Protein AF-A0A7K9XPP1-F1 (afdb_monomer)

pLDDT: mean 86.97, std 11.02, range [39.62, 98.19]

Nearest PDB structures (foldseek):
  5l2e-assembly1_A  TM=8.412E-01  e=6.792E-78  Rattus norvegicus
  5kc8-assembly1_A-2  TM=9.810E-01  e=7.854E-60  Homo sapiens
  5kca-assembly1_A  TM=9.774E-01  e=3.756E-59  Homo sapiens
  6lu9-assembly1_D  TM=6.597E-01  e=5.099E-75  Rattus norvegicus
  5kc9-assembly1_A  TM=9.296E-01  e=2.771E-47  Mus musculus

Mean predicted aligned error: 14.97 Å

Radius of gyration: 41.45 Å; Cα contacts (8 Å, |Δi|>4): 811; chains: 1; bounding box: 86×111×102 Å

Foldseek 3Di:
DQVPLLVFDQAAEDEEALVCVQVVFVLCLQQLHQYEYQHDADPQFADAFRPHDQDPDLSGRYFDQDFGDCVLVQVLLLCVLVVAQAAEEEEEPRDDPVSCPVSVVVSVVVNGHYHYDYQDPCNLCVVVVCVVPDDPVVLVVQQVNQLEYEYRYHLVSVLVNQQNCVVVVSHDQNREYEYEGAFDFPVSVVSCLVRHHHKYKYKYWDADADPDPVCQQPFPPDGHDPCCRDPPRPSVRPDGPSVQSVVQLVVLLVQLVVVCVVVVVDDDGRSWRSPDPPTDHDPCSSVSSVSSQPRWGQGSRGIRHADPSSYGQDIKMWMKMWDPDDPPGTDIDTQFMAGPPPGTDGRPDDPPPLLLVAPAEFEEEEADDPPAWDWPPDPPPDDTDIDHDQVVVVVVVCVVSVYHYDYDYFPVRDCWDQDPVRAIGGLLNCVLVVVGPYYTYPDDDDPVSCVRDPDDPDPDDDDDDDDDDDDDDDDDPVVVVVVDDPVVVVVVVVVLLVQLVVQLVVCVVCVDPDDDDDDPPSDSVVSSVVSVCVVVVND

Secondary structure (DSSP, 8-state):
-HHHHHH-BS-EEEEE-HHHHHHHH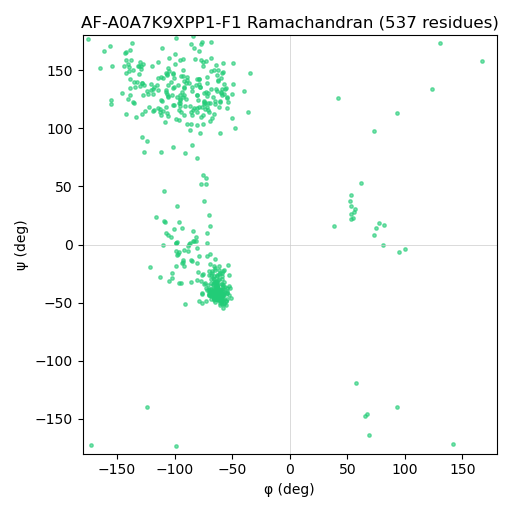HHHHHHT--EEEEEPPSTTPPPPPP-----SSTT--EEE-SPP--HHHHHHHHHHHTT--EEEEEE-SSS-GGGGHHHHHHHHHTT-EEEEEEPPS-HHHHHHHHHHHS-HHHHHHHHHHTTEEEEES-HHHHHHHHHHHHHTT-S-TT-EEEEE-TT--HHHHHHHHHH--SEEEEEEEE----SSHHHHTEETTEEPPHHHH-TTSHHHHH--HHHHHHHHHHHHHHHHHHHHHHTT---PPB---TT-TTPPPPTTHHHHHHHHHT--EE-SSSEE---TTSB----EEEEEEEE--SSSS-EEEEEEEEETTTEEEE--S--------TT-EEEEEE--BTTTBEEPP--TTSPPPEESHHHHHHHHHHHHH--EEEEEE-TT-----B-TTS-B-HHHHHHHTTS-SEE-SSPPP-HHHHTTS-----S--------PPPPP----TTTTTTTS-HHHHHHHHHHHHHHHHHHHHHHHHS---S--SS-----HHHHHHHHHHHHTT--

InterPro domains:
  IPR001320 Ionotropic glutamate receptor, C-terminal [PF00060] (486-539)
  IPR001320 Ionotropic glutamate receptor, C-terminal [SM00079] (361-539)
  IPR001828 Receptor, ligand binding region [PF01094] (3-323)
  IPR015683 Ionotropic glutamate receptor [PTHR18966] (20-532)
  IPR019594 Ionotropic glutamate receptor, L-glutamate and glycine-binding domain [PF10613] (361-471)
  IPR019594 Ionotropic glutamate receptor, L-glutamate and glycine-binding domain [SM00918] (371-433)
  IPR028082 Periplasmic binding protein-like I [SSF53822] (1-345)

Sequence (539 aa):
ACDLMNQGILALVSSIGCTSAGSLQSLADAMHIPHLFIQRSTAGTPRSGCGLTRSNRNDDYTLSVRPPVYLNDVILRVVTEYAWQKFIIFYDNDYDIRGIQEFLDKVSQQGMDVALQKVENNINKMITGLFATMRIEELNRYRDTLRRAILIMNPSTAKSFITEVVETNLVAFDCHWIIINEEINDVDVQELVRRSIGRLTIIRQTFPVPQNISQRCFRGNHRISSSLCDPKDPFSQSMEISNLYIYDTVLLLANAFHKKLEDRKWHSMASLTCIRKNSKPWQGGRSMLETIKKGGVNGLTGELEFAENGGNPNVHFEILGTNYGEDLGRGIRKLGCWNPITGLNGSLTDRKLENNMRGVVLRVVTVLEEPFVMVSENVLGKPKKYQGFSIDVLEALATYLGFKYEIYVAPDHKYGSPQDDGSWNGLIGELVFKRADIGISALTITPDRENVVDFTTRYMDYSVGVLLRKAEKTVDMFACLAPFDLSLWACIAGTVLLVGLLVYLLNWLNPPRLQMGSMTSTTLYNSMWFVYGSFVQQG

Structure (mmCIF, N/CA/C/O backbone):
data_AF-A0A7K9XPP1-F1
#
_entry.id   AF-A0A7K9XPP1-F1
#
loop_
_atom_site.group_PDB
_atom_site.id
_atom_site.type_symbol
_atom_site.label_atom_id
_atom_site.label_alt_id
_atom_site.label_comp_id
_atom_site.label_asym_id
_atom_site.label_entity_id
_atom_site.label_seq_id
_atom_site.pdbx_PDB_ins_code
_atom_site.Cartn_x
_atom_site.Cartn_y
_atom_site.Cartn_z
_atom_site.occupancy
_atom_site.B_iso_or_equiv
_atom_site.auth_seq_id
_atom_site.auth_comp_id
_atom_site.auth_asym_id
_atom_site.auth_atom_id
_atom_site.pdbx_PDB_model_num
ATOM 1 N N . ALA A 1 1 ? 20.539 16.202 -24.225 1.00 86.94 1 ALA A N 1
ATOM 2 C CA . ALA A 1 1 ? 20.390 15.237 -25.340 1.00 86.94 1 ALA A CA 1
ATOM 3 C C . ALA A 1 1 ? 21.127 15.708 -26.589 1.00 86.94 1 ALA A C 1
ATOM 5 O O . ALA A 1 1 ? 22.014 15.004 -27.045 1.00 86.94 1 ALA A O 1
ATOM 6 N N . CYS A 1 2 ? 20.830 16.901 -27.109 1.00 89.00 2 CYS A N 1
ATOM 7 C CA . CYS A 1 2 ? 21.475 17.385 -28.332 1.00 89.00 2 CYS A CA 1
ATOM 8 C C . CYS A 1 2 ? 22.985 17.584 -28.235 1.00 89.00 2 CYS A C 1
ATOM 10 O O . CYS A 1 2 ? 23.689 17.243 -29.177 1.00 89.00 2 CYS A O 1
ATOM 12 N N . ASP A 1 3 ? 23.497 18.021 -27.086 1.00 90.88 3 ASP A N 1
ATOM 13 C CA . ASP A 1 3 ? 24.948 18.108 -26.887 1.00 90.88 3 ASP A CA 1
ATOM 14 C C . ASP A 1 3 ? 25.622 16.731 -26.944 1.00 90.88 3 ASP A C 1
ATOM 16 O O . ASP A 1 3 ? 26.669 16.586 -27.566 1.00 90.88 3 ASP A O 1
ATOM 20 N N . LEU A 1 4 ? 24.978 15.695 -26.391 1.00 90.62 4 LEU A N 1
ATOM 21 C CA . LEU A 1 4 ? 25.454 14.311 -26.493 1.00 90.62 4 LEU A CA 1
ATOM 22 C C . LEU A 1 4 ? 25.425 13.825 -27.950 1.00 90.62 4 LEU A C 1
ATOM 24 O O . LEU A 1 4 ? 26.387 13.238 -28.430 1.00 90.62 4 LEU A O 1
ATOM 28 N N . MET A 1 5 ? 24.353 14.122 -28.689 1.00 88.88 5 MET A N 1
ATOM 29 C CA . MET A 1 5 ? 24.260 13.782 -30.113 1.00 88.88 5 MET A CA 1
ATOM 30 C C . MET A 1 5 ? 25.326 14.496 -30.959 1.00 88.88 5 MET A C 1
ATOM 32 O O . MET A 1 5 ? 25.884 13.882 -31.867 1.00 88.88 5 MET A O 1
ATOM 36 N N . ASN A 1 6 ? 25.672 15.745 -30.629 1.00 87.81 6 ASN A N 1
ATOM 37 C CA . ASN A 1 6 ? 26.766 16.473 -31.276 1.00 87.81 6 ASN A CA 1
ATOM 38 C C . ASN A 1 6 ? 28.132 15.818 -30.994 1.00 87.81 6 ASN A C 1
ATOM 40 O O . ASN A 1 6 ? 28.967 15.747 -31.895 1.00 87.81 6 ASN A O 1
ATOM 44 N N . GLN A 1 7 ? 28.358 15.321 -29.773 1.00 88.75 7 GLN A N 1
ATOM 45 C CA . GLN A 1 7 ? 29.584 14.596 -29.399 1.00 88.75 7 GLN A CA 1
ATOM 46 C C . GLN A 1 7 ? 29.686 13.213 -30.062 1.00 88.75 7 GLN A C 1
ATOM 48 O O . GLN A 1 7 ? 30.786 12.699 -30.250 1.00 88.75 7 GLN A O 1
ATOM 53 N N . GLY A 1 8 ? 28.549 12.647 -30.468 1.00 87.62 8 GLY A N 1
ATOM 54 C CA . GLY A 1 8 ? 28.446 11.324 -31.066 1.00 87.62 8 GLY A CA 1
ATOM 55 C C . GLY A 1 8 ? 28.157 10.260 -30.014 1.00 87.62 8 GLY A C 1
ATOM 56 O O . GLY A 1 8 ? 28.988 9.958 -29.164 1.00 87.62 8 GLY A O 1
ATOM 57 N N . ILE A 1 9 ? 26.968 9.665 -30.096 1.00 91.06 9 ILE A N 1
ATOM 58 C CA . ILE A 1 9 ? 26.514 8.592 -29.203 1.00 91.06 9 ILE A CA 1
ATOM 59 C C . ILE A 1 9 ? 25.970 7.413 -30.006 1.00 91.06 9 ILE A C 1
ATOM 61 O O . ILE A 1 9 ? 25.535 7.567 -31.146 1.00 91.06 9 ILE A O 1
ATOM 65 N N . LEU A 1 10 ? 25.982 6.232 -29.387 1.00 90.62 10 LEU A N 1
ATOM 66 C CA . LEU A 1 10 ? 25.445 4.991 -29.962 1.00 90.62 10 LEU A CA 1
ATOM 67 C C . LEU A 1 10 ? 24.079 4.610 -29.387 1.00 90.62 10 LEU A C 1
ATOM 69 O O . LEU A 1 10 ? 23.317 3.887 -30.022 1.00 90.62 10 LEU A O 1
ATOM 73 N N . ALA A 1 11 ? 23.794 5.073 -28.176 1.00 93.75 11 ALA A N 1
ATOM 74 C CA . ALA A 1 11 ? 22.532 4.891 -27.487 1.00 93.75 11 ALA A CA 1
ATOM 75 C C . ALA A 1 11 ? 22.342 6.039 -26.491 1.00 93.75 11 ALA A C 1
ATOM 77 O O . ALA A 1 11 ? 23.314 6.620 -26.002 1.00 93.75 11 ALA A O 1
ATOM 78 N N . LEU A 1 12 ? 21.088 6.351 -26.188 1.00 94.94 12 LEU A N 1
ATOM 79 C CA . LEU A 1 12 ? 20.694 7.301 -25.159 1.00 94.94 12 LEU A CA 1
ATOM 80 C C . LEU A 1 12 ? 20.021 6.533 -24.020 1.00 94.94 12 LEU A C 1
ATOM 82 O O . LEU A 1 12 ? 19.039 5.839 -24.254 1.00 94.94 12 LEU A O 1
ATOM 86 N N . VAL A 1 13 ? 20.514 6.674 -22.793 1.00 96.56 13 VAL A N 1
ATOM 87 C CA . VAL A 1 13 ? 19.848 6.145 -21.592 1.00 96.56 13 VAL A CA 1
ATOM 88 C C . VAL A 1 13 ? 19.258 7.320 -20.831 1.00 96.56 13 VAL A C 1
ATOM 90 O O . VAL A 1 13 ? 19.960 8.303 -20.582 1.00 96.56 13 VAL A O 1
ATOM 93 N N . SER A 1 14 ? 17.980 7.245 -20.472 1.00 95.12 14 SER A N 1
ATOM 94 C CA . SER A 1 14 ? 17.321 8.284 -19.681 1.00 95.12 14 SER A CA 1
ATOM 95 C C . SER A 1 14 ? 16.616 7.690 -18.464 1.00 95.12 14 SER A C 1
ATOM 97 O O . SER A 1 14 ? 16.004 6.630 -18.547 1.00 95.12 14 SER A O 1
ATOM 99 N N . SER A 1 15 ? 16.718 8.384 -17.328 1.00 94.12 15 SER A N 1
ATOM 100 C CA . SER A 1 15 ? 15.975 8.095 -16.097 1.00 94.12 15 SER A CA 1
ATOM 101 C C . SER A 1 15 ? 15.205 9.350 -15.701 1.00 94.12 15 SER A C 1
ATOM 103 O O . SER A 1 15 ? 15.749 10.249 -15.060 1.00 94.12 15 SER A O 1
ATOM 105 N N . ILE A 1 16 ? 13.979 9.477 -16.210 1.00 91.88 16 ILE A N 1
ATOM 106 C CA . ILE A 1 16 ? 13.175 10.708 -16.132 1.00 91.88 16 ILE A CA 1
ATOM 107 C C . ILE A 1 16 ? 11.686 10.388 -15.935 1.00 91.88 16 ILE A C 1
ATOM 109 O O . ILE A 1 16 ? 11.245 9.257 -16.141 1.00 91.88 16 ILE A O 1
ATOM 113 N N . GLY A 1 17 ? 10.903 11.394 -15.540 1.00 88.31 17 GLY A N 1
ATOM 114 C CA . GLY A 1 17 ? 9.440 11.305 -15.478 1.00 88.31 17 GLY A CA 1
ATOM 115 C C . GLY A 1 17 ? 8.765 11.414 -16.855 1.00 88.31 17 GLY A C 1
ATOM 116 O O . GLY A 1 17 ? 9.403 11.739 -17.859 1.00 88.31 17 GLY A O 1
ATOM 117 N N . CYS A 1 18 ? 7.447 11.185 -16.906 1.00 85.62 18 CYS A N 1
ATOM 118 C CA . CYS A 1 18 ? 6.694 11.130 -18.168 1.00 85.62 18 CYS A CA 1
ATOM 119 C C . CYS A 1 18 ? 6.632 12.459 -18.943 1.00 85.62 18 CYS A C 1
ATOM 121 O O . CYS A 1 18 ? 6.510 12.435 -20.165 1.00 85.62 18 CYS A O 1
ATOM 123 N N . THR A 1 19 ? 6.734 13.611 -18.270 1.00 84.50 19 THR A N 1
ATOM 124 C CA . THR A 1 19 ? 6.602 14.947 -18.890 1.00 84.50 19 THR A CA 1
ATOM 125 C C . THR A 1 19 ? 7.634 15.206 -19.987 1.00 84.50 19 THR A C 1
ATOM 127 O O . THR A 1 19 ? 7.306 15.774 -21.024 1.00 84.50 19 THR A O 1
ATOM 130 N N . SER A 1 20 ? 8.868 14.746 -19.785 1.00 87.50 20 SER A N 1
ATOM 131 C CA . SER A 1 20 ? 9.975 14.925 -20.733 1.00 87.50 20 SER A CA 1
ATOM 132 C C . SER A 1 20 ? 10.203 13.705 -21.634 1.00 87.50 20 SER A C 1
ATOM 134 O O . SER A 1 20 ? 10.982 13.781 -22.587 1.00 87.50 20 SER A O 1
ATOM 136 N N . ALA A 1 21 ? 9.533 12.582 -21.353 1.00 89.69 21 ALA A N 1
ATOM 137 C CA . ALA A 1 21 ? 9.746 11.318 -22.053 1.00 89.69 21 ALA A CA 1
ATOM 138 C C . ALA A 1 21 ? 9.324 11.389 -23.530 1.00 89.69 21 ALA A C 1
ATOM 140 O O . ALA A 1 21 ? 10.076 10.945 -24.396 1.00 89.69 21 ALA A O 1
ATOM 141 N N . GLY A 1 22 ? 8.181 12.019 -23.831 1.00 89.44 22 GLY A N 1
ATOM 142 C CA . GLY A 1 22 ? 7.684 12.160 -25.207 1.00 89.44 22 GLY A CA 1
ATOM 143 C C . GLY A 1 22 ? 8.601 13.000 -26.103 1.00 89.44 22 GLY A C 1
ATOM 144 O O . GLY A 1 22 ? 8.867 12.632 -27.244 1.00 89.44 22 GLY A O 1
ATOM 145 N N . SER A 1 23 ? 9.164 14.091 -25.573 1.00 90.25 23 SER A N 1
ATOM 146 C CA . SER A 1 23 ? 10.106 14.941 -26.315 1.00 90.25 23 SER A CA 1
ATOM 147 C C . SER A 1 23 ? 11.415 14.214 -26.634 1.00 90.25 23 SER A C 1
ATOM 149 O O . SER A 1 23 ? 11.949 14.360 -27.733 1.00 90.25 23 SER A O 1
ATOM 151 N N . LEU A 1 24 ? 11.934 13.413 -25.693 1.00 92.56 24 LEU A N 1
ATOM 152 C CA . LEU A 1 24 ? 13.122 12.594 -25.946 1.00 92.56 24 LEU A CA 1
ATOM 153 C C . LEU A 1 24 ? 12.841 11.445 -26.909 1.00 92.56 24 LEU A C 1
ATOM 155 O O . LEU A 1 24 ? 13.692 11.174 -27.751 1.00 92.56 24 LEU A O 1
ATOM 159 N N . GLN A 1 25 ? 11.669 10.812 -26.814 1.00 92.50 25 GLN A N 1
ATOM 160 C CA . GLN A 1 25 ? 11.239 9.797 -27.770 1.00 92.50 25 GLN A CA 1
ATOM 161 C C . GLN A 1 25 ? 11.210 10.375 -29.188 1.00 92.50 25 GLN A C 1
ATOM 163 O O . GLN A 1 25 ? 11.904 9.869 -30.060 1.00 92.50 25 GLN A O 1
ATOM 168 N N . SER A 1 26 ? 10.496 11.484 -29.395 1.00 90.44 26 SER A N 1
ATOM 169 C CA . SER A 1 26 ? 10.392 12.148 -30.699 1.00 90.44 26 SER A CA 1
ATOM 170 C C . SER A 1 26 ? 11.766 12.485 -31.292 1.00 90.44 26 SER A C 1
ATOM 172 O O . SER A 1 26 ? 12.014 12.247 -32.473 1.00 90.44 26 SER A O 1
ATOM 174 N N . LEU A 1 27 ? 12.695 12.977 -30.464 1.00 90.56 27 LEU A N 1
ATOM 175 C CA . LEU A 1 27 ? 14.064 13.264 -30.892 1.00 90.56 27 LEU A CA 1
ATOM 176 C C . LEU A 1 27 ? 14.860 11.992 -31.232 1.00 90.56 27 LEU A C 1
ATOM 178 O O . LEU A 1 27 ? 15.587 11.973 -32.223 1.00 90.56 27 LEU A O 1
ATOM 182 N N . ALA A 1 28 ? 14.764 10.951 -30.406 1.00 92.06 28 ALA A N 1
ATOM 183 C CA . ALA A 1 28 ? 15.453 9.681 -30.618 1.00 92.06 28 ALA A CA 1
ATOM 184 C C . ALA A 1 28 ? 14.972 8.988 -31.898 1.00 92.06 28 ALA A C 1
ATOM 186 O O . ALA A 1 28 ? 15.797 8.572 -32.715 1.00 92.06 28 ALA A O 1
ATOM 187 N N . ASP A 1 29 ? 13.655 8.955 -32.096 1.00 91.62 29 ASP A N 1
ATOM 188 C CA . ASP A 1 29 ? 12.997 8.390 -33.268 1.00 91.62 29 ASP A CA 1
ATOM 189 C C . ASP A 1 29 ? 13.378 9.188 -34.526 1.00 91.62 29 ASP A C 1
ATOM 191 O O . ASP A 1 29 ? 13.829 8.605 -35.506 1.00 91.62 29 ASP A O 1
ATOM 195 N N . ALA A 1 30 ? 13.348 10.527 -34.489 1.00 89.94 30 ALA A N 1
ATOM 196 C CA . ALA A 1 30 ? 13.736 11.363 -35.633 1.00 89.94 30 ALA A CA 1
ATOM 197 C C . ALA A 1 30 ? 15.217 11.224 -36.034 1.00 89.94 30 ALA A C 1
ATOM 199 O O . ALA A 1 30 ? 15.563 11.376 -37.206 1.00 89.94 30 ALA A O 1
ATOM 200 N N . MET A 1 31 ? 16.102 10.955 -35.072 1.00 90.50 31 MET A N 1
ATOM 201 C CA . MET A 1 31 ? 17.550 10.871 -35.296 1.00 90.50 31 MET A CA 1
ATOM 202 C C . MET A 1 31 ? 18.062 9.429 -35.439 1.00 90.50 31 MET A C 1
ATOM 204 O O . MET A 1 31 ? 19.264 9.230 -35.647 1.00 90.50 31 MET A O 1
ATOM 208 N N . HIS A 1 32 ? 17.166 8.437 -35.371 1.00 92.38 32 HIS A N 1
ATOM 209 C CA . HIS A 1 32 ? 17.468 7.001 -35.343 1.00 92.38 32 HIS A CA 1
ATOM 210 C C . HIS A 1 32 ? 18.475 6.623 -34.242 1.00 92.38 32 HIS A C 1
ATOM 212 O O . HIS A 1 32 ? 19.402 5.844 -34.471 1.00 92.38 32 HIS A O 1
ATOM 218 N N . ILE A 1 33 ? 18.336 7.185 -33.042 1.00 93.19 33 ILE A N 1
ATOM 219 C CA . ILE A 1 33 ? 19.197 6.850 -31.900 1.00 93.19 33 ILE A CA 1
ATOM 220 C C . ILE A 1 33 ? 18.446 5.888 -30.975 1.00 93.19 33 ILE A C 1
ATOM 222 O O . ILE A 1 33 ? 17.415 6.284 -30.439 1.00 93.19 33 ILE A O 1
ATOM 226 N N . PRO A 1 34 ? 18.955 4.662 -30.729 1.00 95.19 34 PRO A N 1
ATOM 227 C CA . PRO A 1 34 ? 18.375 3.764 -29.735 1.00 95.19 34 PRO A CA 1
ATOM 228 C C . PRO A 1 34 ? 18.266 4.459 -28.377 1.00 95.19 34 PRO A C 1
ATOM 230 O O . PRO A 1 34 ? 19.268 4.924 -27.829 1.00 95.19 34 PRO A O 1
ATOM 233 N N . HIS A 1 35 ? 17.058 4.531 -27.835 1.00 95.44 35 HIS A N 1
ATOM 234 C CA . HIS A 1 35 ? 16.768 5.217 -26.585 1.00 95.44 35 HIS A CA 1
ATOM 235 C C . HIS A 1 35 ? 16.217 4.228 -25.560 1.00 95.44 35 HIS A C 1
ATOM 237 O O . HIS A 1 35 ? 15.135 3.684 -25.735 1.00 95.44 35 HIS A O 1
ATOM 243 N N . LEU A 1 36 ? 16.955 3.991 -24.478 1.00 96.94 36 LEU A N 1
ATOM 244 C CA . LEU A 1 36 ? 16.517 3.165 -23.359 1.00 96.94 36 LEU A CA 1
ATOM 245 C C . LEU A 1 36 ? 15.934 4.067 -22.275 1.00 96.94 36 LEU A C 1
ATOM 247 O O . LEU A 1 36 ? 16.652 4.804 -21.594 1.00 96.94 36 LEU A O 1
ATOM 251 N N . PHE A 1 37 ? 14.613 4.022 -22.156 1.00 95.94 37 PHE A N 1
ATOM 252 C CA . PHE A 1 37 ? 13.837 4.846 -21.248 1.00 95.94 37 PHE A CA 1
ATOM 253 C C . PHE A 1 37 ? 13.545 4.099 -19.944 1.00 95.94 37 PHE A C 1
ATOM 255 O O . PHE A 1 37 ? 12.908 3.040 -19.939 1.00 95.94 37 PHE A O 1
ATOM 262 N N . ILE A 1 38 ? 13.979 4.687 -18.831 1.00 95.56 38 ILE A N 1
ATOM 263 C CA . ILE A 1 38 ? 13.714 4.234 -17.468 1.00 95.56 38 ILE A CA 1
ATOM 264 C C . ILE A 1 38 ? 12.794 5.268 -16.823 1.00 95.56 38 ILE A C 1
ATOM 266 O O . ILE A 1 38 ? 13.178 6.409 -16.569 1.00 95.56 38 ILE A O 1
ATOM 270 N N . GLN A 1 39 ? 11.549 4.875 -16.572 1.00 92.81 39 GLN A N 1
ATOM 271 C CA . GLN A 1 39 ? 10.589 5.759 -15.927 1.00 92.81 39 GLN A CA 1
ATOM 272 C C . GLN A 1 39 ? 10.897 5.884 -14.430 1.00 92.81 39 GLN A C 1
ATOM 274 O O . GLN A 1 39 ? 10.841 4.892 -13.694 1.00 92.81 39 GLN A O 1
ATOM 279 N N . ARG A 1 40 ? 11.144 7.116 -13.979 1.00 89.62 40 ARG A N 1
ATOM 280 C CA . ARG A 1 40 ? 11.325 7.453 -12.562 1.00 89.62 40 ARG A CA 1
ATOM 281 C C . ARG A 1 40 ? 9.981 7.815 -11.915 1.00 89.62 40 ARG A C 1
ATOM 283 O O . ARG A 1 40 ? 9.169 8.502 -12.539 1.00 89.62 40 ARG A O 1
ATOM 290 N N . SER A 1 41 ? 9.750 7.350 -10.688 1.00 82.50 41 SER A N 1
ATOM 291 C CA . SER A 1 41 ? 8.622 7.772 -9.848 1.00 82.50 41 SER A CA 1
ATOM 292 C C . SER A 1 41 ? 8.800 9.236 -9.415 1.00 82.50 41 SER A C 1
ATOM 294 O O . SER A 1 41 ? 9.920 9.737 -9.278 1.00 82.50 41 SER A O 1
ATOM 296 N N . THR A 1 42 ? 7.699 9.958 -9.222 1.00 78.38 42 THR A N 1
ATOM 297 C CA . THR A 1 42 ? 7.710 11.332 -8.700 1.00 78.38 42 THR A CA 1
ATOM 298 C C . THR A 1 42 ? 7.475 11.297 -7.195 1.00 78.38 42 THR A C 1
ATOM 300 O O . THR A 1 42 ? 6.476 10.754 -6.745 1.00 78.38 42 THR A O 1
ATOM 303 N N . ALA A 1 43 ? 8.403 11.843 -6.403 1.00 82.69 43 ALA A N 1
ATOM 304 C CA . ALA A 1 43 ? 8.271 11.944 -4.942 1.00 82.69 43 ALA A CA 1
ATOM 305 C C . ALA A 1 43 ? 7.954 10.613 -4.206 1.00 82.69 43 ALA A C 1
ATOM 307 O O . ALA A 1 43 ? 7.362 10.617 -3.131 1.00 82.69 43 ALA A O 1
ATOM 308 N N . GLY A 1 44 ? 8.337 9.461 -4.775 1.00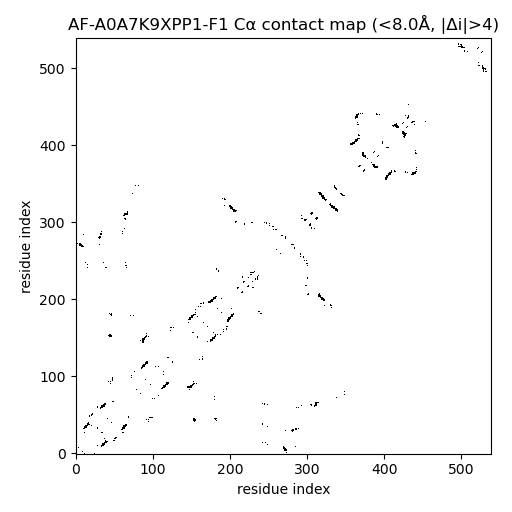 87.19 44 GLY A N 1
ATOM 309 C CA . GLY A 1 44 ? 8.070 8.137 -4.193 1.00 87.19 44 GLY A CA 1
ATOM 310 C C . GLY A 1 44 ? 6.609 7.673 -4.282 1.00 87.19 44 GLY A C 1
ATOM 311 O O . GLY A 1 44 ? 6.260 6.653 -3.687 1.00 87.19 44 GLY A O 1
ATOM 312 N N . THR A 1 45 ? 5.747 8.397 -5.005 1.00 91.12 45 THR A N 1
ATOM 313 C CA . THR A 1 45 ? 4.371 7.967 -5.296 1.00 91.12 45 THR A CA 1
ATOM 314 C C . THR A 1 45 ? 4.362 6.867 -6.376 1.00 91.12 45 THR A C 1
ATOM 316 O O . THR A 1 45 ? 5.298 6.799 -7.185 1.00 91.12 45 THR A O 1
ATOM 319 N N 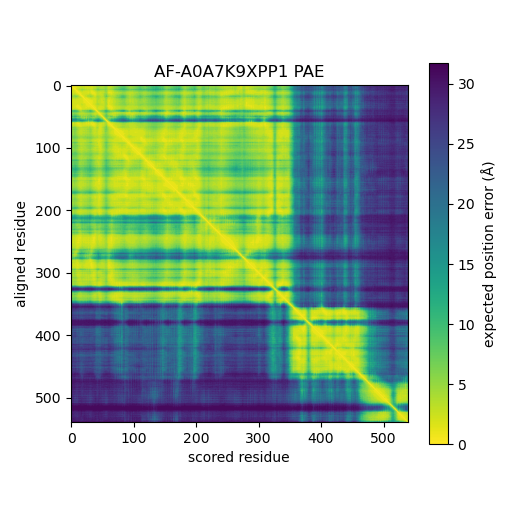. PRO A 1 46 ? 3.346 5.981 -6.427 1.00 93.25 46 PRO A N 1
ATOM 320 C CA . PRO A 1 46 ? 3.260 4.937 -7.449 1.00 93.25 46 PRO A CA 1
ATOM 321 C C . PRO A 1 46 ? 3.262 5.511 -8.874 1.00 93.25 46 PRO A C 1
ATOM 323 O O . PRO A 1 46 ? 2.753 6.604 -9.121 1.00 93.25 46 PRO A O 1
ATOM 326 N N . ARG A 1 47 ? 3.808 4.774 -9.848 1.00 91.06 47 ARG A N 1
ATOM 327 C CA . ARG A 1 47 ? 3.850 5.254 -11.236 1.00 91.06 47 ARG A CA 1
ATOM 328 C C . ARG A 1 47 ? 2.472 5.248 -11.894 1.00 91.06 47 ARG A C 1
ATOM 330 O O . ARG A 1 47 ? 1.702 4.302 -11.744 1.00 91.06 47 ARG A O 1
ATOM 337 N N . SER A 1 48 ? 2.230 6.249 -12.735 1.00 88.38 48 SER A N 1
ATOM 338 C CA . SER A 1 48 ? 1.211 6.226 -13.787 1.00 88.38 48 SER A CA 1
ATOM 339 C C . SER A 1 48 ? 1.854 5.905 -15.143 1.00 88.38 48 SER A C 1
ATOM 341 O O . SER A 1 48 ? 3.055 6.101 -15.336 1.00 88.38 48 SER A O 1
ATOM 343 N N . GLY A 1 49 ? 1.095 5.356 -16.092 1.00 84.44 49 GLY A N 1
ATOM 344 C CA . GLY A 1 49 ? 1.627 5.035 -17.420 1.00 84.44 49 GLY A CA 1
ATOM 345 C C . GLY A 1 49 ? 2.073 6.288 -18.185 1.00 84.44 49 GLY A C 1
ATOM 346 O O . GLY A 1 49 ? 1.334 7.268 -18.257 1.00 84.44 49 GLY A O 1
ATOM 347 N N . CYS A 1 50 ? 3.262 6.260 -18.798 1.00 82.94 50 CYS A N 1
ATOM 348 C CA . CYS A 1 50 ? 3.664 7.315 -19.730 1.00 82.94 50 CYS A CA 1
ATOM 349 C C . CYS A 1 50 ? 3.021 7.074 -21.104 1.00 82.94 50 CYS A C 1
ATOM 351 O O . CYS A 1 50 ? 3.179 5.997 -21.676 1.00 82.94 50 CYS A O 1
ATOM 353 N N . GLY A 1 51 ? 2.355 8.088 -21.663 1.00 74.06 51 GLY A N 1
ATOM 354 C CA . GLY A 1 51 ? 1.783 8.059 -23.016 1.00 74.06 51 GLY A CA 1
ATOM 355 C C . GLY A 1 51 ? 2.839 8.149 -24.123 1.00 74.06 51 GLY A C 1
ATOM 356 O O . GLY A 1 51 ? 2.808 9.083 -24.919 1.00 74.06 51 GLY A O 1
ATOM 357 N N . LEU A 1 52 ? 3.800 7.222 -24.146 1.00 81.12 52 LEU A N 1
ATOM 358 C CA . LEU A 1 52 ? 4.761 7.103 -25.243 1.00 81.12 52 LEU A CA 1
ATOM 359 C C . LEU A 1 52 ? 4.014 6.750 -26.530 1.00 81.12 52 LEU A C 1
ATOM 361 O O . LEU A 1 52 ? 3.186 5.836 -26.551 1.00 81.12 52 LEU A O 1
ATOM 365 N N . THR A 1 53 ? 4.314 7.461 -27.613 1.00 76.81 53 THR A N 1
ATOM 366 C CA . THR A 1 53 ? 3.696 7.209 -28.914 1.00 76.81 53 THR A CA 1
ATOM 367 C C . THR A 1 53 ? 4.312 5.953 -29.503 1.00 76.81 53 THR A C 1
ATOM 369 O O . THR A 1 53 ? 5.445 5.985 -29.968 1.00 76.81 53 THR A O 1
ATOM 372 N N . ARG A 1 54 ? 3.593 4.833 -29.454 1.00 74.75 54 ARG A N 1
ATOM 373 C CA . ARG A 1 54 ? 3.990 3.602 -30.142 1.00 74.75 54 ARG A CA 1
ATOM 374 C C . ARG A 1 54 ? 3.370 3.611 -31.529 1.00 74.75 54 ARG A C 1
ATOM 376 O O . ARG A 1 54 ? 2.145 3.679 -31.646 1.00 74.75 54 ARG A O 1
ATOM 383 N N . SER A 1 55 ? 4.190 3.580 -32.571 1.00 64.62 55 SER A N 1
ATOM 384 C CA . SER A 1 55 ? 3.696 3.456 -33.939 1.00 64.62 55 SER A CA 1
ATOM 385 C C . SER A 1 55 ? 3.854 2.011 -34.411 1.00 64.62 55 SER A C 1
ATOM 387 O O . SER A 1 55 ? 4.847 1.355 -34.126 1.00 64.62 55 SER A O 1
ATOM 389 N N . ASN A 1 56 ? 2.905 1.500 -35.200 1.00 58.91 56 ASN A N 1
ATOM 390 C CA . ASN A 1 56 ? 3.082 0.211 -35.892 1.00 58.91 56 ASN A CA 1
ATOM 391 C C . ASN A 1 56 ? 4.093 0.303 -37.059 1.00 58.91 56 ASN A C 1
ATOM 393 O O . ASN A 1 56 ? 4.165 -0.604 -37.889 1.00 58.91 56 ASN A O 1
ATOM 397 N N . ARG A 1 57 ? 4.828 1.417 -37.184 1.00 60.06 57 ARG A N 1
ATOM 398 C CA . ARG A 1 57 ? 5.851 1.631 -38.212 1.00 60.06 57 ARG A CA 1
ATOM 399 C C . ARG A 1 57 ? 7.225 1.272 -37.646 1.00 60.06 57 ARG A C 1
ATOM 401 O O . ARG A 1 57 ? 7.442 1.286 -36.442 1.00 60.06 57 ARG A O 1
ATOM 408 N N . ASN A 1 58 ? 8.185 0.992 -38.526 1.00 65.50 58 ASN A N 1
ATOM 409 C CA . ASN A 1 58 ? 9.573 0.670 -38.158 1.00 65.50 58 ASN A CA 1
ATOM 410 C C . ASN A 1 58 ? 10.373 1.867 -37.587 1.00 65.50 58 ASN A C 1
ATOM 412 O O . ASN A 1 58 ? 11.601 1.793 -37.503 1.00 65.50 58 ASN A O 1
ATOM 416 N N . ASP A 1 59 ? 9.691 2.937 -37.182 1.00 74.69 59 ASP A N 1
ATOM 417 C CA . ASP A 1 59 ? 10.273 4.232 -36.826 1.00 74.69 59 ASP A CA 1
ATOM 418 C C . ASP A 1 59 ? 10.428 4.416 -35.302 1.00 74.69 59 ASP A C 1
ATOM 420 O O . ASP A 1 59 ? 10.920 5.446 -34.855 1.00 74.69 59 ASP A O 1
ATOM 424 N N . ASP A 1 60 ? 10.054 3.414 -34.498 1.00 89.06 60 ASP A N 1
ATOM 425 C CA . ASP A 1 60 ? 10.199 3.444 -33.039 1.00 89.06 60 ASP A CA 1
ATOM 426 C C . ASP A 1 60 ? 11.627 3.027 -32.622 1.00 89.06 60 ASP A C 1
ATOM 428 O O . ASP A 1 60 ? 12.043 1.880 -32.823 1.00 89.06 60 ASP A O 1
ATOM 432 N N . TYR A 1 61 ? 12.367 3.942 -31.989 1.00 93.38 61 TYR A N 1
ATOM 433 C CA . TYR A 1 61 ? 13.724 3.731 -31.461 1.00 93.38 61 TYR A CA 1
ATOM 434 C C . TYR A 1 61 ? 13.789 3.716 -29.930 1.00 93.38 61 TYR A C 1
ATOM 436 O O . TYR A 1 61 ? 14.861 3.508 -29.354 1.00 93.38 61 TYR A O 1
ATOM 444 N N . THR A 1 62 ? 12.652 3.902 -29.257 1.00 94.00 62 THR A N 1
ATOM 445 C CA . THR A 1 62 ? 12.567 3.916 -27.793 1.00 94.00 62 THR A CA 1
ATOM 446 C C . THR A 1 62 ? 12.182 2.546 -27.217 1.00 94.00 62 THR A C 1
ATOM 448 O O . THR A 1 62 ? 11.128 1.989 -27.525 1.00 94.00 62 THR A O 1
ATOM 451 N N . LEU A 1 63 ? 13.015 2.022 -26.319 1.00 94.75 63 LEU A N 1
ATOM 452 C CA . LEU A 1 63 ? 12.787 0.815 -25.528 1.00 94.75 63 LEU A CA 1
ATOM 453 C C . LEU A 1 63 ? 12.463 1.197 -24.079 1.00 94.75 63 LEU A C 1
ATOM 455 O O . LEU A 1 63 ? 13.203 1.949 -23.447 1.00 94.75 63 LEU A O 1
ATOM 459 N N . SER A 1 64 ? 11.362 0.681 -23.537 1.00 94.62 64 SER A N 1
ATOM 460 C CA . SER A 1 64 ? 10.962 0.906 -22.145 1.00 94.62 64 SER A CA 1
ATOM 461 C C . SER A 1 64 ? 11.593 -0.168 -21.268 1.00 94.62 64 SER A C 1
ATOM 463 O O . SER A 1 64 ? 11.144 -1.313 -21.265 1.00 94.62 64 SER A O 1
ATOM 465 N N . VAL A 1 65 ? 12.651 0.206 -20.549 1.00 95.94 65 VAL A N 1
ATOM 466 C CA . VAL A 1 65 ? 13.430 -0.699 -19.687 1.00 95.94 65 VAL A CA 1
ATOM 467 C C . VAL A 1 65 ? 12.620 -1.117 -18.468 1.00 95.94 65 VAL A C 1
ATOM 469 O O . VAL A 1 65 ? 12.614 -2.286 -18.087 1.00 95.94 65 VAL A O 1
ATOM 472 N N . ARG A 1 66 ? 11.926 -0.157 -17.850 1.00 93.44 66 ARG A N 1
ATOM 473 C CA . ARG A 1 66 ? 11.009 -0.453 -16.754 1.00 93.44 66 ARG A CA 1
ATOM 474 C C . ARG A 1 66 ? 9.704 -1.008 -17.345 1.00 93.44 66 ARG A C 1
ATOM 476 O O . ARG A 1 66 ? 9.210 -0.426 -18.316 1.00 93.44 66 ARG A O 1
ATOM 483 N N . PRO A 1 67 ? 9.134 -2.085 -16.779 1.00 92.75 67 PRO A N 1
ATOM 484 C CA . PRO A 1 67 ? 7.892 -2.655 -17.271 1.00 92.75 67 PRO A CA 1
ATOM 485 C C . PRO A 1 67 ? 6.730 -1.652 -17.280 1.00 92.75 67 PRO A C 1
ATOM 487 O O . PRO A 1 67 ? 6.732 -0.690 -16.487 1.00 92.75 67 PRO A O 1
A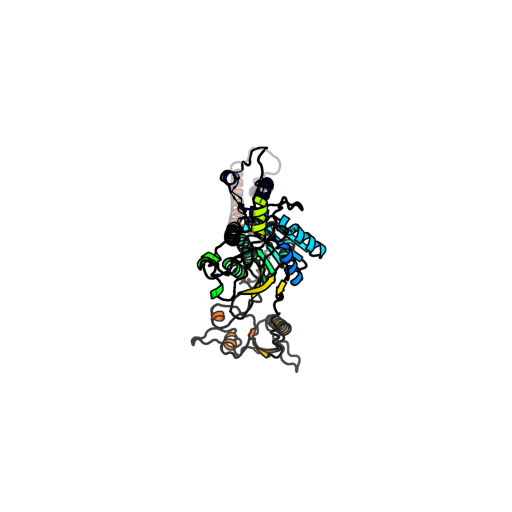TOM 490 N N . PRO A 1 68 ? 5.716 -1.892 -18.136 1.00 89.75 68 PRO A N 1
ATOM 491 C CA . PRO A 1 68 ? 4.444 -1.186 -18.082 1.00 89.75 68 PRO A CA 1
ATOM 492 C C . PRO A 1 68 ? 3.850 -1.166 -16.669 1.00 89.75 68 PRO A C 1
ATOM 494 O O . PRO A 1 68 ? 4.169 -1.998 -15.818 1.00 89.75 68 PRO A O 1
ATOM 497 N N . VAL A 1 69 ? 2.991 -0.187 -16.405 1.00 91.06 69 VAL A N 1
ATOM 498 C CA . VAL A 1 69 ? 2.328 -0.060 -15.106 1.00 91.06 69 VAL A CA 1
ATOM 499 C C . VAL A 1 69 ? 1.190 -1.081 -15.028 1.00 91.06 69 VAL A C 1
ATOM 501 O O . VAL A 1 69 ? 0.175 -0.912 -15.689 1.00 91.06 69 VAL A O 1
ATOM 504 N N . TYR A 1 70 ? 1.356 -2.114 -14.198 1.00 92.06 70 TYR A N 1
ATOM 505 C CA . TYR A 1 70 ? 0.355 -3.173 -13.957 1.00 92.06 70 TYR A CA 1
ATOM 506 C C . TYR A 1 70 ? -0.447 -2.979 -12.661 1.00 92.06 70 TYR A C 1
ATOM 508 O O . TYR A 1 70 ? -1.130 -3.889 -12.196 1.00 92.06 70 TYR A O 1
ATOM 516 N N . LEU A 1 71 ? -0.367 -1.786 -12.064 1.00 91.19 71 LEU A N 1
ATOM 517 C CA . LEU A 1 71 ? -1.033 -1.447 -10.804 1.00 91.19 71 LEU A CA 1
ATOM 518 C C . LEU A 1 71 ? -2.527 -1.811 -10.838 1.00 91.19 71 LEU A C 1
ATOM 520 O O . LEU A 1 71 ? -3.032 -2.464 -9.931 1.00 91.19 71 LEU A O 1
ATOM 524 N N . ASN A 1 72 ? -3.201 -1.446 -11.930 1.00 93.06 72 ASN A N 1
ATOM 525 C CA . ASN A 1 72 ? -4.637 -1.633 -12.119 1.00 93.06 72 ASN A CA 1
ATOM 526 C C . ASN A 1 72 ? -5.042 -3.111 -12.094 1.00 93.06 72 ASN A C 1
ATOM 528 O O . ASN A 1 72 ? -6.001 -3.472 -11.416 1.00 93.06 72 ASN A O 1
ATOM 532 N N . ASP A 1 73 ? -4.295 -3.972 -12.787 1.00 94.44 73 ASP A N 1
ATOM 533 C CA . ASP A 1 73 ? -4.612 -5.400 -12.871 1.00 94.44 73 ASP A CA 1
ATOM 534 C C . ASP A 1 73 ? -4.343 -6.121 -11.548 1.00 94.44 73 ASP A C 1
ATOM 536 O O . ASP A 1 73 ? -5.139 -6.964 -11.123 1.00 94.44 73 ASP A O 1
ATOM 540 N N . VAL A 1 74 ? -3.253 -5.760 -10.861 1.00 94.81 74 VAL A N 1
ATOM 541 C CA . VAL A 1 74 ? -2.912 -6.342 -9.557 1.00 94.81 74 VAL A CA 1
ATOM 542 C C . VAL A 1 74 ? -3.952 -5.947 -8.509 1.00 94.81 74 VAL A C 1
ATOM 544 O O . VAL A 1 74 ? -4.449 -6.819 -7.795 1.00 94.81 74 VAL A O 1
ATOM 547 N N . ILE A 1 75 ? -4.316 -4.660 -8.424 1.00 94.81 75 ILE A N 1
ATOM 548 C CA . ILE A 1 75 ? -5.332 -4.189 -7.468 1.00 94.81 75 ILE A CA 1
ATOM 549 C C . ILE A 1 75 ? -6.670 -4.849 -7.766 1.00 94.81 75 ILE A C 1
ATOM 551 O O . ILE A 1 75 ? -7.292 -5.368 -6.842 1.00 94.81 75 ILE A O 1
ATOM 555 N N . LEU A 1 76 ? -7.103 -4.867 -9.031 1.00 95.25 76 LEU A N 1
ATOM 556 C CA . LEU A 1 76 ? -8.367 -5.492 -9.415 1.00 95.25 76 LEU A CA 1
ATOM 557 C C . LEU A 1 76 ? -8.403 -6.945 -8.960 1.00 95.25 76 LEU A C 1
ATOM 559 O O . LEU A 1 76 ? -9.341 -7.352 -8.280 1.00 95.25 76 LEU A O 1
ATOM 563 N N . ARG A 1 77 ? -7.338 -7.705 -9.237 1.00 94.56 77 ARG A N 1
ATOM 564 C CA . ARG A 1 77 ? -7.248 -9.099 -8.806 1.00 94.56 77 ARG A CA 1
ATOM 565 C C . ARG A 1 77 ? -7.350 -9.241 -7.286 1.00 94.56 77 ARG A C 1
ATOM 567 O O . ARG A 1 77 ? -8.072 -10.117 -6.821 1.00 94.56 77 ARG A O 1
ATOM 574 N N . VAL A 1 78 ? -6.659 -8.396 -6.523 1.00 94.50 78 VAL A N 1
ATOM 575 C CA . VAL A 1 78 ? -6.667 -8.423 -5.049 1.00 94.50 78 VAL A CA 1
ATOM 576 C C . VAL A 1 78 ? -8.047 -8.075 -4.479 1.00 94.50 78 VAL A C 1
ATOM 578 O O . VAL A 1 78 ? -8.543 -8.780 -3.602 1.00 94.50 78 VAL A O 1
ATOM 581 N N . VAL A 1 79 ? -8.686 -7.017 -4.978 1.00 94.56 79 VAL A N 1
ATOM 582 C CA . VAL A 1 79 ? -10.010 -6.548 -4.530 1.00 94.56 79 VAL A CA 1
ATOM 583 C C . VAL A 1 79 ? -11.092 -7.585 -4.847 1.00 94.56 79 VAL A C 1
ATOM 585 O O . VAL A 1 79 ? -11.928 -7.876 -3.987 1.00 94.56 79 VAL A O 1
ATOM 588 N N . THR A 1 80 ? -11.036 -8.208 -6.030 1.00 92.19 80 THR A N 1
ATOM 589 C CA . THR A 1 80 ? -11.940 -9.302 -6.416 1.00 92.19 80 THR A CA 1
ATOM 590 C C . THR A 1 80 ? -11.750 -10.538 -5.535 1.00 92.19 80 THR A C 1
ATOM 592 O O . THR A 1 80 ? -12.735 -11.118 -5.090 1.00 92.19 80 THR A O 1
ATOM 595 N N . GLU A 1 81 ? -10.510 -10.928 -5.226 1.00 91.00 81 GLU A N 1
ATOM 596 C CA . GLU A 1 81 ? -10.224 -12.065 -4.332 1.00 91.00 81 GLU A CA 1
ATOM 597 C C . GLU A 1 81 ? -10.712 -11.831 -2.898 1.00 91.00 81 GLU A C 1
ATOM 599 O O . GLU A 1 81 ? -11.159 -12.763 -2.231 1.00 91.00 81 GLU A O 1
ATOM 604 N N . TYR A 1 82 ? -10.690 -10.584 -2.426 1.00 90.69 82 TYR A N 1
ATOM 605 C CA . TYR A 1 82 ? -11.300 -10.218 -1.149 1.00 90.69 82 TYR A CA 1
ATOM 606 C C . TYR A 1 82 ? -12.818 -10.014 -1.209 1.00 90.69 82 TYR A C 1
ATOM 608 O O . TYR A 1 82 ? -13.425 -9.738 -0.171 1.00 90.69 82 TYR A O 1
ATOM 616 N N . ALA A 1 83 ? -13.429 -10.126 -2.392 1.00 90.44 83 ALA A N 1
ATOM 617 C CA . ALA A 1 83 ? -14.847 -9.873 -2.633 1.00 90.44 83 ALA A CA 1
ATOM 618 C C . ALA A 1 83 ? -15.322 -8.500 -2.111 1.00 90.44 83 ALA A C 1
ATOM 620 O O . ALA A 1 83 ? -16.427 -8.365 -1.578 1.00 90.44 83 ALA A O 1
ATOM 621 N N . TRP A 1 84 ? -14.485 -7.466 -2.229 1.00 93.25 84 TRP A N 1
ATOM 622 C CA . TRP A 1 84 ? -14.873 -6.105 -1.855 1.00 93.25 84 TRP A CA 1
ATOM 623 C C . TRP A 1 84 ? -15.935 -5.568 -2.825 1.00 93.25 84 TRP A C 1
ATOM 625 O O . TRP A 1 84 ? -15.780 -5.677 -4.035 1.0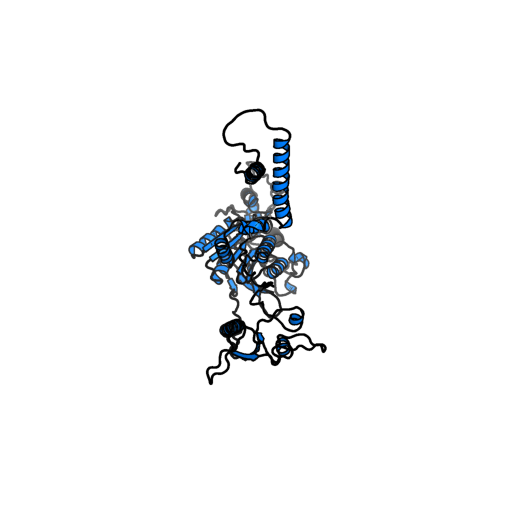0 93.25 84 TRP A O 1
ATOM 635 N N . GLN A 1 85 ? -16.998 -4.968 -2.283 1.00 90.88 85 GLN A N 1
ATOM 636 C CA . GLN A 1 85 ? -18.087 -4.357 -3.066 1.00 90.88 85 GLN A CA 1
ATOM 637 C C . GLN A 1 85 ? -18.138 -2.835 -2.928 1.00 90.88 85 GLN A C 1
ATOM 639 O O . GLN A 1 85 ? -18.597 -2.152 -3.834 1.00 90.88 85 GLN A O 1
ATOM 644 N N . LYS A 1 86 ? -17.669 -2.304 -1.794 1.00 93.56 86 LYS A N 1
ATOM 645 C CA . LYS A 1 86 ? -17.637 -0.872 -1.502 1.00 93.56 86 LYS A CA 1
ATOM 646 C C . LYS A 1 86 ? -16.330 -0.506 -0.816 1.00 93.56 86 LYS A C 1
ATOM 648 O O . LYS A 1 86 ? -15.970 -1.168 0.160 1.00 93.56 86 LYS A O 1
ATOM 653 N N . PHE A 1 87 ? -15.625 0.503 -1.315 1.00 95.88 87 PHE A N 1
ATOM 654 C CA . PHE A 1 87 ? -14.356 0.962 -0.743 1.00 95.88 87 PHE A CA 1
ATOM 655 C C . PHE A 1 87 ? -13.998 2.382 -1.196 1.00 95.88 87 PHE A C 1
ATOM 657 O O . PHE A 1 87 ? -14.577 2.926 -2.135 1.00 95.88 87 PHE A O 1
ATOM 664 N N . ILE A 1 88 ? -13.021 2.983 -0.523 1.00 97.19 88 ILE A N 1
ATOM 665 C CA . ILE A 1 88 ? -12.481 4.304 -0.856 1.00 97.19 88 ILE A CA 1
ATOM 666 C C . ILE A 1 88 ? -11.022 4.208 -1.301 1.00 97.19 88 ILE A C 1
ATOM 668 O O . ILE A 1 88 ? -10.252 3.402 -0.779 1.00 97.19 88 ILE A O 1
ATOM 672 N N . ILE A 1 89 ? -10.630 5.032 -2.267 1.00 97.81 89 ILE A N 1
ATOM 673 C CA . ILE A 1 89 ? -9.246 5.172 -2.715 1.00 97.81 89 ILE A CA 1
ATOM 674 C C . ILE A 1 89 ? -8.736 6.545 -2.305 1.00 97.81 89 ILE A C 1
ATOM 676 O O . ILE A 1 89 ? -9.287 7.573 -2.705 1.00 97.81 89 ILE A O 1
ATOM 680 N N . PHE A 1 90 ? -7.643 6.544 -1.553 1.00 97.62 90 PHE A N 1
ATOM 681 C CA . PHE A 1 90 ? -6.895 7.736 -1.209 1.00 97.62 90 PHE A CA 1
ATOM 682 C C . PHE A 1 90 ? -5.661 7.872 -2.086 1.00 97.62 90 PHE A C 1
ATOM 684 O O . PHE A 1 90 ? -4.916 6.907 -2.257 1.00 97.62 90 PHE A O 1
ATOM 691 N N . TYR A 1 91 ? -5.414 9.078 -2.586 1.00 96.19 91 TYR A N 1
ATOM 692 C CA . TYR A 1 91 ? -4.223 9.386 -3.373 1.00 96.19 91 TYR A CA 1
ATOM 693 C C . TYR A 1 91 ? -3.595 10.717 -2.958 1.00 96.19 91 TYR A C 1
ATOM 695 O O . TYR A 1 91 ? -4.292 11.611 -2.472 1.00 96.19 91 TYR A O 1
ATOM 703 N N . ASP A 1 92 ? -2.274 10.837 -3.103 1.00 94.31 92 ASP A N 1
ATOM 704 C CA . ASP A 1 92 ? -1.537 12.052 -2.737 1.00 94.31 92 ASP A CA 1
ATOM 705 C C . ASP A 1 92 ? -1.551 13.126 -3.840 1.00 94.31 92 ASP A C 1
ATOM 707 O O . ASP A 1 92 ? -2.181 12.987 -4.890 1.00 94.31 92 ASP A O 1
ATOM 711 N N . ASN A 1 93 ? -0.905 14.264 -3.568 1.00 91.31 93 ASN A N 1
ATOM 712 C CA . ASN A 1 93 ? -0.842 15.387 -4.503 1.00 91.31 93 ASN A CA 1
ATOM 713 C C . ASN A 1 93 ? -0.014 15.099 -5.759 1.00 91.31 93 ASN A C 1
ATOM 715 O O . ASN A 1 93 ? -0.275 15.725 -6.787 1.00 91.31 93 ASN A O 1
ATOM 719 N N . ASP A 1 94 ? 0.954 14.190 -5.663 1.00 90.75 94 ASP A N 1
ATOM 720 C CA . ASP A 1 94 ? 1.916 13.901 -6.724 1.00 90.75 94 ASP A CA 1
ATOM 721 C C . ASP A 1 94 ? 1.445 12.771 -7.651 1.00 90.75 94 ASP A C 1
ATOM 723 O O . ASP A 1 94 ? 1.941 12.653 -8.774 1.00 90.75 94 ASP A O 1
ATOM 727 N N . TYR A 1 95 ? 0.483 11.951 -7.215 1.00 91.94 95 TYR A N 1
ATOM 728 C CA . TYR A 1 95 ? -0.085 10.883 -8.029 1.00 91.94 95 TYR A CA 1
ATOM 729 C C . TYR A 1 95 ? -0.980 11.417 -9.160 1.00 91.94 95 TYR A C 1
ATOM 731 O O . TYR A 1 95 ? -1.946 12.154 -8.943 1.00 91.94 95 TYR A O 1
ATOM 739 N N . ASP A 1 96 ? -0.708 10.981 -10.393 1.00 90.19 96 ASP A N 1
ATOM 740 C CA . ASP A 1 96 ? -1.560 11.267 -11.550 1.00 90.19 96 ASP A CA 1
ATOM 741 C C . ASP A 1 96 ? -2.761 10.315 -11.581 1.00 90.19 96 ASP A C 1
ATOM 743 O O . ASP A 1 96 ? -2.657 9.161 -12.005 1.00 90.19 96 ASP A O 1
ATOM 747 N N . ILE A 1 97 ? -3.922 10.832 -11.176 1.00 89.50 97 ILE A N 1
ATOM 748 C CA . ILE A 1 97 ? -5.180 10.081 -11.054 1.00 89.50 97 ILE A CA 1
ATOM 749 C C . ILE A 1 97 ? -5.628 9.393 -12.353 1.00 89.50 97 ILE A C 1
ATOM 751 O O . ILE A 1 97 ? -6.350 8.399 -12.307 1.00 89.50 97 ILE A O 1
ATOM 755 N N . ARG A 1 98 ? -5.164 9.851 -13.524 1.00 89.31 98 ARG A N 1
ATOM 756 C CA . ARG A 1 98 ? -5.443 9.176 -14.805 1.00 89.31 98 ARG A CA 1
ATOM 757 C C . ARG A 1 98 ? -4.875 7.756 -14.843 1.00 89.31 98 ARG A C 1
ATOM 759 O O . ARG A 1 98 ? -5.379 6.922 -15.588 1.00 89.31 98 ARG A O 1
ATOM 766 N N . GLY A 1 99 ? -3.870 7.462 -14.013 1.00 89.50 99 GLY A N 1
ATOM 767 C CA . GLY A 1 99 ? -3.261 6.140 -13.889 1.00 89.50 99 GLY A CA 1
ATOM 768 C C . GLY A 1 99 ? -4.237 5.030 -13.489 1.00 89.50 99 GLY A C 1
ATOM 769 O O . GLY A 1 99 ? -4.026 3.892 -13.898 1.00 89.50 99 GLY A O 1
ATOM 770 N N . ILE A 1 100 ? -5.321 5.353 -12.773 1.00 93.31 100 ILE A N 1
ATOM 771 C CA . ILE A 1 100 ? -6.333 4.376 -12.335 1.00 93.31 100 ILE A CA 1
ATOM 772 C C . ILE A 1 100 ? -7.621 4.397 -13.162 1.00 93.31 100 ILE A C 1
ATOM 774 O O . ILE A 1 100 ? -8.572 3.709 -12.806 1.00 93.31 100 ILE A O 1
ATOM 778 N N . GLN A 1 101 ? -7.687 5.158 -14.257 1.00 92.25 101 GLN A N 1
ATOM 779 C CA . GLN A 1 101 ? -8.917 5.276 -15.046 1.00 92.25 101 GLN A CA 1
ATOM 780 C C . GLN A 1 101 ? -9.422 3.907 -15.532 1.00 92.25 101 GLN A C 1
ATOM 782 O O . GLN A 1 101 ? -10.582 3.569 -15.324 1.00 92.25 101 GLN A O 1
ATOM 787 N N . GLU A 1 102 ? -8.529 3.076 -16.075 1.00 91.94 102 GLU A N 1
ATOM 788 C CA . GLU A 1 102 ? -8.876 1.723 -16.528 1.00 91.94 102 GLU A CA 1
ATOM 789 C C . GLU A 1 102 ? -9.358 0.827 -15.375 1.00 91.94 102 GLU A C 1
ATOM 791 O O . GLU A 1 102 ? -10.277 0.024 -15.539 1.00 91.94 102 GLU A O 1
ATOM 796 N N . PHE A 1 103 ? -8.757 0.968 -14.189 1.00 94.88 103 PHE A N 1
ATOM 797 C CA . PHE A 1 103 ? -9.210 0.257 -12.998 1.00 94.88 103 PHE A CA 1
ATOM 798 C C . PHE A 1 103 ? -10.635 0.674 -12.618 1.00 94.88 103 PHE A C 1
ATOM 800 O O . PHE A 1 103 ? -11.475 -0.197 -12.397 1.00 94.88 103 PHE A O 1
ATOM 807 N N . LEU A 1 104 ? -10.919 1.982 -12.599 1.00 95.56 104 LEU A N 1
ATOM 808 C CA . LEU A 1 104 ? -12.239 2.535 -12.282 1.00 95.56 104 LEU A CA 1
ATOM 809 C C . LEU A 1 104 ? -13.315 2.078 -13.278 1.00 95.56 104 LEU A C 1
ATOM 811 O O . LEU A 1 104 ? -14.420 1.719 -12.868 1.00 95.56 104 LEU A O 1
ATOM 815 N N . ASP A 1 105 ? -12.977 2.006 -14.565 1.00 94.88 105 ASP A N 1
ATOM 816 C CA . ASP A 1 105 ? -13.878 1.486 -15.595 1.00 94.88 105 ASP A CA 1
ATOM 817 C C . ASP A 1 105 ? -14.204 0.001 -15.350 1.00 94.88 105 ASP A C 1
ATOM 819 O O . ASP A 1 105 ? -15.373 -0.394 -15.378 1.00 94.88 105 ASP A O 1
ATOM 823 N N . LYS A 1 106 ? -13.192 -0.827 -15.040 1.00 95.69 106 LYS A N 1
ATOM 824 C CA . LYS A 1 106 ? -13.373 -2.266 -14.763 1.00 95.69 106 LYS A CA 1
ATOM 825 C C . LYS A 1 106 ? -14.186 -2.525 -13.488 1.00 95.69 106 LYS A C 1
ATOM 827 O O . LYS A 1 106 ? -15.052 -3.399 -13.497 1.00 95.69 106 LYS A O 1
ATOM 832 N N . VAL A 1 107 ? -13.946 -1.792 -12.398 1.00 95.44 107 VAL A N 1
ATOM 833 C CA . VAL A 1 107 ? -14.708 -1.975 -11.142 1.00 95.44 107 VAL A CA 1
ATOM 834 C C . VAL A 1 107 ? -16.150 -1.484 -11.261 1.00 95.44 107 VAL A C 1
ATOM 836 O O . VAL A 1 107 ? -17.052 -2.133 -10.732 1.00 95.44 107 VAL A O 1
ATOM 839 N N . SER A 1 108 ? -16.386 -0.412 -12.025 1.00 94.06 108 SER A N 1
ATOM 840 C CA . SER A 1 108 ? -17.732 0.081 -12.342 1.00 94.06 108 SER A CA 1
ATOM 841 C C . SER A 1 108 ? -18.532 -0.948 -13.149 1.00 94.06 108 SER A C 1
ATOM 843 O O . SER A 1 108 ? -19.672 -1.260 -12.808 1.00 94.06 108 SER A O 1
ATOM 845 N N . GLN A 1 109 ? -17.908 -1.579 -14.153 1.00 95.19 109 GLN A N 1
ATOM 846 C CA . GLN A 1 109 ? -18.522 -2.678 -14.914 1.00 95.19 109 GLN A CA 1
ATOM 847 C C . GLN A 1 109 ? -18.874 -3.895 -14.042 1.00 95.19 109 GLN A C 1
ATOM 849 O O . GLN A 1 109 ? -19.826 -4.610 -14.348 1.00 95.19 109 GLN A O 1
ATOM 854 N N . GLN A 1 110 ? -18.128 -4.131 -12.958 1.00 95.25 110 GLN A N 1
ATOM 855 C CA . GLN A 1 110 ? -18.399 -5.196 -11.985 1.00 95.25 110 GLN A CA 1
ATOM 856 C C . GLN A 1 110 ? -19.388 -4.782 -10.879 1.00 95.25 110 GLN A C 1
ATOM 858 O O . GLN A 1 110 ? -19.688 -5.596 -10.007 1.00 95.25 110 GLN A O 1
ATOM 863 N N . GLY A 1 111 ? -19.916 -3.553 -10.911 1.00 94.50 111 GLY A N 1
ATOM 864 C CA . GLY A 1 111 ? -20.925 -3.066 -9.967 1.00 94.50 111 GLY A CA 1
ATOM 865 C C . GLY A 1 111 ? -20.391 -2.668 -8.587 1.00 94.50 111 GLY A C 1
ATOM 866 O O . GLY A 1 111 ? -21.178 -2.595 -7.645 1.00 94.50 111 GLY A O 1
ATOM 867 N N . MET A 1 112 ? -19.084 -2.420 -8.444 1.00 95.56 112 MET A N 1
ATOM 868 C CA . MET A 1 112 ? -18.497 -1.973 -7.175 1.00 95.56 112 MET A CA 1
ATOM 869 C C . MET A 1 112 ? -18.697 -0.463 -6.959 1.00 95.56 112 MET A C 1
ATOM 871 O O . MET A 1 112 ? -18.561 0.327 -7.892 1.00 95.56 112 MET A O 1
ATOM 875 N N . ASP A 1 113 ? -18.953 -0.058 -5.715 1.00 94.44 113 ASP A N 1
ATOM 876 C CA . ASP A 1 113 ? -19.072 1.343 -5.290 1.00 94.44 113 ASP A CA 1
ATOM 877 C C . ASP A 1 113 ? -17.713 1.875 -4.803 1.00 94.44 113 ASP A C 1
ATOM 879 O O . ASP A 1 113 ? -17.183 1.433 -3.777 1.00 94.44 113 ASP A O 1
ATOM 883 N N . VAL A 1 114 ? -17.127 2.809 -5.556 1.00 95.69 114 VAL A N 1
ATOM 884 C CA . VAL A 1 114 ? -15.774 3.324 -5.309 1.00 95.69 114 VAL A CA 1
ATOM 885 C C . VAL A 1 114 ? -15.800 4.831 -5.105 1.00 95.69 114 VAL A C 1
ATOM 887 O O . VAL A 1 114 ? -16.121 5.592 -6.016 1.00 95.69 114 VAL A O 1
ATOM 890 N N . ALA A 1 115 ? -15.382 5.269 -3.918 1.00 95.44 115 ALA A N 1
ATOM 891 C CA . ALA A 1 115 ? -15.144 6.678 -3.629 1.00 95.44 115 ALA A CA 1
ATOM 892 C C . ALA A 1 115 ? -13.675 7.045 -3.883 1.00 95.44 115 ALA A C 1
ATOM 894 O O . ALA A 1 115 ? -12.770 6.257 -3.611 1.00 95.44 115 ALA A O 1
ATOM 895 N N . LEU A 1 116 ? -13.427 8.264 -4.361 1.00 95.75 116 LEU A N 1
ATOM 896 C CA . LEU A 1 116 ? -12.083 8.814 -4.533 1.00 95.75 116 LEU A CA 1
ATOM 897 C C . LEU A 1 116 ? -11.895 9.998 -3.594 1.00 95.75 116 LEU A C 1
ATOM 899 O O . LEU A 1 116 ? -12.739 10.894 -3.556 1.00 95.75 116 LEU A O 1
ATOM 903 N N . GLN A 1 117 ? -10.771 10.039 -2.885 1.00 95.19 117 GLN A N 1
ATOM 904 C CA . GLN A 1 117 ? -10.440 11.167 -2.029 1.00 95.19 117 GLN A CA 1
ATOM 905 C C . GLN A 1 117 ? -8.962 11.515 -2.100 1.00 95.19 117 GLN A C 1
ATOM 907 O O . GLN A 1 117 ? -8.074 10.703 -1.856 1.00 95.19 117 GLN A O 1
ATOM 912 N N . LYS A 1 118 ? -8.699 12.779 -2.408 1.00 95.50 118 LYS A N 1
ATOM 913 C CA . LYS A 1 118 ? -7.350 13.317 -2.397 1.00 95.50 118 LYS A CA 1
ATOM 914 C C . LYS A 1 118 ? -6.910 13.610 -0.963 1.00 95.50 118 LYS A C 1
ATOM 916 O O . LYS A 1 118 ? -7.673 14.202 -0.200 1.00 95.50 118 LYS A O 1
ATOM 921 N N . VAL A 1 119 ? -5.685 13.231 -0.613 1.00 95.38 119 VAL A N 1
ATOM 922 C CA . VAL A 1 119 ? -5.063 13.544 0.681 1.00 95.38 119 VAL A CA 1
ATOM 923 C C . VAL A 1 119 ? -4.310 14.867 0.573 1.00 95.38 119 VAL A C 1
ATOM 925 O O . VAL A 1 119 ? -3.463 15.053 -0.305 1.00 95.38 119 VAL A O 1
ATOM 928 N N . GLU A 1 120 ? -4.628 15.812 1.456 1.00 92.69 120 GLU A N 1
ATOM 929 C CA . GLU A 1 120 ? -3.937 17.100 1.513 1.00 92.69 120 GLU A CA 1
ATOM 930 C C . GLU A 1 120 ? -2.545 16.975 2.149 1.00 92.69 120 GLU A C 1
ATOM 932 O O . GLU A 1 120 ? -2.291 16.092 2.964 1.00 92.69 120 GLU A O 1
ATOM 937 N N . ASN A 1 121 ? -1.646 17.920 1.842 1.00 89.44 121 ASN A N 1
ATOM 938 C CA . ASN A 1 121 ? -0.318 17.968 2.470 1.00 89.44 121 ASN A CA 1
ATOM 939 C C . ASN A 1 121 ? -0.404 18.125 3.996 1.00 89.44 121 ASN A C 1
ATOM 941 O O . ASN A 1 121 ? 0.439 17.604 4.722 1.00 89.44 121 ASN A O 1
ATOM 945 N N . ASN A 1 122 ? -1.419 18.848 4.485 1.00 93.62 122 ASN A N 1
ATOM 946 C CA . ASN A 1 122 ? -1.688 18.988 5.910 1.00 93.62 122 ASN A CA 1
ATOM 947 C C . ASN A 1 122 ? -2.838 18.059 6.317 1.00 93.62 122 ASN A C 1
ATOM 949 O O . ASN A 1 122 ? -3.998 18.463 6.384 1.00 93.62 122 ASN A O 1
ATOM 953 N N . ILE A 1 123 ? -2.480 16.805 6.584 1.00 93.94 123 ILE A N 1
ATOM 954 C CA . ILE A 1 123 ? -3.415 15.733 6.941 1.00 93.94 123 ILE A CA 1
ATOM 955 C C . ILE A 1 123 ? -4.192 16.076 8.216 1.00 93.94 123 ILE A C 1
ATOM 957 O O . ILE A 1 123 ? -5.407 15.919 8.249 1.00 93.94 123 ILE A O 1
ATOM 961 N N . ASN A 1 124 ? -3.524 16.613 9.239 1.00 93.88 124 ASN A N 1
ATOM 962 C CA . ASN A 1 124 ? -4.182 17.006 10.485 1.00 93.88 124 ASN A CA 1
ATOM 963 C C . ASN A 1 124 ? -5.270 18.063 10.230 1.00 93.88 124 ASN A C 1
ATOM 965 O O . ASN A 1 124 ? -6.407 17.916 10.681 1.00 93.88 124 ASN A O 1
ATOM 969 N N . LYS A 1 125 ? -4.969 19.097 9.431 1.00 93.25 125 LYS A N 1
ATOM 970 C CA . LYS A 1 125 ? -5.963 20.116 9.064 1.00 93.25 125 LYS A CA 1
ATOM 971 C C . LYS A 1 125 ? -7.127 19.520 8.271 1.00 93.25 125 LYS A C 1
ATOM 973 O O . LYS A 1 125 ? -8.268 19.899 8.524 1.00 93.25 125 LYS A O 1
ATOM 978 N N . MET A 1 126 ? -6.854 18.598 7.349 1.00 92.81 126 MET A N 1
ATOM 979 C CA . MET A 1 126 ? -7.885 17.881 6.595 1.00 92.81 126 MET A CA 1
ATOM 980 C C . MET A 1 126 ? -8.817 17.110 7.541 1.00 92.81 126 MET A C 1
ATOM 982 O O . MET A 1 126 ? -10.031 17.293 7.480 1.00 92.81 126 MET A O 1
ATOM 986 N N . ILE A 1 127 ? -8.266 16.304 8.452 1.00 92.56 127 ILE A N 1
ATOM 987 C CA . ILE A 1 127 ? -9.036 15.490 9.403 1.00 92.56 127 ILE A CA 1
ATOM 988 C C . ILE A 1 127 ? -9.807 16.367 10.402 1.00 92.56 127 ILE A C 1
ATOM 990 O O . ILE A 1 127 ? -11.009 16.184 10.586 1.00 92.56 127 ILE A O 1
ATOM 994 N N . THR A 1 128 ? -9.164 17.382 10.981 1.00 91.81 128 THR A N 1
ATOM 995 C CA . THR A 1 128 ? -9.823 18.355 11.869 1.00 91.81 128 THR A CA 1
ATOM 996 C C . THR A 1 128 ? -10.949 19.098 11.144 1.00 91.81 128 THR A C 1
ATOM 998 O O . THR A 1 128 ? -12.023 19.316 11.705 1.00 91.81 128 THR A O 1
ATOM 1001 N N . GLY A 1 129 ? -10.739 19.444 9.871 1.00 91.62 129 GLY A N 1
ATOM 1002 C CA . GLY A 1 129 ? -11.751 20.051 9.013 1.00 91.62 129 GLY A CA 1
ATOM 1003 C C . GLY A 1 129 ? -12.972 19.154 8.805 1.00 91.62 129 GLY A C 1
ATOM 1004 O O . GLY A 1 129 ? -14.095 19.655 8.859 1.00 91.62 129 GLY A O 1
ATOM 1005 N N . LEU A 1 130 ? -12.785 17.839 8.639 1.00 89.88 130 LEU A N 1
ATOM 1006 C CA . LEU A 1 130 ? -13.895 16.878 8.550 1.00 89.88 130 LEU A CA 1
ATOM 1007 C C . LEU A 1 130 ? -14.751 16.907 9.821 1.00 89.88 130 LEU A C 1
ATOM 1009 O O . LEU A 1 130 ? -15.968 17.054 9.729 1.00 89.88 130 LEU A O 1
ATOM 1013 N N . PHE A 1 131 ? -14.127 16.850 11.002 1.00 90.38 131 PHE A N 1
ATOM 1014 C CA . PHE A 1 131 ? -14.852 16.906 12.278 1.00 90.38 131 PHE A CA 1
ATOM 1015 C C . PHE A 1 131 ? -15.566 18.243 12.510 1.00 90.38 131 PHE A C 1
ATOM 1017 O O . PHE A 1 131 ? -16.626 18.268 13.129 1.00 90.38 131 PHE A O 1
ATOM 1024 N N . ALA A 1 132 ? -15.006 19.350 12.016 1.00 91.31 132 ALA A N 1
ATOM 1025 C CA . ALA A 1 132 ? -15.608 20.675 12.157 1.00 91.31 132 ALA A CA 1
ATOM 1026 C C . ALA A 1 132 ? -16.790 20.916 11.201 1.00 91.31 132 ALA A C 1
ATOM 1028 O O . ALA A 1 132 ? -17.650 21.748 11.490 1.00 91.31 132 ALA A O 1
ATOM 1029 N N . THR A 1 133 ? -16.819 20.236 10.052 1.00 91.88 133 THR A N 1
ATOM 1030 C CA . THR A 1 133 ? -17.781 20.511 8.970 1.00 91.88 133 THR A CA 1
ATOM 1031 C C . THR A 1 133 ? -18.902 19.482 8.869 1.00 91.88 133 THR A C 1
ATOM 1033 O O . THR A 1 133 ? -20.015 19.850 8.493 1.00 91.88 133 THR A O 1
ATOM 1036 N N . MET A 1 134 ? -18.644 18.216 9.206 1.00 91.69 134 MET A N 1
ATOM 1037 C CA . MET A 1 134 ? -19.618 17.130 9.069 1.00 91.69 134 MET A CA 1
ATOM 1038 C C . MET A 1 134 ? -20.490 16.969 10.311 1.00 91.69 134 MET A C 1
ATOM 1040 O O . MET A 1 134 ? -20.031 17.081 11.450 1.00 91.69 134 MET A O 1
ATOM 1044 N N . ARG A 1 135 ? -21.761 16.614 10.101 1.00 93.06 135 ARG A N 1
ATOM 1045 C CA . ARG A 1 135 ? -22.631 16.176 11.203 1.00 93.06 135 ARG A CA 1
ATOM 1046 C C . ARG A 1 135 ? -22.235 14.773 11.668 1.00 93.06 135 ARG A C 1
ATOM 1048 O O . ARG A 1 135 ? -21.691 13.986 10.900 1.00 93.06 135 ARG A O 1
ATOM 1055 N N . ILE A 1 136 ? -22.597 14.415 12.902 1.00 87.12 136 ILE A N 1
ATOM 1056 C CA . ILE A 1 136 ? -22.279 13.102 13.503 1.00 87.12 136 ILE A CA 1
ATOM 1057 C C . ILE A 1 136 ? -22.769 11.932 12.628 1.00 87.12 136 ILE A C 1
ATOM 1059 O O . ILE A 1 136 ? -22.067 10.938 12.465 1.00 87.12 136 ILE A O 1
ATOM 1063 N N . GLU A 1 137 ? -23.954 12.046 12.025 1.00 88.75 137 GLU A N 1
ATOM 1064 C CA . GLU A 1 137 ? -24.510 11.011 11.142 1.00 88.75 137 GLU A CA 1
ATOM 1065 C C . GLU A 1 137 ? -23.694 10.823 9.854 1.00 88.75 137 GLU A C 1
ATOM 1067 O O . GLU A 1 137 ? -23.451 9.693 9.428 1.00 88.75 137 GLU A O 1
ATOM 1072 N N . GLU A 1 138 ? -23.247 11.920 9.242 1.00 89.81 138 GLU A N 1
ATOM 1073 C CA . GLU A 1 138 ? -22.405 11.907 8.040 1.00 89.81 138 GLU A CA 1
ATOM 1074 C C . GLU A 1 138 ? -21.019 11.360 8.363 1.00 89.81 138 GLU A C 1
ATOM 1076 O O . GLU A 1 138 ? -20.501 10.513 7.636 1.00 89.81 138 GLU A O 1
ATOM 1081 N N . LEU A 1 139 ? -20.468 11.768 9.506 1.00 88.06 139 LEU A N 1
ATOM 1082 C CA . LEU A 1 139 ? -19.214 11.252 10.027 1.00 88.06 139 LEU A CA 1
ATOM 1083 C C . LEU A 1 139 ? -19.298 9.737 10.246 1.00 88.06 139 LEU A C 1
ATOM 1085 O O . LEU A 1 139 ? -18.404 9.018 9.819 1.00 88.06 139 LEU A O 1
ATOM 1089 N N . ASN A 1 140 ? -20.386 9.218 10.818 1.00 85.69 140 ASN A N 1
ATOM 1090 C CA . ASN A 1 140 ? -20.576 7.773 10.987 1.00 85.69 140 ASN A CA 1
ATOM 1091 C C . ASN A 1 140 ? -20.633 7.023 9.646 1.00 85.69 140 ASN A C 1
ATOM 1093 O O . ASN A 1 140 ? -20.045 5.949 9.523 1.00 85.69 140 ASN A O 1
ATOM 1097 N N . ARG A 1 141 ? -21.274 7.592 8.616 1.00 87.56 141 ARG A N 1
ATOM 1098 C CA . ARG A 1 141 ? -21.246 7.023 7.252 1.00 87.56 141 ARG A CA 1
ATOM 1099 C C . ARG A 1 141 ? -19.845 7.063 6.641 1.00 87.56 141 ARG A C 1
ATOM 1101 O O . ARG A 1 141 ? -19.446 6.128 5.945 1.00 87.56 141 ARG A O 1
ATOM 1108 N N . TYR A 1 142 ? -19.090 8.126 6.906 1.00 89.38 142 TYR A N 1
ATOM 1109 C CA . TYR A 1 142 ? -17.704 8.246 6.468 1.00 89.38 142 TYR A CA 1
ATOM 1110 C C . TYR A 1 142 ? -16.810 7.199 7.149 1.00 89.38 142 TYR A C 1
ATOM 1112 O O . TYR A 1 142 ? -16.067 6.497 6.465 1.00 89.38 142 TYR A O 1
ATOM 1120 N N . ARG A 1 143 ? -16.962 6.994 8.466 1.00 88.75 143 ARG A N 1
ATOM 1121 C CA . ARG A 1 143 ? -16.289 5.921 9.223 1.00 88.75 143 ARG A CA 1
ATOM 1122 C C . ARG A 1 143 ? -16.582 4.538 8.644 1.00 88.75 143 ARG A C 1
ATOM 1124 O O . ARG A 1 143 ? -15.680 3.712 8.550 1.00 88.75 143 ARG A O 1
ATOM 1131 N N . ASP A 1 144 ? -17.823 4.291 8.231 1.00 85.19 144 ASP A N 1
ATOM 1132 C CA . ASP A 1 144 ? -18.199 3.027 7.593 1.00 85.19 144 ASP A CA 1
ATOM 1133 C C . ASP A 1 144 ? -17.526 2.847 6.222 1.00 85.19 144 ASP A C 1
ATOM 1135 O O . ASP A 1 144 ? -17.009 1.778 5.904 1.00 85.19 144 ASP A O 1
ATOM 1139 N N . THR A 1 145 ? -17.430 3.929 5.445 1.00 89.50 145 THR A N 1
ATOM 1140 C CA . THR A 1 145 ? -16.725 3.938 4.152 1.00 89.50 145 THR A CA 1
ATOM 1141 C C . THR A 1 145 ? -15.215 3.698 4.318 1.00 89.50 145 THR A C 1
ATOM 1143 O O . THR A 1 145 ? -14.601 3.045 3.477 1.00 89.50 145 THR A O 1
ATOM 1146 N N . LEU A 1 146 ? -14.620 4.143 5.432 1.00 90.50 146 LEU A N 1
ATOM 1147 C CA . LEU A 1 146 ? -13.209 3.914 5.772 1.00 90.50 146 LEU A CA 1
ATOM 1148 C C . LEU A 1 146 ? -12.871 2.470 6.173 1.00 90.50 146 LEU A C 1
ATOM 1150 O O . LEU A 1 146 ? -11.688 2.145 6.283 1.00 90.50 146 LEU A O 1
ATOM 1154 N N . ARG A 1 147 ? -13.854 1.579 6.379 1.00 90.00 147 ARG A N 1
ATOM 1155 C CA . ARG A 1 147 ? -13.568 0.168 6.710 1.00 90.00 147 ARG A CA 1
ATOM 1156 C C . ARG A 1 147 ? -12.774 -0.544 5.612 1.00 90.00 147 ARG A C 1
ATOM 1158 O O . ARG A 1 147 ? -12.104 -1.531 5.896 1.00 90.00 147 ARG A O 1
ATOM 1165 N N . ARG A 1 148 ? -12.840 -0.083 4.361 1.00 95.12 148 ARG A N 1
ATOM 1166 C CA . ARG A 1 148 ? -12.087 -0.648 3.232 1.00 95.12 148 ARG A CA 1
ATOM 1167 C C . ARG A 1 148 ? -11.459 0.487 2.444 1.00 95.12 148 ARG A C 1
ATOM 1169 O O . ARG A 1 148 ? -12.170 1.247 1.790 1.00 95.12 148 ARG A O 1
ATOM 1176 N N . ALA A 1 149 ? -10.139 0.601 2.515 1.00 97.62 149 ALA A N 1
ATOM 1177 C CA . ALA A 1 149 ? -9.424 1.722 1.924 1.00 97.62 149 ALA A CA 1
ATOM 1178 C C . ALA A 1 149 ? -8.186 1.263 1.149 1.00 97.62 149 ALA A C 1
ATOM 1180 O O . ALA A 1 149 ? -7.401 0.445 1.633 1.00 97.62 149 ALA A O 1
ATOM 1181 N N . ILE A 1 150 ? -8.003 1.826 -0.044 1.00 98.19 150 ILE A N 1
ATOM 1182 C CA . ILE A 1 150 ? -6.804 1.659 -0.870 1.00 98.19 150 ILE A CA 1
ATOM 1183 C C . ILE A 1 150 ? -5.993 2.953 -0.801 1.00 98.19 150 ILE A C 1
ATOM 1185 O O . ILE A 1 150 ? -6.530 4.025 -1.061 1.00 98.19 150 ILE A O 1
ATOM 1189 N N . LEU A 1 151 ? -4.710 2.870 -0.459 1.00 97.94 151 LEU A N 1
ATOM 1190 C CA . LEU A 1 151 ? -3.794 4.008 -0.403 1.00 97.94 151 LEU A CA 1
ATOM 1191 C C . LEU A 1 151 ? -2.826 3.946 -1.593 1.00 97.94 151 LEU A C 1
ATOM 1193 O O . LEU A 1 151 ? -1.982 3.048 -1.668 1.00 97.94 151 LEU A O 1
ATOM 1197 N N . ILE A 1 152 ? -2.953 4.911 -2.504 1.00 96.56 152 ILE A N 1
ATOM 1198 C CA . ILE A 1 152 ? -2.104 5.113 -3.686 1.00 96.56 152 ILE A CA 1
ATOM 1199 C C . ILE A 1 152 ? -1.309 6.404 -3.482 1.00 96.56 152 ILE A C 1
ATOM 1201 O O . ILE A 1 152 ? -1.676 7.479 -3.947 1.00 96.56 152 ILE A O 1
ATOM 1205 N N . MET A 1 153 ? -0.246 6.309 -2.696 1.00 95.50 153 MET A N 1
ATOM 1206 C CA . MET A 1 153 ? 0.557 7.457 -2.286 1.00 95.50 153 MET A CA 1
ATOM 1207 C C . MET A 1 153 ? 1.966 7.017 -1.906 1.00 95.50 153 MET A C 1
ATOM 1209 O O . MET A 1 153 ? 2.260 5.818 -1.792 1.00 95.50 153 MET A O 1
ATOM 1213 N N . ASN A 1 154 ? 2.848 7.984 -1.694 1.00 94.81 154 ASN A N 1
ATOM 1214 C CA . ASN A 1 154 ? 4.173 7.706 -1.163 1.00 94.81 154 ASN A CA 1
ATOM 1215 C C . ASN A 1 154 ? 4.109 7.122 0.280 1.00 94.81 154 ASN A C 1
ATOM 1217 O O . ASN A 1 154 ? 3.144 7.371 1.020 1.00 94.81 154 ASN A O 1
ATOM 1221 N N . PRO A 1 155 ? 5.123 6.345 0.717 1.00 94.62 155 PRO A N 1
ATOM 1222 C CA . PRO A 1 155 ? 5.086 5.675 2.018 1.00 94.62 155 PRO A CA 1
ATOM 1223 C C . PRO A 1 155 ? 5.034 6.629 3.217 1.00 94.62 155 PRO A C 1
ATOM 1225 O O . PRO A 1 155 ? 4.413 6.301 4.227 1.00 94.62 155 PRO A O 1
ATOM 1228 N N . SER A 1 156 ? 5.651 7.813 3.144 1.00 94.44 156 SER A N 1
ATOM 1229 C CA . SER A 1 156 ? 5.643 8.765 4.262 1.00 94.44 156 SER A CA 1
ATOM 1230 C C . SER A 1 156 ? 4.258 9.383 4.471 1.00 94.44 156 SER A C 1
ATOM 1232 O O . SER A 1 156 ? 3.779 9.418 5.605 1.00 94.44 156 SER A O 1
ATOM 1234 N N . THR A 1 157 ? 3.563 9.770 3.399 1.00 95.94 157 THR A N 1
ATOM 1235 C CA . THR A 1 157 ? 2.171 10.233 3.441 1.00 95.94 157 THR A CA 1
ATOM 1236 C C . THR A 1 157 ? 1.239 9.131 3.938 1.00 95.94 157 THR A C 1
ATOM 1238 O O . THR A 1 157 ? 0.414 9.409 4.807 1.00 95.94 157 THR A O 1
ATOM 1241 N N . ALA A 1 158 ? 1.405 7.880 3.488 1.00 96.69 158 ALA A N 1
ATOM 1242 C CA . ALA A 1 158 ? 0.603 6.753 3.978 1.00 96.69 158 ALA A CA 1
ATOM 1243 C C . ALA A 1 158 ? 0.756 6.547 5.494 1.00 96.69 158 ALA A C 1
ATOM 1245 O O . ALA A 1 158 ? -0.238 6.387 6.204 1.00 96.69 158 ALA A O 1
ATOM 1246 N N . LYS A 1 159 ? 1.992 6.599 6.007 1.00 96.44 159 LYS A N 1
ATOM 1247 C CA . LYS A 1 159 ? 2.282 6.472 7.444 1.00 96.44 159 LYS A CA 1
ATOM 1248 C C . LYS A 1 159 ? 1.640 7.590 8.261 1.00 96.44 159 LYS A C 1
ATOM 1250 O O . LYS A 1 159 ? 1.009 7.304 9.281 1.00 96.44 159 LYS A O 1
ATOM 1255 N N . SER A 1 160 ? 1.776 8.838 7.817 1.00 96.25 160 SER A N 1
ATOM 1256 C CA . SER A 1 160 ? 1.174 9.995 8.490 1.00 96.25 160 SER A CA 1
ATOM 1257 C C . SER A 1 160 ? -0.353 9.948 8.446 1.00 96.25 160 SER A C 1
ATOM 1259 O O . SER A 1 160 ? -0.994 10.164 9.470 1.00 96.25 160 SER A O 1
ATOM 1261 N N . PHE A 1 161 ? -0.937 9.587 7.299 1.00 96.94 161 PHE A N 1
ATOM 1262 C CA . PHE A 1 161 ? -2.384 9.446 7.134 1.00 96.94 161 PHE A CA 1
ATOM 1263 C C . PHE A 1 161 ? -2.966 8.395 8.074 1.00 96.94 161 PHE A C 1
ATOM 1265 O O . PHE A 1 161 ? -3.888 8.694 8.827 1.00 96.94 161 PHE A O 1
ATOM 1272 N N . ILE A 1 162 ? -2.389 7.189 8.076 1.00 95.88 162 ILE A N 1
ATOM 1273 C CA . ILE A 1 162 ? -2.825 6.098 8.953 1.00 95.88 162 ILE A CA 1
ATOM 1274 C C . ILE A 1 162 ? -2.694 6.491 10.427 1.00 95.88 162 ILE A C 1
ATOM 1276 O O . ILE A 1 162 ? -3.600 6.213 11.204 1.00 95.88 162 ILE A O 1
ATOM 1280 N N . THR A 1 163 ? -1.592 7.140 10.812 1.00 95.50 163 THR A N 1
ATOM 1281 C CA . THR A 1 163 ? -1.386 7.575 12.204 1.00 95.50 163 THR A CA 1
ATOM 1282 C C . THR A 1 163 ? -2.498 8.527 12.638 1.00 95.50 163 THR A C 1
ATOM 1284 O O . THR A 1 163 ? -3.148 8.279 13.647 1.00 95.50 163 THR A O 1
ATOM 1287 N N . GLU A 1 164 ? -2.789 9.549 11.831 1.00 95.69 164 GLU A N 1
ATOM 1288 C CA . GLU A 1 164 ? -3.799 10.558 12.160 1.00 95.69 164 GLU A CA 1
ATOM 1289 C C . GLU A 1 164 ? -5.211 9.953 12.278 1.00 95.69 164 GLU A C 1
ATOM 1291 O O . GLU A 1 164 ? -5.933 10.232 13.235 1.00 95.69 164 GLU A O 1
ATOM 1296 N N . VAL A 1 165 ? -5.627 9.088 11.343 1.00 94.44 165 VAL A N 1
ATOM 1297 C CA . VAL A 1 165 ? -6.978 8.483 11.384 1.00 94.44 165 VAL A CA 1
ATOM 1298 C C . VAL A 1 165 ? -7.147 7.469 12.520 1.00 94.44 165 VAL A C 1
ATOM 1300 O O . VAL A 1 165 ? -8.268 7.262 12.989 1.00 94.44 165 VAL A O 1
ATOM 1303 N N . VAL A 1 166 ? -6.055 6.839 12.966 1.00 91.75 166 VAL A N 1
ATOM 1304 C CA . VAL A 1 166 ? -6.046 5.932 14.123 1.00 91.75 166 VAL A CA 1
ATOM 1305 C C . VAL A 1 166 ? -6.103 6.729 15.424 1.00 91.75 166 VAL A C 1
ATOM 1307 O O . VAL A 1 166 ? -6.974 6.467 16.248 1.00 91.75 166 VAL A O 1
ATOM 1310 N N . GLU A 1 167 ? -5.238 7.731 15.597 1.00 92.31 167 GLU A N 1
ATOM 1311 C CA . GLU A 1 167 ? -5.176 8.551 16.818 1.00 92.31 167 GLU A CA 1
ATOM 1312 C C . GLU A 1 167 ? -6.470 9.341 17.061 1.00 92.31 167 GLU A C 1
ATOM 1314 O O . GLU A 1 167 ? -6.906 9.501 18.201 1.00 92.31 167 GLU A O 1
ATOM 1319 N N . THR A 1 168 ? -7.139 9.771 15.990 1.00 89.81 168 THR A N 1
ATOM 1320 C CA . THR A 1 168 ? -8.433 10.469 16.064 1.00 89.81 168 THR A CA 1
ATOM 1321 C C . THR A 1 168 ? -9.641 9.533 16.186 1.00 89.81 168 THR A C 1
ATOM 1323 O O . THR A 1 168 ? -10.780 10.002 16.204 1.00 89.81 168 THR A O 1
ATOM 1326 N N . ASN A 1 169 ? -9.430 8.213 16.283 1.00 88.69 169 ASN A N 1
ATOM 1327 C CA . ASN A 1 169 ? -10.486 7.195 16.314 1.00 88.69 169 ASN A CA 1
ATOM 1328 C C . ASN A 1 169 ? -11.471 7.296 15.135 1.00 88.69 169 ASN A C 1
ATOM 1330 O O . ASN A 1 169 ? -12.661 7.005 15.284 1.00 88.69 169 ASN A O 1
ATOM 1334 N N . LEU A 1 170 ? -10.999 7.716 13.960 1.00 89.38 170 LEU A N 1
ATOM 1335 C CA . LEU A 1 170 ? -11.825 7.834 12.758 1.00 89.38 170 LEU A CA 1
ATOM 1336 C C . LEU A 1 170 ? -12.032 6.476 12.072 1.00 89.38 170 LEU A C 1
ATOM 1338 O O . LEU A 1 170 ? -13.025 6.269 11.378 1.00 89.38 170 LEU A O 1
ATOM 1342 N N . VAL A 1 171 ? -11.127 5.527 12.295 1.00 89.75 171 VAL A N 1
ATOM 1343 C CA . VAL A 1 171 ? -11.202 4.173 11.741 1.00 89.75 171 VAL A CA 1
ATOM 1344 C C . VAL A 1 171 ? -11.552 3.134 12.816 1.00 89.75 171 VAL A C 1
ATOM 1346 O O . VAL A 1 171 ? -11.213 3.292 13.986 1.00 89.75 171 VAL A O 1
ATOM 1349 N N . ALA A 1 172 ? -12.280 2.084 12.430 1.00 81.62 172 ALA A N 1
ATOM 1350 C CA . ALA A 1 172 ? -12.650 0.964 13.297 1.00 81.62 172 ALA A CA 1
ATOM 1351 C C . ALA A 1 172 ? -11.636 -0.194 13.208 1.00 81.62 172 ALA A C 1
ATOM 1353 O O . ALA A 1 172 ? -10.903 -0.310 12.231 1.00 81.62 172 ALA A O 1
ATOM 1354 N N . PHE A 1 173 ? -11.609 -1.079 14.210 1.00 79.62 173 PHE A N 1
ATOM 1355 C CA . PHE A 1 173 ? -10.651 -2.194 14.272 1.00 79.62 173 PHE A CA 1
ATOM 1356 C C . PHE A 1 173 ? -10.805 -3.211 13.130 1.00 79.62 173 PHE A C 1
ATOM 1358 O O . PHE A 1 173 ? -9.841 -3.870 12.758 1.00 79.62 173 PHE A O 1
ATOM 1365 N N . ASP A 1 174 ? -11.994 -3.339 12.547 1.00 81.31 174 ASP A N 1
ATOM 1366 C CA . ASP A 1 174 ? -12.255 -4.235 11.419 1.00 81.31 174 ASP A CA 1
ATOM 1367 C C . ASP A 1 174 ? -11.891 -3.621 10.056 1.00 81.31 174 ASP A C 1
ATOM 1369 O O . ASP A 1 174 ? -12.242 -4.173 9.011 1.00 81.31 174 ASP A O 1
ATOM 1373 N N . CYS A 1 175 ? -11.173 -2.492 10.042 1.00 90.19 175 CYS A N 1
ATOM 1374 C CA . CYS A 1 175 ? -10.715 -1.883 8.806 1.00 90.19 175 CYS A CA 1
ATOM 1375 C C . CYS A 1 175 ? -9.700 -2.755 8.062 1.00 90.19 175 CYS A C 1
ATOM 1377 O O . CYS A 1 175 ? -8.884 -3.463 8.660 1.00 90.19 175 CYS A O 1
ATOM 1379 N N . HIS A 1 176 ? -9.691 -2.637 6.740 1.00 92.81 176 HIS A N 1
ATOM 1380 C CA . HIS A 1 176 ? -8.733 -3.291 5.865 1.00 92.81 176 HIS A CA 1
ATOM 1381 C C . HIS A 1 176 ? -8.090 -2.263 4.933 1.00 92.81 176 HIS A C 1
ATOM 1383 O O . HIS A 1 176 ? -8.735 -1.702 4.047 1.00 92.81 176 HIS A O 1
ATOM 1389 N N . TRP A 1 177 ? -6.794 -2.046 5.144 1.00 95.94 177 TRP A N 1
ATOM 1390 C CA . TRP A 1 177 ? -5.939 -1.181 4.341 1.00 95.94 177 TRP A CA 1
ATOM 1391 C C . TRP A 1 177 ? -5.259 -1.978 3.231 1.00 95.94 177 TRP A C 1
ATOM 1393 O O . TRP A 1 177 ? -4.605 -2.987 3.505 1.00 95.94 177 TRP A O 1
ATOM 1403 N N . ILE A 1 178 ? -5.356 -1.507 1.993 1.00 97.56 178 ILE A N 1
ATOM 1404 C CA . ILE A 1 178 ? -4.513 -1.957 0.884 1.00 97.56 178 ILE A CA 1
ATOM 1405 C C . ILE A 1 178 ? -3.576 -0.809 0.527 1.00 97.56 178 ILE A C 1
ATOM 1407 O O . ILE A 1 178 ? -4.021 0.233 0.066 1.00 97.56 178 ILE A O 1
ATOM 1411 N N . ILE A 1 179 ? -2.278 -0.991 0.725 1.00 97.81 179 ILE A N 1
ATOM 1412 C CA . ILE A 1 179 ? -1.261 -0.038 0.280 1.00 97.81 179 ILE A CA 1
ATOM 1413 C C . ILE A 1 179 ? -0.632 -0.601 -0.974 1.00 97.81 179 ILE A C 1
ATOM 1415 O O . ILE A 1 179 ? -0.182 -1.749 -0.981 1.00 97.81 179 ILE A O 1
ATOM 1419 N N . ILE A 1 180 ? -0.579 0.208 -2.021 1.00 96.00 180 ILE A N 1
ATOM 1420 C CA . ILE A 1 180 ? 0.081 -0.189 -3.250 1.00 96.00 180 ILE A CA 1
ATOM 1421 C C . ILE A 1 180 ? 1.127 0.832 -3.650 1.00 96.00 180 ILE A C 1
ATOM 1423 O O . ILE A 1 180 ? 0.830 1.984 -3.954 1.00 96.00 180 ILE A O 1
ATOM 1427 N N . ASN A 1 181 ? 2.375 0.386 -3.629 1.00 95.12 181 ASN A N 1
ATOM 1428 C CA . ASN A 1 181 ? 3.511 1.193 -4.017 1.00 95.12 181 ASN A CA 1
ATOM 1429 C C . ASN A 1 181 ? 4.640 0.265 -4.461 1.00 95.12 181 ASN A C 1
ATOM 1431 O O . ASN A 1 181 ? 5.052 -0.625 -3.722 1.00 95.12 181 ASN A O 1
ATOM 1435 N N . GLU A 1 182 ? 5.129 0.461 -5.684 1.00 93.06 182 GLU A N 1
ATOM 1436 C CA . GLU A 1 182 ? 6.179 -0.377 -6.263 1.00 93.06 182 GLU A CA 1
ATOM 1437 C C . GLU A 1 182 ? 7.491 -0.296 -5.469 1.00 93.06 182 GLU A C 1
ATOM 1439 O O . GLU A 1 182 ? 8.218 -1.281 -5.434 1.00 93.06 182 GLU A O 1
ATOM 1444 N N . GLU A 1 183 ? 7.774 0.842 -4.827 1.00 90.75 183 GLU A N 1
ATOM 1445 C CA . GLU A 1 183 ? 9.081 1.208 -4.260 1.00 90.75 183 GLU A CA 1
ATOM 1446 C C . GLU A 1 183 ? 9.125 1.152 -2.720 1.00 90.75 183 GLU A C 1
ATOM 1448 O O . GLU A 1 183 ? 10.100 1.587 -2.110 1.00 90.75 183 GLU A O 1
ATOM 1453 N N . ILE A 1 184 ? 8.093 0.605 -2.068 1.00 92.38 184 ILE A N 1
ATOM 1454 C CA . ILE A 1 184 ? 8.051 0.511 -0.602 1.00 92.38 184 ILE A CA 1
ATOM 1455 C C . ILE A 1 184 ? 9.050 -0.527 -0.053 1.00 92.38 184 ILE A C 1
ATOM 1457 O O . ILE A 1 184 ? 8.993 -1.720 -0.370 1.00 92.38 184 ILE A O 1
ATOM 1461 N N . ASN A 1 185 ? 9.959 -0.072 0.811 1.00 90.69 185 ASN A N 1
ATOM 1462 C CA . ASN A 1 185 ? 10.996 -0.908 1.422 1.00 90.69 185 ASN A CA 1
ATOM 1463 C C . ASN A 1 185 ? 10.499 -1.634 2.690 1.00 90.69 185 ASN A C 1
ATOM 1465 O O . ASN A 1 185 ? 9.398 -1.394 3.188 1.00 90.69 185 ASN A O 1
ATOM 1469 N N . ASP A 1 186 ? 11.321 -2.539 3.227 1.00 90.00 186 ASP A N 1
ATOM 1470 C CA . ASP A 1 186 ? 10.975 -3.325 4.419 1.00 90.00 186 ASP A CA 1
ATOM 1471 C C . ASP A 1 186 ? 10.819 -2.476 5.691 1.00 90.00 186 ASP A C 1
ATOM 1473 O O . ASP A 1 186 ? 9.986 -2.798 6.536 1.00 90.00 186 ASP A O 1
ATOM 1477 N N . VAL A 1 187 ? 11.570 -1.379 5.829 1.00 90.62 187 VAL A N 1
ATOM 1478 C CA . VAL A 1 187 ? 11.485 -0.482 6.996 1.00 90.62 187 VAL A CA 1
ATOM 1479 C C . VAL A 1 187 ? 10.123 0.210 7.036 1.00 90.62 187 VAL A C 1
ATOM 1481 O O . VAL A 1 187 ? 9.456 0.217 8.073 1.00 90.62 187 VAL A O 1
ATOM 1484 N N . ASP A 1 188 ? 9.671 0.725 5.894 1.00 93.62 188 ASP A N 1
ATOM 1485 C CA . ASP A 1 188 ? 8.356 1.342 5.741 1.00 93.62 188 ASP A CA 1
ATOM 1486 C C . ASP A 1 188 ? 7.232 0.337 6.008 1.00 93.62 188 ASP A C 1
ATOM 1488 O O . ASP A 1 188 ? 6.267 0.665 6.701 1.00 93.62 188 ASP A O 1
ATOM 1492 N N . VAL A 1 189 ? 7.371 -0.901 5.518 1.00 93.94 189 VAL A N 1
ATOM 1493 C CA . VAL A 1 189 ? 6.424 -1.994 5.792 1.00 93.94 189 VAL A CA 1
ATOM 1494 C C . VAL A 1 189 ? 6.286 -2.230 7.298 1.00 93.94 189 VAL A C 1
ATOM 1496 O O . VAL A 1 189 ? 5.163 -2.243 7.803 1.00 93.94 189 VAL A O 1
ATOM 1499 N N . GLN A 1 190 ? 7.394 -2.379 8.030 1.00 92.06 190 GLN A N 1
ATOM 1500 C CA . GLN A 1 190 ? 7.353 -2.607 9.482 1.00 92.06 190 GLN A CA 1
ATOM 1501 C C . GLN A 1 190 ? 6.724 -1.426 10.228 1.00 92.06 190 GLN A C 1
ATOM 1503 O O . GLN A 1 190 ? 5.917 -1.610 11.142 1.00 92.06 190 GLN A O 1
ATOM 1508 N N . GLU A 1 191 ? 7.033 -0.198 9.817 1.00 93.38 191 GLU A N 1
ATOM 1509 C CA . GLU A 1 191 ? 6.460 0.992 10.437 1.00 93.38 191 GLU A CA 1
ATOM 1510 C C . GLU A 1 191 ? 4.941 1.097 10.200 1.00 93.38 191 GLU A C 1
ATOM 1512 O O . GLU A 1 191 ? 4.191 1.424 11.123 1.00 93.38 191 GLU A O 1
ATOM 1517 N N . LEU A 1 192 ? 4.463 0.764 8.999 1.00 94.69 192 LEU A N 1
ATOM 1518 C CA . LEU A 1 192 ? 3.032 0.711 8.677 1.00 94.69 192 LEU A CA 1
ATOM 1519 C C . LEU A 1 192 ? 2.301 -0.382 9.457 1.00 94.69 192 LEU A C 1
ATOM 1521 O O . LEU A 1 192 ? 1.173 -0.167 9.908 1.00 94.69 192 LEU A O 1
ATOM 1525 N N . VAL A 1 193 ? 2.934 -1.539 9.650 1.00 92.06 193 VAL A N 1
ATOM 1526 C CA . VAL A 1 193 ? 2.401 -2.632 10.476 1.00 92.06 193 VAL A CA 1
ATOM 1527 C C . VAL A 1 193 ? 2.280 -2.203 11.941 1.00 92.06 193 VAL A C 1
ATOM 1529 O O . VAL A 1 193 ? 1.299 -2.548 12.597 1.00 92.06 193 VAL A O 1
ATOM 1532 N N . ARG A 1 194 ? 3.215 -1.394 12.449 1.00 89.94 194 ARG A N 1
ATOM 1533 C CA . ARG A 1 194 ? 3.146 -0.850 13.814 1.00 89.94 194 ARG A CA 1
ATOM 1534 C C . ARG A 1 194 ? 2.076 0.238 13.974 1.00 89.94 194 ARG A C 1
ATOM 1536 O O . ARG A 1 194 ? 1.462 0.325 15.029 1.00 89.94 194 ARG A O 1
ATOM 1543 N N . ARG A 1 195 ? 1.893 1.095 12.962 1.00 90.94 195 ARG A N 1
ATOM 1544 C CA . ARG A 1 195 ? 1.001 2.273 13.024 1.00 90.94 195 ARG A CA 1
ATOM 1545 C C . ARG A 1 195 ? -0.457 1.976 12.682 1.00 90.94 195 ARG A C 1
ATOM 1547 O O . ARG A 1 195 ? -1.342 2.656 13.184 1.00 90.94 195 ARG A O 1
ATOM 1554 N N . SER A 1 196 ? -0.720 1.021 11.791 1.00 90.19 196 SER A N 1
ATOM 1555 C CA . SER A 1 196 ? -2.097 0.708 11.389 1.00 90.19 196 SER A CA 1
ATOM 1556 C C . SER A 1 196 ? -2.835 -0.113 12.447 1.00 90.19 196 SER A C 1
ATOM 1558 O O . SER A 1 196 ? -2.222 -0.814 13.245 1.00 90.19 196 SER A O 1
ATOM 1560 N N . ILE A 1 197 ? -4.164 -0.076 12.401 1.00 86.56 197 ILE A N 1
ATOM 1561 C CA . ILE A 1 197 ? -5.034 -1.050 13.073 1.00 86.56 197 ILE A CA 1
ATOM 1562 C C . ILE A 1 197 ? -5.732 -1.926 12.021 1.00 86.56 197 ILE A C 1
ATOM 1564 O O . ILE A 1 197 ? -5.632 -1.660 10.820 1.00 86.56 197 ILE A O 1
ATOM 1568 N N . GLY A 1 198 ? -6.387 -3.002 12.457 1.00 86.06 198 GLY A N 1
ATOM 1569 C CA . GLY A 1 198 ? -7.104 -3.929 11.576 1.00 86.06 198 GLY A CA 1
ATOM 1570 C C . GLY A 1 198 ? -6.202 -4.732 10.642 1.00 86.06 198 GLY A C 1
ATOM 1571 O O . GLY A 1 198 ? -5.084 -5.105 11.008 1.00 86.06 198 GLY A O 1
ATOM 1572 N N . ARG A 1 199 ? -6.675 -5.027 9.431 1.00 88.94 199 ARG A N 1
ATOM 1573 C CA . ARG A 1 199 ? -5.938 -5.794 8.419 1.00 88.94 199 ARG A CA 1
ATOM 1574 C C . ARG A 1 199 ? -5.142 -4.860 7.513 1.00 88.94 199 ARG A C 1
ATOM 1576 O O . ARG A 1 199 ? -5.672 -3.872 7.016 1.00 88.94 199 ARG A O 1
ATOM 1583 N N . LEU A 1 200 ? -3.883 -5.196 7.247 1.00 93.69 200 LEU A N 1
ATOM 1584 C CA . LEU A 1 200 ? -3.053 -4.474 6.281 1.00 93.69 200 LEU A CA 1
ATOM 1585 C C . LEU A 1 200 ? -2.597 -5.435 5.182 1.00 93.69 200 LEU A C 1
ATOM 1587 O O . LEU A 1 200 ? -2.160 -6.553 5.449 1.00 93.69 200 LEU A O 1
ATOM 1591 N N . THR A 1 201 ? -2.736 -5.007 3.933 1.00 95.56 201 THR A N 1
ATOM 1592 C CA . THR A 1 201 ? -2.227 -5.678 2.739 1.00 95.56 201 THR A CA 1
ATOM 1593 C C . THR A 1 201 ? -1.329 -4.709 1.991 1.00 95.56 201 THR A C 1
ATOM 1595 O O . THR A 1 201 ? -1.726 -3.577 1.735 1.00 95.56 201 THR A O 1
ATOM 1598 N N . ILE A 1 202 ? -0.121 -5.140 1.649 1.00 97.00 202 ILE A N 1
ATOM 1599 C CA . ILE A 1 202 ? 0.854 -4.319 0.929 1.00 97.00 202 ILE A CA 1
ATOM 1600 C C . ILE A 1 202 ? 1.168 -5.002 -0.391 1.00 97.00 202 ILE A C 1
ATOM 1602 O O . ILE A 1 202 ? 1.471 -6.194 -0.421 1.00 97.00 202 ILE A O 1
ATOM 1606 N N . ILE A 1 203 ? 1.091 -4.242 -1.475 1.00 97.25 203 ILE A N 1
ATOM 1607 C CA . ILE A 1 203 ? 1.412 -4.682 -2.826 1.00 97.25 203 ILE A CA 1
ATOM 1608 C C . ILE A 1 203 ? 2.630 -3.885 -3.275 1.00 97.25 203 ILE A C 1
ATOM 1610 O O . ILE A 1 203 ? 2.562 -2.658 -3.387 1.00 97.25 203 ILE A O 1
ATOM 1614 N N . ARG A 1 204 ? 3.737 -4.581 -3.535 1.00 95.19 204 ARG A N 1
ATOM 1615 C CA . ARG A 1 204 ? 4.988 -3.960 -3.985 1.00 95.19 204 ARG A CA 1
ATOM 1616 C C . ARG A 1 204 ? 5.664 -4.756 -5.083 1.00 95.19 204 ARG A C 1
ATOM 1618 O O . ARG A 1 204 ? 5.409 -5.954 -5.230 1.00 95.19 204 ARG A O 1
ATOM 1625 N N . GLN A 1 205 ? 6.523 -4.091 -5.849 1.00 94.06 205 GLN A N 1
ATOM 1626 C CA . GLN A 1 205 ? 7.330 -4.763 -6.856 1.00 94.06 205 GLN A CA 1
ATOM 1627 C C . GLN A 1 205 ? 8.413 -5.590 -6.152 1.00 94.06 205 GLN A C 1
ATOM 1629 O O . GLN A 1 205 ? 9.007 -5.155 -5.169 1.00 94.06 205 GLN A O 1
ATOM 1634 N N . THR A 1 206 ? 8.661 -6.797 -6.647 1.00 92.75 206 THR A N 1
ATOM 1635 C CA . THR A 1 206 ? 9.713 -7.685 -6.147 1.00 92.75 206 THR A CA 1
ATOM 1636 C C . THR A 1 206 ? 10.565 -8.176 -7.307 1.00 92.75 206 THR A C 1
ATOM 1638 O O . THR A 1 206 ? 10.098 -8.260 -8.446 1.00 92.75 206 THR A O 1
ATOM 1641 N N . PHE A 1 207 ? 11.819 -8.508 -7.020 1.00 90.75 207 PHE A N 1
ATOM 1642 C CA . PHE A 1 207 ? 12.757 -9.025 -8.009 1.00 90.75 207 PHE A CA 1
ATOM 1643 C C . PHE A 1 207 ? 13.136 -10.462 -7.650 1.00 90.75 207 PHE A C 1
ATOM 1645 O O . PHE A 1 207 ? 13.365 -10.761 -6.474 1.00 90.75 207 PHE A O 1
ATOM 1652 N N . PRO A 1 208 ? 13.192 -11.378 -8.629 1.00 84.31 208 PRO A N 1
ATOM 1653 C CA . PRO A 1 208 ? 13.564 -12.759 -8.369 1.00 84.31 208 PRO A CA 1
ATOM 1654 C C . PRO A 1 208 ? 15.025 -12.833 -7.907 1.00 84.31 208 PRO A C 1
ATOM 1656 O O . PRO A 1 208 ? 15.954 -12.583 -8.673 1.00 84.31 208 PRO A O 1
ATOM 1659 N N . VAL A 1 209 ? 15.234 -13.207 -6.645 1.00 80.88 209 VAL A N 1
ATOM 1660 C CA . VAL A 1 209 ? 16.571 -13.437 -6.084 1.00 80.88 209 VAL A CA 1
ATOM 1661 C C . VAL A 1 209 ? 16.878 -14.937 -6.118 1.00 80.88 209 VAL A C 1
ATOM 1663 O O . VAL A 1 209 ? 16.092 -15.724 -5.581 1.00 80.88 209 VAL A O 1
ATOM 1666 N N . PRO A 1 210 ? 18.017 -15.368 -6.696 1.00 78.56 210 PRO A N 1
ATOM 1667 C CA . PRO A 1 210 ? 18.429 -16.765 -6.642 1.00 78.56 210 PRO A CA 1
ATOM 1668 C C . PRO A 1 210 ? 18.521 -17.271 -5.197 1.00 78.56 210 PRO A C 1
ATOM 1670 O O . PRO A 1 210 ? 19.114 -16.620 -4.331 1.00 78.56 210 PRO A O 1
ATOM 1673 N N . GLN A 1 211 ? 17.957 -18.454 -4.943 1.00 77.19 211 GLN A N 1
ATOM 1674 C CA . GLN A 1 211 ? 17.984 -19.077 -3.614 1.00 77.19 211 GLN A CA 1
ATOM 1675 C C . GLN A 1 211 ? 19.406 -19.475 -3.200 1.00 77.19 211 GLN A C 1
ATOM 1677 O O . GLN A 1 211 ? 19.766 -19.379 -2.029 1.00 77.19 211 GLN A O 1
ATOM 1682 N N . ASN A 1 212 ? 20.227 -19.896 -4.165 1.00 79.94 212 ASN A N 1
ATOM 1683 C CA . ASN A 1 212 ? 21.591 -20.325 -3.905 1.00 79.94 212 ASN A CA 1
ATOM 1684 C C . ASN A 1 212 ? 22.515 -19.118 -3.670 1.00 79.94 212 ASN A C 1
ATOM 1686 O O . ASN A 1 212 ? 22.721 -18.293 -4.563 1.00 79.94 212 ASN A O 1
ATOM 1690 N N . ILE A 1 213 ? 23.103 -19.039 -2.474 1.00 78.06 213 ILE A N 1
ATOM 1691 C CA . ILE A 1 213 ? 23.969 -17.931 -2.039 1.00 78.06 213 ILE A CA 1
ATOM 1692 C C . ILE A 1 213 ? 25.165 -17.763 -2.987 1.00 78.06 213 ILE A C 1
ATOM 1694 O O . ILE A 1 213 ? 25.500 -16.638 -3.353 1.00 78.06 213 ILE A O 1
ATOM 1698 N N . SER A 1 214 ? 25.764 -18.866 -3.451 1.00 74.44 214 SER A N 1
ATOM 1699 C CA . SER A 1 214 ? 26.923 -18.831 -4.357 1.00 74.44 214 SER A CA 1
ATOM 1700 C C . SER A 1 214 ? 26.593 -18.277 -5.744 1.00 74.44 214 SER A C 1
ATOM 1702 O O . SER A 1 214 ? 27.474 -17.763 -6.425 1.00 74.44 214 SER A O 1
ATOM 1704 N N . GLN A 1 215 ? 25.323 -18.324 -6.149 1.00 76.88 215 GLN A N 1
ATOM 1705 C CA . GLN A 1 215 ? 24.836 -17.789 -7.421 1.00 76.88 215 GLN A CA 1
ATOM 1706 C C . GLN A 1 215 ? 24.197 -16.408 -7.262 1.00 76.88 215 GLN A C 1
ATOM 1708 O O . GLN A 1 215 ? 23.860 -15.770 -8.251 1.00 76.88 215 GLN A O 1
ATOM 1713 N N . ARG A 1 216 ? 24.038 -15.889 -6.038 1.00 82.25 216 ARG A N 1
ATOM 1714 C CA . ARG A 1 216 ? 23.350 -14.612 -5.802 1.00 82.25 216 ARG A CA 1
ATOM 1715 C C . ARG A 1 216 ? 24.069 -13.428 -6.445 1.00 82.25 216 ARG A C 1
ATOM 1717 O O . ARG A 1 216 ? 23.405 -12.556 -6.998 1.00 82.25 216 ARG A O 1
ATOM 1724 N N . CYS A 1 217 ? 25.397 -13.452 -6.449 1.00 86.81 217 CYS A N 1
ATOM 1725 C CA . CYS A 1 217 ? 26.250 -12.390 -6.990 1.00 86.81 217 CYS A CA 1
ATOM 1726 C C . CYS A 1 217 ? 26.897 -12.747 -8.332 1.00 86.81 217 CYS A C 1
ATOM 1728 O O . CYS A 1 217 ? 27.751 -12.014 -8.823 1.00 86.81 217 CYS A O 1
ATOM 1730 N N . PHE A 1 218 ? 26.504 -13.872 -8.924 1.00 85.81 218 PHE A N 1
ATOM 1731 C CA . PHE A 1 218 ? 27.002 -14.323 -10.216 1.00 85.81 218 PHE A CA 1
ATOM 1732 C C . PHE A 1 218 ? 25.821 -14.530 -11.167 1.00 85.81 218 PHE A C 1
ATOM 1734 O O . PHE A 1 218 ? 24.807 -15.128 -10.807 1.00 85.81 218 PHE A O 1
ATOM 1741 N N . ARG A 1 219 ? 25.923 -14.005 -12.387 1.00 82.75 219 ARG A N 1
ATOM 1742 C CA . ARG A 1 219 ? 24.919 -14.163 -13.448 1.00 82.75 219 ARG A CA 1
ATOM 1743 C C . ARG A 1 219 ? 25.626 -14.651 -14.703 1.00 82.75 219 ARG A C 1
ATOM 1745 O O . ARG A 1 219 ? 26.187 -13.863 -15.460 1.00 82.75 219 ARG A O 1
ATOM 1752 N N . GLY A 1 220 ? 25.674 -15.970 -14.879 1.00 77.62 220 GLY A N 1
ATOM 1753 C CA . GLY A 1 220 ? 26.551 -16.579 -15.879 1.00 77.62 220 GLY A CA 1
ATOM 1754 C C . GLY A 1 220 ? 28.008 -16.181 -15.620 1.00 77.62 220 GLY A C 1
ATOM 1755 O O . GLY A 1 220 ? 28.527 -16.430 -14.535 1.00 77.62 220 GLY A O 1
ATOM 1756 N N . ASN A 1 221 ? 28.632 -15.504 -16.586 1.00 77.88 221 ASN A N 1
ATOM 1757 C CA . ASN A 1 221 ? 30.019 -15.030 -16.485 1.00 77.88 221 ASN A CA 1
ATOM 1758 C C . ASN A 1 221 ? 30.157 -13.632 -15.852 1.00 77.88 221 ASN A C 1
ATOM 1760 O O . ASN A 1 221 ? 31.274 -13.140 -15.696 1.00 77.88 221 ASN A O 1
ATOM 1764 N N . HIS A 1 222 ? 29.049 -12.978 -15.494 1.00 83.88 222 HIS A N 1
ATOM 1765 C CA . HIS A 1 222 ? 29.063 -11.641 -14.903 1.00 83.88 222 HIS A CA 1
ATOM 1766 C C . HIS A 1 222 ? 29.088 -11.704 -13.373 1.00 83.88 222 HIS A C 1
ATOM 1768 O O . HIS A 1 222 ? 28.230 -12.343 -12.756 1.00 83.88 222 HIS A O 1
ATOM 1774 N N . ARG A 1 223 ? 30.056 -11.020 -12.753 1.00 88.56 223 ARG A N 1
ATOM 1775 C CA . ARG A 1 223 ? 30.171 -10.902 -11.293 1.00 88.56 223 ARG A CA 1
ATOM 1776 C C . ARG A 1 223 ? 29.618 -9.556 -10.834 1.00 88.56 223 ARG A C 1
ATOM 1778 O O . ARG A 1 223 ? 30.143 -8.503 -11.184 1.00 88.56 223 ARG A O 1
ATOM 1785 N N . ILE A 1 224 ? 28.597 -9.612 -9.992 1.00 88.94 224 ILE A N 1
ATOM 1786 C CA . ILE A 1 224 ? 27.971 -8.460 -9.347 1.00 88.94 224 ILE A CA 1
ATOM 1787 C C . ILE A 1 224 ? 28.693 -8.188 -8.018 1.00 88.94 224 ILE A C 1
ATOM 1789 O O . ILE A 1 224 ? 29.099 -9.119 -7.318 1.00 88.94 224 ILE A O 1
ATOM 1793 N N . SER A 1 225 ? 28.875 -6.908 -7.675 1.00 88.44 225 SER A N 1
ATOM 1794 C CA . SER A 1 225 ? 29.437 -6.503 -6.377 1.00 88.44 225 SER A CA 1
ATOM 1795 C C . SER A 1 225 ? 28.605 -7.065 -5.225 1.00 88.44 225 SER A C 1
ATOM 1797 O O . SER A 1 225 ? 27.379 -6.983 -5.272 1.00 88.44 225 SER A O 1
ATOM 1799 N N . SER A 1 226 ? 29.259 -7.559 -4.169 1.00 84.50 226 SER A N 1
ATOM 1800 C CA . SER A 1 226 ? 28.587 -8.101 -2.978 1.00 84.50 226 SER A CA 1
ATOM 1801 C C . SER A 1 226 ? 27.605 -7.109 -2.348 1.00 84.50 226 SER A C 1
ATOM 1803 O O . SER A 1 226 ? 26.512 -7.507 -1.964 1.00 84.50 226 SER A O 1
ATOM 1805 N N . SER A 1 227 ? 27.950 -5.818 -2.345 1.00 87.56 227 SER A N 1
ATOM 1806 C CA . SER A 1 227 ? 27.103 -4.733 -1.826 1.00 87.56 227 SER A CA 1
ATOM 1807 C C . SER A 1 227 ? 25.803 -4.499 -2.610 1.00 87.56 227 SER A C 1
ATOM 1809 O O . SER A 1 227 ? 24.894 -3.851 -2.106 1.00 87.56 227 SER A O 1
ATOM 1811 N N . LEU A 1 228 ? 25.715 -4.988 -3.854 1.00 86.31 228 LEU A N 1
ATOM 1812 C CA . LEU A 1 228 ? 24.553 -4.811 -4.737 1.00 86.31 228 LEU A CA 1
ATOM 1813 C C . LEU A 1 228 ? 23.663 -6.053 -4.815 1.00 86.31 228 LEU A C 1
ATOM 1815 O O . LEU A 1 228 ? 22.482 -5.943 -5.120 1.00 86.31 228 LEU A O 1
ATOM 1819 N N . CYS A 1 229 ? 24.239 -7.239 -4.625 1.00 83.69 229 CYS A N 1
ATOM 1820 C CA . CYS A 1 229 ? 23.524 -8.508 -4.759 1.00 83.69 229 CYS A CA 1
ATOM 1821 C C . CYS A 1 229 ? 23.070 -9.091 -3.420 1.00 83.69 229 CYS A C 1
ATOM 1823 O O . CYS A 1 229 ? 22.228 -9.989 -3.436 1.00 83.69 229 CYS A O 1
ATOM 1825 N N . ASP A 1 230 ? 23.637 -8.667 -2.284 1.00 85.44 230 ASP A N 1
ATOM 1826 C CA . ASP A 1 230 ? 23.207 -9.158 -0.977 1.00 85.44 230 ASP A CA 1
ATOM 1827 C C . ASP A 1 230 ? 21.998 -8.354 -0.455 1.00 85.44 230 ASP A C 1
ATOM 1829 O O . ASP A 1 230 ? 22.162 -7.199 -0.070 1.00 85.44 230 ASP A O 1
ATOM 1833 N N . PRO A 1 231 ? 20.789 -8.946 -0.368 1.00 80.94 231 PRO A N 1
ATOM 1834 C CA . PRO A 1 231 ? 19.597 -8.264 0.141 1.00 80.94 231 PRO A CA 1
ATOM 1835 C C . PRO A 1 231 ? 19.692 -7.871 1.621 1.00 80.94 231 PRO A C 1
ATOM 1837 O O . PRO A 1 231 ? 18.839 -7.131 2.113 1.00 80.94 231 PRO A O 1
ATOM 1840 N N . LYS A 1 232 ? 20.690 -8.380 2.354 1.00 82.44 232 LYS A N 1
ATOM 1841 C CA . LYS A 1 232 ? 20.959 -7.968 3.738 1.00 82.44 232 LYS A CA 1
ATOM 1842 C C . LYS A 1 232 ? 21.842 -6.724 3.839 1.00 82.44 232 LYS A C 1
ATOM 1844 O O . LYS A 1 232 ? 21.952 -6.167 4.928 1.00 82.44 232 LYS A O 1
ATOM 1849 N N . ASP A 1 233 ? 22.482 -6.309 2.749 1.00 86.75 233 ASP A N 1
ATOM 1850 C CA . ASP A 1 233 ? 23.351 -5.140 2.752 1.00 86.75 233 ASP A CA 1
ATOM 1851 C C . ASP A 1 233 ? 22.507 -3.847 2.800 1.00 86.75 233 ASP A C 1
ATOM 1853 O O . ASP A 1 233 ? 21.585 -3.690 1.988 1.00 86.75 233 ASP A O 1
ATOM 1857 N N . PRO A 1 234 ? 22.801 -2.896 3.707 1.00 84.88 234 PRO A N 1
ATOM 1858 C CA . PRO A 1 234 ? 22.065 -1.632 3.798 1.00 84.88 234 PRO A CA 1
ATOM 1859 C C . PRO A 1 234 ? 22.067 -0.819 2.495 1.00 84.88 234 PRO A C 1
ATOM 1861 O O . PRO A 1 234 ? 21.096 -0.119 2.188 1.00 84.88 234 PRO A O 1
ATOM 1864 N N . PHE A 1 235 ? 23.142 -0.905 1.705 1.00 86.12 235 PHE A N 1
ATOM 1865 C CA . PHE A 1 235 ? 23.231 -0.239 0.409 1.00 86.12 235 PHE A CA 1
ATOM 1866 C C . PHE A 1 2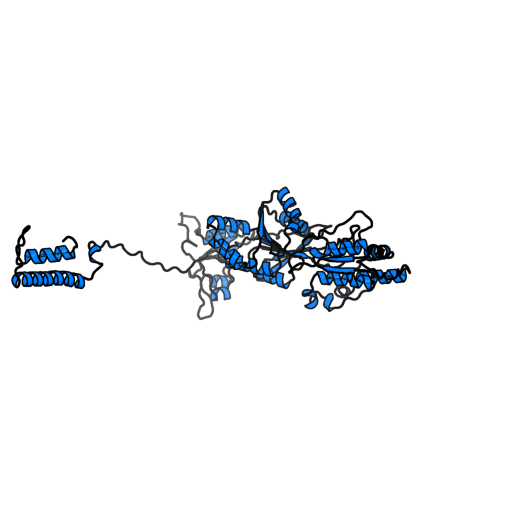35 ? 22.216 -0.820 -0.580 1.00 86.12 235 PHE A C 1
ATOM 1868 O O . PHE A 1 235 ? 21.496 -0.072 -1.237 1.00 86.12 235 PHE A O 1
ATOM 1875 N N . SER A 1 236 ? 22.087 -2.149 -0.635 1.00 82.75 236 SER A N 1
ATOM 1876 C CA . SER A 1 236 ? 21.074 -2.805 -1.468 1.00 82.75 236 SER A CA 1
ATOM 1877 C C . SER A 1 236 ? 19.645 -2.454 -1.041 1.00 82.75 236 SER A C 1
ATOM 1879 O O . SER A 1 236 ? 18.773 -2.347 -1.900 1.00 82.75 236 SER A O 1
ATOM 1881 N N . GLN A 1 237 ? 19.388 -2.280 0.258 1.00 81.00 237 GLN A N 1
ATOM 1882 C CA . GLN A 1 237 ? 18.051 -1.984 0.796 1.00 81.00 237 GLN A CA 1
ATOM 1883 C C . GLN A 1 237 ? 17.601 -0.534 0.568 1.00 81.00 237 GLN A C 1
ATOM 1885 O O . GLN A 1 237 ? 16.404 -0.257 0.530 1.00 81.00 237 GLN A O 1
ATOM 1890 N N . SER A 1 238 ? 18.552 0.389 0.422 1.00 83.06 238 SER A N 1
ATOM 1891 C CA . SER A 1 238 ? 18.300 1.823 0.215 1.00 83.06 238 SER A CA 1
ATOM 1892 C C . SER A 1 238 ? 18.226 2.226 -1.259 1.00 83.06 238 SER A C 1
ATOM 1894 O O . SER A 1 238 ? 17.937 3.381 -1.577 1.00 83.06 238 SER A O 1
ATOM 1896 N N . MET A 1 239 ? 18.494 1.296 -2.174 1.00 86.38 239 MET A N 1
ATOM 1897 C CA . MET A 1 239 ? 18.607 1.603 -3.589 1.00 86.38 239 MET A CA 1
ATOM 1898 C C . MET A 1 239 ? 17.234 1.712 -4.262 1.00 86.38 239 MET A C 1
ATOM 1900 O O . MET A 1 239 ? 16.405 0.808 -4.194 1.00 86.38 239 MET A O 1
ATOM 1904 N N . GLU A 1 240 ? 17.013 2.816 -4.975 1.00 88.75 240 GLU A N 1
ATOM 1905 C CA . GLU A 1 240 ? 15.794 3.019 -5.759 1.00 88.75 240 GLU A CA 1
ATOM 1906 C C . GLU A 1 240 ? 15.671 1.987 -6.889 1.00 88.75 240 GLU A C 1
ATOM 1908 O O . GLU A 1 240 ? 16.653 1.652 -7.560 1.00 88.75 240 GLU A O 1
ATOM 1913 N N . ILE A 1 241 ? 14.439 1.574 -7.201 1.00 91.50 241 ILE A N 1
ATOM 1914 C CA . ILE A 1 241 ? 14.162 0.636 -8.300 1.00 91.50 241 ILE A CA 1
ATOM 1915 C C . ILE A 1 241 ? 14.714 1.135 -9.641 1.00 91.50 241 ILE A C 1
ATOM 1917 O O . ILE A 1 241 ? 15.229 0.355 -10.442 1.00 91.50 241 ILE A O 1
ATOM 1921 N N . SER A 1 242 ? 14.663 2.446 -9.884 1.00 92.38 242 SER A N 1
ATOM 1922 C CA . SER A 1 242 ? 15.218 3.041 -11.106 1.00 92.38 242 SER A CA 1
ATOM 1923 C C . SER A 1 242 ? 16.720 2.757 -11.257 1.00 92.38 242 SER A C 1
ATOM 1925 O O . SER A 1 242 ? 17.184 2.539 -12.373 1.00 92.38 242 SER A O 1
ATOM 1927 N N . ASN A 1 243 ? 17.473 2.690 -10.154 1.00 92.69 243 ASN A N 1
ATOM 1928 C CA . ASN A 1 243 ? 18.912 2.420 -10.175 1.00 92.69 243 ASN A CA 1
ATOM 1929 C C . ASN A 1 243 ? 19.218 0.951 -10.496 1.00 92.69 243 ASN A C 1
ATOM 1931 O O . ASN A 1 243 ? 20.187 0.680 -11.206 1.00 92.69 243 ASN A O 1
ATOM 1935 N N . LEU A 1 244 ? 18.360 0.018 -10.062 1.00 93.00 244 LEU A N 1
ATOM 1936 C CA . LEU A 1 244 ? 18.446 -1.393 -10.462 1.00 93.00 244 LEU A CA 1
ATOM 1937 C C . LEU A 1 244 ? 18.337 -1.534 -11.989 1.00 93.00 244 LEU A C 1
ATOM 1939 O O . LEU A 1 244 ? 19.166 -2.184 -12.622 1.00 93.00 244 LEU A O 1
ATOM 1943 N N . TYR A 1 245 ? 17.363 -0.852 -12.599 1.00 95.44 245 TYR A N 1
ATOM 1944 C CA . TYR A 1 245 ? 17.193 -0.857 -14.054 1.00 95.44 245 TYR A CA 1
ATOM 1945 C C . TYR A 1 245 ? 18.323 -0.135 -14.800 1.00 95.44 245 TYR A C 1
ATOM 1947 O O . TYR A 1 245 ? 18.672 -0.547 -15.908 1.00 95.44 245 TYR A O 1
ATOM 1955 N N . ILE A 1 246 ? 18.918 0.918 -14.222 1.00 96.12 246 ILE A N 1
ATOM 1956 C CA . ILE A 1 246 ? 20.105 1.575 -14.799 1.00 96.12 246 ILE A CA 1
ATOM 1957 C C . ILE A 1 246 ? 21.271 0.586 -14.860 1.00 96.12 246 ILE A C 1
ATOM 1959 O O . ILE A 1 246 ? 21.922 0.484 -15.900 1.00 96.12 246 ILE A O 1
ATOM 1963 N N . TYR A 1 247 ? 21.517 -0.160 -13.781 1.00 94.44 247 TYR A N 1
ATOM 1964 C CA . TYR A 1 247 ? 22.581 -1.162 -13.741 1.00 94.44 247 TYR A CA 1
ATOM 1965 C C . TYR A 1 247 ? 22.406 -2.208 -14.851 1.00 94.44 247 TYR A C 1
ATOM 1967 O O . TYR A 1 247 ? 23.319 -2.426 -15.652 1.00 94.44 247 TYR A O 1
ATOM 1975 N N . ASP A 1 248 ? 21.209 -2.787 -14.958 1.00 94.88 248 ASP A N 1
ATOM 1976 C CA . ASP A 1 248 ? 20.909 -3.812 -15.965 1.00 94.88 248 ASP A CA 1
ATOM 1977 C C . ASP A 1 248 ? 20.968 -3.249 -17.393 1.00 94.88 248 ASP A C 1
ATOM 1979 O O . ASP A 1 248 ? 21.431 -3.923 -18.312 1.00 94.88 248 ASP A O 1
ATOM 1983 N N . THR A 1 249 ? 20.592 -1.981 -17.580 1.00 97.06 249 THR A N 1
ATOM 1984 C CA . THR A 1 249 ? 20.719 -1.275 -18.865 1.00 97.06 249 THR A CA 1
ATOM 1985 C C . THR A 1 249 ? 22.173 -1.129 -19.301 1.00 97.06 249 THR A C 1
ATOM 1987 O O . THR A 1 249 ? 22.494 -1.343 -20.471 1.00 97.06 249 THR A O 1
ATOM 1990 N N . VAL A 1 250 ? 23.073 -0.773 -18.382 1.00 95.69 250 VAL A N 1
ATOM 1991 C CA . VAL A 1 250 ? 24.506 -0.652 -18.689 1.00 95.69 250 VAL A CA 1
ATOM 1992 C C . VAL A 1 250 ? 25.091 -2.016 -19.054 1.00 95.69 250 VAL A C 1
ATOM 1994 O O . VAL A 1 250 ? 25.835 -2.116 -20.031 1.00 95.69 250 VAL A O 1
ATOM 1997 N N . LEU A 1 251 ? 24.711 -3.070 -18.327 1.00 94.06 251 LEU A N 1
ATOM 1998 C CA . LEU A 1 251 ? 25.116 -4.445 -18.630 1.00 94.06 251 LEU A CA 1
ATOM 1999 C C . LEU A 1 251 ? 24.629 -4.890 -20.019 1.00 94.06 251 LEU A C 1
ATOM 2001 O O . LEU A 1 251 ? 25.404 -5.433 -20.808 1.00 94.06 251 LEU A O 1
ATOM 2005 N N . LEU A 1 252 ? 23.369 -4.604 -20.349 1.00 95.75 252 LEU A N 1
ATOM 2006 C CA . LEU A 1 252 ? 22.788 -4.877 -21.662 1.00 95.75 252 LEU A CA 1
ATOM 2007 C C . LEU A 1 252 ? 23.542 -4.161 -22.788 1.00 95.75 252 LEU A C 1
ATOM 2009 O O . LEU A 1 252 ? 23.870 -4.778 -23.803 1.00 95.75 252 LEU A O 1
ATOM 2013 N N . LEU A 1 253 ? 23.835 -2.871 -22.617 1.00 96.00 253 LEU A N 1
ATOM 2014 C CA . LEU A 1 253 ? 24.571 -2.090 -23.612 1.00 96.00 253 LEU A CA 1
ATOM 2015 C C . LEU A 1 253 ? 25.995 -2.613 -23.809 1.00 96.00 253 LEU A C 1
ATOM 2017 O O . LEU A 1 253 ? 26.444 -2.722 -24.950 1.00 96.00 253 LEU A O 1
ATOM 2021 N N . ALA A 1 254 ? 26.685 -2.989 -22.730 1.00 94.00 254 ALA A N 1
ATOM 2022 C CA . ALA A 1 254 ? 28.016 -3.583 -22.811 1.00 94.00 254 ALA A CA 1
ATOM 2023 C C . ALA A 1 254 ? 28.005 -4.881 -23.640 1.00 94.00 254 ALA A C 1
ATOM 2025 O O . ALA A 1 254 ? 28.825 -5.036 -24.548 1.00 94.00 254 ALA A O 1
ATOM 2026 N N . ASN A 1 255 ? 27.029 -5.763 -23.403 1.00 93.25 255 ASN A N 1
ATOM 2027 C CA . ASN A 1 255 ? 26.864 -7.002 -24.168 1.00 93.25 255 ASN A CA 1
ATOM 2028 C C . ASN A 1 255 ? 26.512 -6.735 -25.639 1.00 93.25 255 ASN A C 1
ATOM 2030 O O . ASN A 1 255 ? 27.073 -7.365 -26.539 1.00 93.25 255 ASN A O 1
ATOM 2034 N N . ALA A 1 256 ? 25.627 -5.771 -25.907 1.00 94.06 256 ALA A N 1
ATOM 2035 C CA . ALA A 1 256 ? 25.267 -5.381 -27.267 1.00 94.06 256 ALA A CA 1
ATOM 2036 C C . ALA A 1 256 ? 26.476 -4.829 -28.045 1.00 94.06 256 ALA A C 1
ATOM 2038 O O . ALA A 1 256 ? 26.673 -5.174 -29.213 1.00 94.06 256 ALA A O 1
ATOM 2039 N N . PHE A 1 257 ? 27.315 -4.012 -27.401 1.00 92.06 257 PHE A N 1
ATOM 2040 C CA . PHE A 1 257 ? 28.538 -3.482 -28.006 1.00 92.06 257 PHE A CA 1
ATOM 2041 C C . PHE A 1 257 ? 29.577 -4.570 -28.247 1.00 92.06 257 PHE A C 1
ATOM 2043 O O . PHE A 1 257 ? 30.142 -4.625 -29.339 1.00 92.06 257 PHE A O 1
ATOM 2050 N N . HIS A 1 258 ? 29.782 -5.465 -27.281 1.00 92.06 258 HIS A N 1
ATOM 2051 C CA . HIS A 1 258 ? 30.668 -6.612 -27.445 1.00 92.06 258 HIS A CA 1
ATOM 2052 C C . HIS A 1 258 ? 30.262 -7.455 -28.663 1.00 92.06 258 HIS A C 1
ATOM 2054 O O . HIS A 1 258 ? 31.074 -7.671 -29.560 1.00 92.06 258 HIS A O 1
ATOM 2060 N N . LYS A 1 259 ? 28.971 -7.786 -28.783 1.00 92.12 259 LYS A N 1
ATOM 2061 C CA . LYS A 1 259 ? 28.430 -8.536 -29.924 1.00 92.12 259 LYS A CA 1
ATOM 2062 C C . LYS A 1 259 ? 28.623 -7.819 -31.263 1.00 92.12 259 LYS A C 1
ATOM 2064 O O . LYS A 1 259 ? 28.955 -8.450 -32.260 1.00 92.12 259 LYS A O 1
ATOM 2069 N N . LYS A 1 260 ? 28.459 -6.490 -31.314 1.00 91.56 260 LYS A N 1
ATOM 2070 C CA . LYS A 1 260 ? 28.725 -5.708 -32.539 1.00 91.56 260 LYS A CA 1
ATOM 2071 C C . LYS A 1 260 ? 30.189 -5.747 -32.969 1.00 91.56 260 LYS A C 1
ATOM 2073 O O . LYS A 1 260 ? 30.453 -5.731 -34.174 1.00 91.56 260 LYS A O 1
ATOM 2078 N N . LEU A 1 261 ? 31.110 -5.763 -32.007 1.00 91.06 261 LEU A N 1
ATOM 2079 C CA . LEU A 1 261 ? 32.543 -5.876 -32.268 1.00 91.06 261 LEU A CA 1
ATOM 2080 C C . LEU A 1 261 ? 32.895 -7.278 -32.781 1.00 91.06 261 LEU A C 1
ATOM 2082 O O . LEU A 1 261 ? 33.613 -7.388 -33.775 1.00 91.06 261 LEU A O 1
ATOM 2086 N N . GLU A 1 262 ? 32.335 -8.328 -32.176 1.00 91.88 262 GLU A N 1
ATOM 2087 C CA . GLU A 1 262 ? 32.523 -9.718 -32.618 1.00 91.88 262 GLU A CA 1
ATOM 2088 C C . GLU A 1 262 ? 31.957 -9.970 -34.022 1.00 91.88 262 GLU A C 1
ATOM 2090 O O . GLU A 1 262 ? 32.654 -10.499 -34.889 1.00 91.88 262 GLU A O 1
ATOM 2095 N N . ASP A 1 263 ? 30.733 -9.504 -34.288 1.00 90.44 263 ASP A N 1
ATOM 2096 C CA . ASP A 1 263 ? 30.055 -9.668 -35.579 1.00 90.44 263 ASP A CA 1
ATOM 2097 C C . ASP A 1 263 ? 30.704 -8.849 -36.713 1.00 90.44 263 ASP A C 1
ATOM 2099 O O . ASP A 1 263 ? 30.293 -8.967 -37.871 1.00 90.44 263 ASP A O 1
ATOM 2103 N N . ARG A 1 264 ? 31.668 -7.966 -36.401 1.00 87.44 264 ARG A N 1
ATOM 2104 C CA . ARG A 1 264 ? 32.276 -6.982 -37.323 1.00 87.44 264 ARG A CA 1
ATOM 2105 C C . ARG A 1 264 ? 31.253 -6.097 -38.052 1.00 87.44 264 ARG A C 1
ATOM 2107 O O . ARG A 1 264 ? 31.551 -5.510 -39.088 1.00 87.44 264 ARG A O 1
ATOM 2114 N N . LYS A 1 265 ? 30.046 -5.961 -37.495 1.00 86.25 265 LYS A N 1
ATOM 2115 C CA . LYS A 1 265 ? 28.941 -5.120 -37.998 1.00 86.25 265 LYS A CA 1
ATOM 2116 C C . LYS A 1 265 ? 28.888 -3.776 -37.270 1.00 86.25 265 LYS A C 1
ATOM 2118 O O . LYS A 1 265 ? 27.811 -3.232 -37.012 1.00 86.25 265 LYS A O 1
ATOM 2123 N N . TRP A 1 266 ? 30.055 -3.273 -36.879 1.00 83.81 266 TRP A N 1
ATOM 2124 C CA . TRP A 1 266 ? 30.188 -2.002 -36.187 1.00 83.81 266 TRP A CA 1
ATOM 2125 C C . TRP A 1 266 ? 29.892 -0.844 -37.141 1.00 83.81 266 TRP A C 1
ATOM 2127 O O . TRP A 1 266 ? 30.450 -0.762 -38.233 1.00 83.81 266 TRP A O 1
ATOM 2137 N N . HIS A 1 267 ? 29.036 0.075 -36.703 1.00 84.62 267 HIS A N 1
ATOM 2138 C CA . HIS A 1 267 ? 28.812 1.344 -37.383 1.00 84.62 267 HIS A CA 1
ATOM 2139 C C . HIS A 1 267 ? 29.442 2.457 -36.552 1.00 84.62 267 HIS A C 1
ATOM 2141 O O . HIS A 1 267 ? 29.227 2.521 -35.342 1.00 84.62 267 HIS A O 1
ATOM 2147 N N . SER A 1 268 ? 30.194 3.348 -37.200 1.00 80.56 268 SER A N 1
ATOM 2148 C CA . SER A 1 268 ? 30.793 4.502 -36.530 1.00 80.56 268 SER A CA 1
ATOM 2149 C C . SER A 1 268 ? 29.732 5.391 -35.881 1.00 80.56 268 SER A C 1
ATOM 2151 O O . SER A 1 268 ? 28.616 5.538 -36.395 1.00 80.56 268 SER A O 1
ATOM 2153 N N . MET A 1 269 ? 30.119 6.004 -34.761 1.00 78.94 269 MET A N 1
ATOM 2154 C CA . MET A 1 269 ? 29.316 7.008 -34.067 1.00 78.94 269 MET A CA 1
ATOM 2155 C C . MET A 1 269 ? 28.962 8.144 -35.027 1.00 78.94 269 MET A C 1
ATOM 2157 O O . MET A 1 269 ? 29.823 8.625 -35.766 1.00 78.94 269 MET A O 1
ATOM 2161 N N . ALA A 1 270 ? 27.701 8.574 -35.017 1.00 69.56 270 ALA A N 1
ATOM 2162 C CA . ALA A 1 270 ? 27.278 9.741 -35.777 1.00 69.56 270 ALA A CA 1
ATOM 2163 C C . ALA A 1 270 ? 27.301 10.979 -34.882 1.00 69.56 270 ALA A C 1
ATOM 2165 O O . ALA A 1 270 ? 26.567 11.044 -33.900 1.00 69.56 270 ALA A O 1
ATOM 2166 N N . SER A 1 271 ? 28.120 11.967 -35.248 1.00 79.69 271 SER A N 1
ATOM 2167 C CA . SER A 1 271 ? 27.960 13.336 -34.756 1.00 79.69 271 SER A CA 1
ATOM 2168 C C . SER A 1 271 ? 26.774 13.952 -35.494 1.00 79.69 271 SER A C 1
ATOM 2170 O O . SER A 1 271 ? 26.802 14.120 -36.717 1.00 79.69 271 SER A O 1
ATOM 2172 N N . LEU A 1 272 ? 25.693 14.201 -34.762 1.00 80.50 272 LEU A N 1
ATOM 2173 C CA . LEU A 1 272 ? 24.414 14.630 -35.310 1.00 80.50 272 LEU A CA 1
ATOM 2174 C C . LEU A 1 272 ? 24.033 16.002 -34.770 1.00 80.50 272 LEU A C 1
ATOM 2176 O O . LEU A 1 272 ? 24.049 16.224 -33.565 1.00 80.50 272 LEU A O 1
ATOM 2180 N N . THR A 1 273 ? 23.586 16.896 -35.651 1.00 80.62 273 THR A N 1
ATOM 2181 C CA . THR A 1 273 ? 23.092 18.217 -35.248 1.00 80.62 273 THR A CA 1
ATOM 2182 C C . THR A 1 273 ? 21.574 18.205 -35.074 1.00 80.62 273 THR A C 1
ATOM 2184 O O . THR A 1 273 ? 20.856 18.096 -36.058 1.00 80.62 273 THR A O 1
ATOM 2187 N N . CYS A 1 274 ? 21.035 18.382 -33.869 1.00 74.75 274 CYS A N 1
ATOM 2188 C CA . CYS A 1 274 ? 19.574 18.333 -33.663 1.00 74.75 274 CYS A CA 1
ATOM 2189 C C . CYS A 1 274 ? 18.773 19.464 -34.337 1.00 74.75 274 CYS A C 1
ATOM 2191 O O . CYS A 1 274 ? 17.595 19.304 -34.624 1.00 74.75 274 CYS A O 1
ATOM 2193 N N . ILE A 1 275 ? 19.378 20.646 -34.507 1.00 74.75 275 ILE A N 1
ATOM 2194 C CA . ILE A 1 275 ? 18.639 21.908 -34.729 1.00 74.75 275 ILE A CA 1
ATOM 2195 C C . ILE A 1 275 ? 18.540 22.272 -36.226 1.00 74.75 275 ILE A C 1
ATOM 2197 O O . ILE A 1 275 ? 17.828 23.196 -36.616 1.00 74.75 275 ILE A O 1
ATOM 2201 N N . ARG A 1 276 ? 19.242 21.553 -37.111 1.00 76.12 276 ARG A N 1
ATOM 2202 C CA . ARG A 1 276 ? 19.277 21.869 -38.549 1.00 76.12 276 ARG A CA 1
ATOM 2203 C C . ARG A 1 276 ? 18.183 21.116 -39.313 1.00 76.12 276 ARG A C 1
ATOM 2205 O O . ARG A 1 276 ? 18.048 19.908 -39.176 1.00 76.12 276 ARG A O 1
ATOM 2212 N N . LYS A 1 277 ? 17.476 21.815 -40.212 1.00 68.62 277 LYS A N 1
ATOM 2213 C CA . LYS A 1 277 ? 16.402 21.245 -41.057 1.00 68.62 277 LYS A CA 1
ATOM 2214 C C . LYS A 1 277 ? 16.834 20.069 -41.954 1.00 68.62 277 LYS A C 1
ATOM 2216 O O . LYS A 1 277 ? 15.988 19.276 -42.333 1.00 68.62 277 LYS A O 1
ATOM 2221 N N . ASN A 1 278 ? 18.126 19.950 -42.276 1.00 71.56 278 ASN A N 1
ATOM 2222 C CA . ASN A 1 278 ? 18.660 18.919 -43.182 1.00 71.56 278 ASN A CA 1
ATOM 2223 C C . ASN A 1 278 ? 19.465 17.832 -42.455 1.00 71.56 278 ASN A C 1
ATOM 2225 O O . ASN A 1 278 ? 20.305 17.166 -43.067 1.00 71.56 278 ASN A O 1
ATOM 2229 N N . SER A 1 279 ? 19.279 17.688 -41.146 1.00 79.06 279 SER A N 1
ATOM 2230 C CA . SER A 1 279 ? 19.980 16.662 -40.386 1.00 79.06 279 SER A CA 1
ATOM 2231 C C . SER A 1 279 ? 19.554 15.275 -40.839 1.00 79.06 279 SER A C 1
ATOM 2233 O O . SER A 1 279 ? 18.374 14.939 -40.838 1.00 79.06 279 SER A O 1
ATOM 2235 N N . LYS A 1 280 ? 20.535 14.470 -41.253 1.00 85.38 280 LYS A N 1
ATOM 2236 C CA . LYS A 1 280 ? 20.301 13.075 -41.618 1.00 85.38 280 LYS A CA 1
ATOM 2237 C C . LYS A 1 280 ? 20.350 12.215 -40.356 1.00 85.38 280 LYS A C 1
ATOM 2239 O O . LYS A 1 280 ? 21.277 12.396 -39.565 1.00 85.38 280 LYS A O 1
ATOM 2244 N N . PRO A 1 281 ? 19.413 11.275 -40.179 1.00 89.19 281 PRO A N 1
ATOM 2245 C CA . PRO A 1 281 ? 19.451 10.362 -39.051 1.00 89.19 281 PRO A CA 1
ATOM 2246 C C . PRO A 1 281 ? 20.622 9.381 -39.169 1.00 89.19 281 PRO A C 1
ATOM 2248 O O . PRO A 1 281 ? 21.173 9.148 -40.257 1.00 89.19 281 PRO A O 1
ATOM 2251 N N . TRP A 1 282 ? 20.997 8.774 -38.044 1.00 91.19 282 TRP A N 1
ATOM 2252 C CA . TRP A 1 282 ? 22.082 7.802 -38.014 1.00 91.19 282 TRP A CA 1
ATOM 2253 C C . TRP A 1 282 ? 21.706 6.508 -38.742 1.00 91.19 282 TRP A C 1
ATOM 2255 O O . TRP A 1 282 ? 20.768 5.801 -38.380 1.00 91.19 282 TRP A O 1
ATOM 2265 N N . GLN A 1 283 ? 22.496 6.146 -39.754 1.00 89.06 283 GLN A N 1
ATOM 2266 C CA . GLN A 1 283 ? 22.264 4.937 -40.553 1.00 89.06 283 GLN A CA 1
ATOM 2267 C C . GLN A 1 283 ? 22.490 3.639 -39.755 1.00 89.06 283 GLN A C 1
ATOM 2269 O O . GLN A 1 283 ? 21.843 2.629 -40.018 1.00 89.06 283 GLN A O 1
ATOM 2274 N N . GLY A 1 284 ? 23.381 3.661 -38.755 1.00 90.69 284 GLY A N 1
ATOM 2275 C CA . GLY A 1 284 ? 23.664 2.509 -37.890 1.00 90.69 284 GLY A CA 1
ATOM 2276 C C . GLY A 1 284 ? 22.619 2.270 -36.796 1.00 90.69 284 GLY A C 1
ATOM 2277 O O . GLY A 1 284 ? 22.633 1.215 -36.161 1.00 90.69 284 GLY A O 1
ATOM 2278 N N . GLY A 1 285 ? 21.690 3.211 -36.608 1.00 92.12 285 GLY A N 1
ATOM 2279 C CA . GLY A 1 285 ? 20.721 3.213 -35.517 1.00 92.12 285 GLY A CA 1
ATOM 2280 C C . GLY A 1 285 ? 19.889 1.952 -35.423 1.00 92.12 285 GLY A C 1
ATOM 2281 O O . GLY A 1 285 ? 19.829 1.323 -34.370 1.00 92.12 285 GLY A O 1
ATOM 2282 N N . ARG A 1 286 ? 19.271 1.545 -36.540 1.00 92.00 286 ARG A N 1
ATOM 2283 C CA . ARG A 1 286 ? 18.375 0.378 -36.550 1.00 92.00 286 ARG A CA 1
ATOM 2284 C C . ARG A 1 286 ? 19.143 -0.906 -36.264 1.00 92.00 286 ARG A C 1
ATOM 2286 O O . ARG A 1 286 ? 18.713 -1.726 -35.464 1.00 92.00 286 ARG A O 1
ATOM 2293 N N . SER A 1 287 ? 20.312 -1.046 -36.887 1.00 93.06 287 SER A N 1
ATOM 2294 C CA . SER A 1 287 ? 21.221 -2.170 -36.662 1.00 93.06 287 SER A CA 1
ATOM 2295 C C . SER A 1 287 ? 21.602 -2.278 -35.183 1.00 93.06 287 SER A C 1
ATOM 2297 O O . SER A 1 287 ? 21.605 -3.382 -34.640 1.00 93.06 287 SER A O 1
ATOM 2299 N N . MET A 1 288 ? 21.905 -1.156 -34.520 1.00 93.31 288 MET A N 1
ATOM 2300 C CA . MET A 1 288 ? 22.219 -1.130 -33.089 1.00 93.31 288 MET A CA 1
ATOM 2301 C C . MET A 1 288 ? 20.994 -1.458 -32.223 1.00 93.31 288 MET A C 1
ATOM 2303 O O . MET A 1 288 ? 21.090 -2.326 -31.359 1.00 93.31 288 MET A O 1
ATOM 2307 N N . LEU A 1 289 ? 19.841 -0.839 -32.495 1.00 94.19 289 LEU A N 1
ATOM 2308 C CA . LEU A 1 289 ? 18.583 -1.085 -31.781 1.00 94.19 289 LEU A CA 1
ATOM 2309 C C . LEU A 1 289 ? 18.200 -2.569 -31.789 1.00 94.19 289 LEU A C 1
ATOM 2311 O O . LEU A 1 289 ? 17.900 -3.128 -30.741 1.00 94.19 289 LEU A O 1
ATOM 2315 N N . GLU A 1 290 ? 18.262 -3.224 -32.949 1.00 92.94 290 GLU A N 1
ATOM 2316 C CA . GLU A 1 290 ? 17.950 -4.653 -33.088 1.00 92.94 290 GLU A CA 1
ATOM 2317 C C . GLU A 1 290 ? 18.910 -5.543 -32.292 1.00 92.94 290 GLU A C 1
ATOM 2319 O O . GLU A 1 290 ? 18.510 -6.571 -31.748 1.00 92.94 290 GLU A O 1
ATOM 2324 N N . THR A 1 291 ? 20.186 -5.159 -32.198 1.00 95.00 291 THR A N 1
ATOM 2325 C CA . THR A 1 291 ? 21.155 -5.892 -31.376 1.00 95.00 291 THR A CA 1
ATOM 2326 C C . THR A 1 291 ? 20.883 -5.715 -29.887 1.00 95.00 291 THR A C 1
ATOM 2328 O O . THR A 1 291 ? 20.980 -6.696 -29.156 1.00 95.00 291 THR A O 1
ATOM 2331 N N . ILE A 1 292 ? 20.492 -4.514 -29.453 1.00 95.56 292 ILE A N 1
ATOM 2332 C CA . ILE A 1 292 ? 20.082 -4.249 -28.067 1.00 95.56 292 ILE A CA 1
ATOM 2333 C C . ILE A 1 292 ? 18.805 -5.035 -27.737 1.00 95.56 292 ILE A C 1
ATOM 2335 O O . ILE A 1 292 ? 18.781 -5.769 -26.754 1.00 95.56 292 ILE A O 1
ATOM 2339 N N . LYS A 1 293 ? 17.775 -4.956 -28.592 1.00 94.00 293 LYS A N 1
ATOM 2340 C CA . LYS A 1 293 ? 16.480 -5.633 -28.406 1.00 94.00 293 LYS A CA 1
ATOM 2341 C C . LYS A 1 293 ? 16.632 -7.156 -28.270 1.00 94.00 293 LYS A C 1
ATOM 2343 O O . LYS A 1 293 ? 15.958 -7.758 -27.446 1.00 94.00 293 LYS A O 1
ATOM 2348 N N . LYS A 1 294 ? 17.547 -7.772 -29.032 1.00 92.62 294 LYS A N 1
ATOM 2349 C CA . LYS A 1 294 ? 17.815 -9.229 -29.021 1.00 92.62 294 LYS A CA 1
ATOM 2350 C C . LYS A 1 294 ? 18.858 -9.683 -27.991 1.00 92.62 294 LYS A C 1
ATOM 2352 O O . LYS A 1 294 ? 19.148 -10.873 -27.917 1.00 92.62 294 LYS A O 1
ATOM 2357 N N . GLY A 1 295 ? 19.504 -8.758 -27.284 1.00 89.19 295 GLY A N 1
ATOM 2358 C CA . GLY A 1 295 ? 20.703 -9.024 -26.486 1.00 89.19 295 GLY A CA 1
ATOM 2359 C C . GLY A 1 295 ? 20.465 -9.337 -25.010 1.00 89.19 295 GLY A C 1
ATOM 2360 O O . GLY A 1 295 ? 21.436 -9.235 -24.271 1.00 89.19 295 GLY A O 1
ATOM 2361 N N . GLY A 1 296 ? 19.222 -9.641 -24.606 1.00 91.69 296 GLY A N 1
ATOM 2362 C CA . GLY A 1 296 ? 18.731 -9.688 -23.219 1.00 91.69 296 GLY A CA 1
ATOM 2363 C C . GLY A 1 296 ? 19.721 -10.173 -22.151 1.00 91.69 296 GLY A C 1
ATOM 2364 O O . GLY A 1 296 ? 20.590 -11.010 -22.399 1.00 91.69 296 GLY A O 1
ATOM 2365 N N . VAL A 1 297 ? 19.599 -9.625 -20.941 1.00 93.19 297 VAL A N 1
ATOM 2366 C CA . VAL A 1 297 ? 20.557 -9.850 -19.846 1.00 93.19 297 VAL A CA 1
ATOM 2367 C C . VAL A 1 297 ? 19.875 -10.275 -18.560 1.00 93.19 297 VAL A C 1
ATOM 2369 O O . VAL A 1 297 ? 18.754 -9.873 -18.283 1.00 93.19 297 VAL A O 1
ATOM 2372 N N . ASN A 1 298 ? 20.582 -11.050 -17.741 1.00 91.19 298 ASN A N 1
ATOM 2373 C CA . ASN A 1 298 ? 20.144 -11.383 -16.391 1.00 91.19 298 ASN A CA 1
ATOM 2374 C C . ASN A 1 298 ? 20.970 -10.584 -15.376 1.00 91.19 298 ASN A C 1
ATOM 2376 O O . ASN A 1 298 ? 22.174 -10.821 -15.237 1.00 91.19 298 ASN A O 1
ATOM 2380 N N . GLY A 1 299 ? 20.338 -9.622 -14.708 1.00 90.12 299 GLY A N 1
ATOM 2381 C CA . GLY A 1 299 ? 20.990 -8.656 -13.829 1.00 90.12 299 GLY A CA 1
ATOM 2382 C C . GLY A 1 299 ? 20.421 -8.630 -12.409 1.00 90.12 299 GLY A C 1
ATOM 2383 O O . GLY A 1 299 ? 20.148 -9.676 -11.807 1.00 90.12 299 GLY A O 1
ATOM 2384 N N . LEU A 1 300 ? 20.294 -7.426 -11.850 1.00 89.81 300 LEU A N 1
ATOM 2385 C CA . LEU A 1 300 ? 19.729 -7.163 -10.525 1.00 89.81 300 LEU A CA 1
ATOM 2386 C C . LEU A 1 300 ? 18.197 -7.241 -10.522 1.00 89.81 300 LEU A C 1
ATOM 2388 O O . LEU A 1 300 ? 17.616 -7.652 -9.520 1.00 89.81 300 LEU A O 1
ATOM 2392 N N . THR A 1 301 ? 17.542 -6.894 -11.632 1.00 91.88 301 THR A N 1
ATOM 2393 C CA . THR A 1 301 ? 16.075 -6.955 -11.770 1.00 91.88 301 THR A CA 1
ATOM 2394 C C . THR A 1 301 ? 15.565 -8.322 -12.238 1.00 91.88 301 THR A C 1
ATOM 2396 O O . THR A 1 301 ? 14.358 -8.532 -12.355 1.00 91.88 301 THR A O 1
ATOM 2399 N N . GLY A 1 302 ? 16.473 -9.277 -12.457 1.00 89.56 302 GLY A N 1
ATOM 2400 C CA . GLY A 1 302 ? 16.191 -10.548 -13.116 1.00 89.56 302 GLY A CA 1
ATOM 2401 C C . GLY A 1 302 ? 16.467 -10.450 -14.613 1.00 89.56 302 GLY A C 1
ATOM 2402 O O . GLY A 1 302 ? 17.468 -9.865 -15.025 1.00 89.56 302 GLY A O 1
ATOM 2403 N N . GLU A 1 303 ? 15.599 -11.049 -15.422 1.00 91.56 303 GLU A N 1
ATOM 2404 C CA . GLU A 1 303 ? 15.729 -11.051 -16.878 1.00 91.56 303 GLU A CA 1
ATOM 2405 C C . GLU A 1 303 ? 15.216 -9.737 -17.483 1.00 91.56 303 GLU A C 1
ATOM 2407 O O . GLU A 1 303 ? 14.026 -9.421 -17.420 1.00 91.56 303 GLU A O 1
ATOM 2412 N N . LEU A 1 304 ? 16.126 -8.965 -18.074 1.00 94.75 304 LEU A N 1
ATOM 2413 C CA . LEU A 1 304 ? 15.833 -7.775 -18.858 1.00 94.75 304 LEU A CA 1
ATOM 2414 C C . LEU A 1 304 ? 15.863 -8.131 -20.345 1.00 94.75 304 LEU A C 1
ATOM 2416 O O . LEU A 1 304 ? 16.928 -8.305 -20.945 1.00 94.75 304 LEU A O 1
ATOM 2420 N N . GLU A 1 305 ? 14.679 -8.167 -20.939 1.00 94.62 305 GLU A N 1
ATOM 2421 C CA . GLU A 1 305 ? 14.451 -8.349 -22.370 1.00 94.62 305 GLU A CA 1
ATOM 2422 C C . GLU A 1 305 ? 13.364 -7.386 -22.859 1.00 94.62 305 GLU A C 1
ATOM 2424 O O . GLU A 1 305 ? 12.734 -6.681 -22.066 1.00 94.62 305 GLU A O 1
ATOM 2429 N N . PHE A 1 306 ? 13.138 -7.342 -24.171 1.00 94.25 306 PHE A N 1
ATOM 2430 C CA . PHE A 1 306 ? 12.117 -6.487 -24.766 1.00 94.25 306 PHE A CA 1
ATOM 2431 C C . PHE A 1 306 ? 11.199 -7.293 -25.669 1.00 94.25 306 PHE A C 1
ATOM 2433 O O . PHE A 1 306 ? 11.653 -7.966 -26.595 1.00 94.25 306 PHE A O 1
ATOM 2440 N N . ALA A 1 307 ? 9.896 -7.148 -25.443 1.00 90.38 307 ALA A N 1
ATOM 2441 C CA . ALA A 1 307 ? 8.877 -7.673 -26.335 1.00 90.38 307 ALA A CA 1
ATOM 2442 C C . ALA A 1 307 ? 8.869 -6.916 -27.676 1.00 90.38 307 ALA A C 1
ATOM 2444 O O . ALA A 1 307 ? 9.555 -5.904 -27.866 1.00 90.38 307 ALA A O 1
ATOM 2445 N N . GLU A 1 308 ? 8.055 -7.382 -28.627 1.00 87.06 308 GLU A N 1
ATOM 2446 C CA . GLU A 1 308 ? 8.004 -6.774 -29.959 1.00 87.06 308 GLU A CA 1
ATOM 2447 C C . GLU A 1 308 ? 7.638 -5.286 -29.933 1.00 87.06 308 GLU A C 1
ATOM 2449 O O . GLU A 1 308 ? 8.229 -4.495 -30.671 1.00 87.06 308 GLU A O 1
ATOM 2454 N N . ASN A 1 309 ? 6.771 -4.898 -28.997 1.00 85.88 309 ASN A N 1
ATOM 2455 C CA . ASN A 1 309 ? 6.365 -3.517 -28.740 1.00 85.88 309 ASN A CA 1
ATOM 2456 C C . ASN A 1 309 ? 7.453 -2.645 -28.077 1.00 85.88 309 ASN A C 1
ATOM 2458 O O . ASN A 1 309 ? 7.182 -1.492 -27.758 1.00 85.88 309 ASN A O 1
ATOM 2462 N N . GLY A 1 310 ? 8.652 -3.181 -27.822 1.00 88.94 310 GLY A N 1
ATOM 2463 C CA . GLY A 1 310 ? 9.769 -2.466 -27.206 1.00 88.94 310 GLY A CA 1
ATOM 2464 C C . GLY A 1 310 ? 9.622 -2.226 -25.702 1.00 88.94 310 GLY A C 1
ATOM 2465 O O . GLY A 1 310 ? 10.338 -1.383 -25.162 1.00 88.94 310 GLY A O 1
ATOM 2466 N N . GLY A 1 311 ? 8.692 -2.897 -25.022 1.00 91.19 311 GLY A N 1
ATOM 2467 C CA . GLY A 1 311 ? 8.544 -2.854 -23.567 1.00 91.19 311 GLY A CA 1
ATOM 2468 C C . GLY A 1 311 ? 9.131 -4.086 -22.886 1.00 91.19 311 GLY A C 1
ATOM 2469 O O . GLY A 1 311 ? 9.070 -5.185 -23.435 1.00 91.19 311 GLY A O 1
ATOM 2470 N N . ASN A 1 312 ? 9.676 -3.905 -21.685 1.00 93.56 312 ASN A N 1
ATOM 2471 C CA . ASN A 1 312 ? 10.075 -5.010 -20.818 1.00 93.56 312 ASN A CA 1
ATOM 2472 C C . ASN A 1 312 ? 8.830 -5.721 -20.240 1.00 93.56 312 ASN A C 1
ATOM 2474 O O . ASN A 1 312 ? 8.054 -5.074 -19.529 1.00 93.56 312 ASN A O 1
ATOM 2478 N N . PRO A 1 313 ? 8.607 -7.020 -20.522 1.00 92.19 313 PRO A N 1
ATOM 2479 C CA . PRO A 1 313 ? 7.450 -7.751 -20.004 1.00 92.19 313 PRO A CA 1
ATOM 2480 C C . PRO A 1 313 ? 7.634 -8.239 -18.555 1.00 92.19 313 PRO A C 1
ATOM 2482 O O . PRO A 1 313 ? 6.651 -8.589 -17.899 1.00 92.19 313 PRO A O 1
ATOM 2485 N N . ASN A 1 314 ? 8.866 -8.259 -18.041 1.00 92.88 314 ASN A N 1
ATOM 2486 C CA . ASN A 1 314 ? 9.212 -8.960 -16.810 1.00 92.88 314 ASN A CA 1
ATOM 2487 C C . ASN A 1 314 ? 8.971 -8.094 -15.574 1.00 92.88 314 ASN A C 1
ATOM 2489 O O . ASN A 1 314 ? 9.796 -7.269 -15.176 1.00 92.88 314 ASN A O 1
ATOM 2493 N N . VAL A 1 315 ? 7.825 -8.321 -14.932 1.00 93.19 315 VAL A N 1
ATOM 2494 C CA . VAL A 1 315 ? 7.452 -7.700 -13.660 1.00 93.19 315 VAL A CA 1
ATOM 2495 C C . VAL A 1 315 ? 6.867 -8.735 -12.710 1.00 93.19 315 VAL A C 1
ATOM 2497 O O . VAL A 1 315 ? 6.082 -9.596 -13.105 1.00 93.19 315 VAL A O 1
ATOM 2500 N N . HIS A 1 316 ? 7.238 -8.625 -11.440 1.00 94.56 316 HIS A N 1
ATOM 2501 C CA . HIS A 1 316 ? 6.697 -9.445 -10.372 1.00 94.56 316 HIS A CA 1
ATOM 2502 C C . HIS A 1 316 ? 6.262 -8.542 -9.227 1.00 94.56 316 HIS A C 1
ATOM 2504 O O . HIS A 1 316 ? 6.980 -7.624 -8.831 1.00 94.56 316 HIS A O 1
ATOM 2510 N N . PHE A 1 317 ? 5.089 -8.830 -8.683 1.00 96.06 317 PHE A N 1
ATOM 2511 C CA . PHE A 1 317 ? 4.594 -8.221 -7.462 1.00 96.06 317 PHE A CA 1
ATOM 2512 C C . PHE A 1 317 ? 4.551 -9.271 -6.368 1.00 96.06 317 PHE A C 1
ATOM 2514 O O . PHE A 1 317 ? 4.234 -10.439 -6.613 1.00 96.06 317 PHE A O 1
ATOM 2521 N N . GLU A 1 318 ? 4.845 -8.854 -5.148 1.00 95.44 318 GLU A N 1
ATOM 2522 C CA . GLU A 1 318 ? 4.500 -9.629 -3.970 1.00 95.44 318 GLU A CA 1
ATOM 2523 C C . GLU A 1 318 ? 3.399 -8.938 -3.188 1.00 95.44 318 GLU A C 1
ATOM 2525 O O . GLU A 1 318 ? 3.327 -7.709 -3.110 1.00 95.44 318 GLU A O 1
ATOM 2530 N N . ILE A 1 319 ? 2.527 -9.768 -2.635 1.00 96.12 319 ILE A N 1
ATOM 2531 C CA . ILE A 1 319 ? 1.398 -9.334 -1.836 1.00 96.12 319 ILE A CA 1
ATOM 2532 C C . ILE A 1 319 ? 1.674 -9.807 -0.421 1.00 96.12 319 ILE A C 1
ATOM 2534 O O . ILE A 1 319 ? 1.749 -11.009 -0.147 1.00 96.12 319 ILE A O 1
ATOM 2538 N N . LEU A 1 320 ? 1.866 -8.843 0.463 1.00 94.62 320 LEU A N 1
ATOM 2539 C CA . LEU A 1 320 ? 2.113 -9.048 1.876 1.00 94.62 320 LEU A CA 1
ATOM 2540 C C . LEU A 1 320 ? 0.824 -8.790 2.651 1.00 94.62 320 LEU A C 1
ATOM 2542 O O . LEU A 1 320 ? 0.022 -7.940 2.268 1.00 94.62 320 LEU A O 1
ATOM 2546 N N . GLY A 1 321 ? 0.627 -9.507 3.748 1.00 91.81 321 GLY A N 1
ATOM 2547 C CA . GLY A 1 321 ? -0.519 -9.347 4.630 1.00 91.81 321 GLY A CA 1
ATOM 2548 C C . GLY A 1 321 ? -0.117 -9.443 6.087 1.00 91.81 321 GLY A C 1
ATOM 2549 O O . GLY A 1 321 ? 0.866 -10.105 6.425 1.00 91.81 321 GLY A O 1
ATOM 2550 N N . THR A 1 322 ? -0.880 -8.786 6.952 1.00 87.44 322 THR A N 1
ATOM 2551 C CA . THR A 1 322 ? -0.703 -8.912 8.400 1.00 87.44 322 THR A CA 1
ATOM 2552 C C . THR A 1 322 ? -0.869 -10.357 8.845 1.00 87.44 322 THR A C 1
ATOM 2554 O O . THR A 1 322 ? -1.815 -11.027 8.438 1.00 87.44 322 THR A O 1
ATOM 2557 N N . ASN A 1 323 ? 0.053 -10.825 9.682 1.00 74.12 323 ASN A N 1
ATOM 2558 C CA . ASN A 1 323 ? -0.030 -12.117 10.348 1.00 74.12 323 ASN A CA 1
ATOM 2559 C C . ASN A 1 323 ? -0.379 -11.913 11.827 1.00 74.12 323 ASN A C 1
ATOM 2561 O O . ASN A 1 323 ? 0.204 -11.044 12.475 1.00 74.12 323 ASN A O 1
ATOM 2565 N N . TYR A 1 324 ? -1.278 -12.748 12.345 1.00 61.94 324 TYR A N 1
ATOM 2566 C CA . TYR A 1 324 ? -1.638 -12.829 13.766 1.00 61.94 324 TYR A CA 1
ATOM 2567 C C . TYR A 1 324 ? -1.089 -14.135 14.372 1.00 61.94 324 TYR A C 1
ATOM 2569 O O . TYR A 1 324 ? -1.827 -14.901 14.985 1.00 61.94 324 TYR A O 1
ATOM 2577 N N . GLY A 1 325 ? 0.179 -14.446 14.083 1.00 48.69 325 GLY A N 1
ATOM 2578 C CA . GLY A 1 325 ? 0.851 -15.674 14.527 1.00 48.69 325 GLY A CA 1
ATOM 2579 C C . GLY A 1 325 ? 1.411 -15.587 15.952 1.00 48.69 325 GLY A C 1
ATOM 2580 O O . GLY A 1 325 ? 1.472 -14.504 16.521 1.00 48.69 325 GLY A O 1
ATOM 2581 N N . GLU A 1 326 ? 1.830 -16.742 16.480 1.00 45.59 326 GLU A N 1
ATOM 2582 C CA . GLU A 1 326 ? 2.156 -17.060 17.889 1.00 45.59 326 GLU A CA 1
ATOM 2583 C C . GLU A 1 326 ? 3.187 -16.150 18.595 1.00 45.59 326 GLU A C 1
ATOM 2585 O O . GLU A 1 326 ? 3.209 -16.101 19.823 1.00 45.59 326 GLU A O 1
ATOM 2590 N N . ASP A 1 327 ? 3.987 -15.371 17.865 1.00 43.12 327 ASP A N 1
ATOM 2591 C CA . ASP A 1 327 ? 5.000 -14.481 18.442 1.00 43.12 327 ASP A CA 1
ATOM 2592 C C . ASP A 1 327 ? 4.436 -13.073 18.714 1.00 43.12 327 ASP A C 1
ATOM 2594 O O . ASP A 1 327 ? 4.675 -12.169 17.920 1.00 43.12 327 ASP A O 1
ATOM 2598 N N . LEU A 1 328 ? 3.679 -12.896 19.810 1.00 46.59 328 LEU A N 1
ATOM 2599 C CA . LEU A 1 328 ? 3.436 -11.657 20.604 1.00 46.59 328 LEU A CA 1
ATOM 2600 C C . LEU A 1 328 ? 3.281 -10.281 19.890 1.00 46.59 328 LEU A C 1
ATOM 2602 O O . LEU A 1 328 ? 3.330 -9.235 20.539 1.00 46.59 328 LEU A O 1
ATOM 2606 N N . GLY A 1 329 ? 3.049 -10.225 18.579 1.00 56.38 329 GLY A N 1
ATOM 2607 C CA . GLY A 1 329 ? 3.081 -8.991 17.804 1.00 56.38 329 GLY A CA 1
ATOM 2608 C C . GLY A 1 329 ? 2.438 -9.110 16.425 1.00 56.38 329 GLY A C 1
ATOM 2609 O O . GLY A 1 329 ? 2.403 -10.165 15.792 1.00 56.38 329 GLY A O 1
ATOM 2610 N N . ARG A 1 330 ? 1.917 -7.981 15.934 1.00 73.19 330 ARG A N 1
ATOM 2611 C CA . ARG A 1 330 ? 1.374 -7.864 14.576 1.00 73.19 330 ARG A CA 1
ATOM 2612 C C . ARG A 1 330 ? 2.537 -7.949 13.588 1.00 73.19 330 ARG A C 1
ATOM 2614 O O . ARG A 1 330 ? 3.328 -7.018 13.485 1.00 73.19 330 ARG A O 1
ATOM 2621 N N . GLY A 1 331 ? 2.659 -9.081 12.900 1.00 81.75 331 GLY A N 1
ATOM 2622 C CA . GLY A 1 331 ? 3.711 -9.328 11.913 1.00 81.75 331 GLY A CA 1
ATOM 2623 C C . GLY A 1 331 ? 3.238 -9.097 10.480 1.00 81.75 331 GLY A C 1
ATOM 2624 O O . GLY A 1 331 ? 2.061 -8.837 10.224 1.00 81.75 331 GLY A O 1
ATOM 2625 N N . ILE A 1 332 ? 4.148 -9.261 9.520 1.00 88.00 332 ILE A N 1
ATOM 2626 C CA . ILE A 1 332 ? 3.833 -9.294 8.088 1.00 88.00 332 ILE A CA 1
ATOM 2627 C C . ILE A 1 332 ? 4.283 -10.634 7.502 1.00 88.00 332 ILE A C 1
ATOM 2629 O O . ILE A 1 332 ? 5.360 -11.134 7.822 1.00 88.00 332 ILE A O 1
ATOM 2633 N N . ARG A 1 333 ? 3.464 -11.230 6.637 1.00 88.62 333 ARG A N 1
ATOM 2634 C CA . ARG A 1 333 ? 3.805 -12.443 5.888 1.00 88.62 333 ARG A CA 1
ATOM 2635 C C . ARG A 1 333 ? 3.477 -12.279 4.414 1.00 88.62 333 ARG A C 1
ATOM 2637 O O . ARG A 1 333 ? 2.564 -11.543 4.046 1.00 88.62 333 ARG A O 1
ATOM 2644 N N . LYS A 1 334 ? 4.182 -13.016 3.563 1.00 91.50 334 LYS A N 1
ATOM 2645 C CA . LYS A 1 334 ? 3.865 -13.105 2.138 1.00 91.50 334 LYS A CA 1
ATOM 2646 C C . LYS A 1 334 ? 2.623 -13.975 1.924 1.00 91.50 334 LYS A C 1
ATOM 2648 O O . LYS A 1 334 ? 2.605 -15.126 2.351 1.00 91.50 334 LYS A O 1
ATOM 2653 N N . LEU A 1 335 ? 1.602 -13.423 1.271 1.00 91.62 335 LEU A N 1
ATOM 2654 C CA . LEU A 1 335 ? 0.349 -14.112 0.930 1.00 91.62 335 LEU A CA 1
ATOM 2655 C C . LEU A 1 335 ? 0.381 -14.709 -0.483 1.00 91.62 335 LEU A C 1
ATOM 2657 O O . LEU A 1 335 ? -0.206 -15.760 -0.740 1.00 91.62 335 LEU A O 1
ATOM 2661 N N . GLY A 1 336 ? 1.075 -14.043 -1.404 1.00 92.88 336 GLY A N 1
ATOM 2662 C CA . GLY A 1 336 ? 1.184 -14.492 -2.785 1.00 92.88 336 GLY A CA 1
ATOM 2663 C C . GLY A 1 336 ? 2.120 -13.638 -3.629 1.00 92.88 336 GLY A C 1
ATOM 2664 O O . GLY A 1 336 ? 2.669 -12.629 -3.177 1.00 92.88 336 GLY A O 1
ATOM 2665 N N . CYS A 1 337 ? 2.290 -14.066 -4.871 1.00 95.06 337 CYS A N 1
ATOM 2666 C CA . CYS A 1 337 ? 2.954 -13.333 -5.937 1.00 95.06 337 CYS A CA 1
ATOM 2667 C C . CYS A 1 337 ? 1.982 -13.095 -7.085 1.00 95.06 337 CYS A C 1
ATOM 2669 O O . CYS A 1 337 ? 1.069 -13.886 -7.299 1.00 95.06 337 CYS A O 1
ATOM 2671 N N . TRP A 1 338 ? 2.204 -12.040 -7.853 1.00 95.69 338 TRP A N 1
ATOM 2672 C CA . TRP A 1 338 ? 1.462 -11.784 -9.079 1.00 95.69 338 TRP A CA 1
ATOM 2673 C C . TRP A 1 338 ? 2.424 -11.426 -10.209 1.00 95.69 338 TRP A C 1
ATOM 2675 O O . TRP A 1 338 ? 3.390 -10.693 -9.992 1.00 95.69 338 TRP A O 1
ATOM 2685 N N . ASN A 1 339 ? 2.158 -11.927 -11.411 1.00 93.94 339 ASN A N 1
ATOM 2686 C CA . ASN A 1 339 ? 2.786 -11.454 -12.644 1.00 93.94 339 ASN A CA 1
ATOM 2687 C C . ASN A 1 339 ? 1.753 -11.462 -13.796 1.00 93.94 339 ASN A C 1
ATOM 2689 O O . ASN A 1 339 ? 0.697 -12.089 -13.657 1.00 93.94 339 ASN A O 1
ATOM 2693 N N . PRO A 1 340 ? 2.037 -10.802 -14.934 1.00 91.69 340 PRO A N 1
ATOM 2694 C CA . PRO A 1 340 ? 1.077 -10.689 -16.035 1.00 91.69 340 PRO A CA 1
ATOM 2695 C C . PRO A 1 340 ? 0.710 -12.022 -16.709 1.00 91.69 340 PRO A C 1
ATOM 2697 O O . PRO A 1 340 ? -0.334 -12.110 -17.346 1.00 91.69 340 PRO A O 1
ATOM 2700 N N . ILE A 1 341 ? 1.560 -13.050 -16.593 1.00 91.06 341 ILE A N 1
ATOM 2701 C CA . ILE A 1 341 ? 1.417 -14.323 -17.320 1.00 91.06 341 ILE A CA 1
ATOM 2702 C C . ILE A 1 341 ? 0.605 -15.336 -16.506 1.00 91.06 341 ILE A C 1
ATOM 2704 O O . ILE A 1 341 ? -0.340 -15.937 -17.008 1.00 91.06 341 ILE A O 1
ATOM 2708 N N . THR A 1 342 ? 0.977 -15.546 -15.244 1.00 91.69 342 THR A N 1
ATOM 2709 C CA . THR A 1 342 ? 0.357 -16.524 -14.342 1.00 91.69 342 THR A CA 1
ATOM 2710 C C . THR A 1 342 ? -0.758 -15.920 -13.495 1.00 91.69 342 THR A C 1
ATOM 2712 O O . THR A 1 342 ? -1.503 -16.657 -12.855 1.00 91.69 342 THR A O 1
ATOM 2715 N N . GLY A 1 343 ? -0.863 -14.590 -13.441 1.00 93.50 343 GLY A N 1
ATOM 2716 C CA . GLY A 1 343 ? -1.753 -13.901 -12.515 1.00 93.50 343 GLY A CA 1
ATOM 2717 C C . GLY A 1 343 ? -1.333 -14.121 -11.060 1.00 93.50 343 GLY A C 1
ATOM 2718 O O . GLY A 1 343 ? -0.146 -14.252 -10.753 1.00 93.50 343 GLY A O 1
ATOM 2719 N N . LEU A 1 344 ? -2.318 -14.151 -10.156 1.00 93.75 344 LEU A N 1
ATOM 2720 C CA . LEU A 1 344 ? -2.096 -14.363 -8.725 1.00 93.75 344 LEU A CA 1
ATOM 2721 C C . LEU A 1 344 ? -1.737 -15.827 -8.435 1.00 93.75 344 LEU A C 1
ATOM 2723 O O . LEU A 1 344 ? -2.572 -16.715 -8.582 1.00 93.75 344 LEU A O 1
ATOM 2727 N N . ASN A 1 345 ? -0.526 -16.046 -7.936 1.00 92.31 345 ASN A N 1
ATOM 2728 C CA . ASN A 1 345 ? -0.049 -17.305 -7.386 1.00 92.31 345 ASN A CA 1
ATOM 2729 C C . ASN A 1 345 ? 0.072 -17.193 -5.857 1.00 92.31 345 ASN A C 1
ATOM 2731 O O . ASN A 1 345 ? 0.972 -16.533 -5.333 1.00 92.31 345 ASN A O 1
ATOM 2735 N N . GLY A 1 346 ? -0.861 -17.812 -5.140 1.00 86.75 346 GLY A N 1
ATOM 2736 C CA . GLY A 1 346 ? -0.985 -17.740 -3.687 1.00 86.75 346 GLY A CA 1
ATOM 2737 C C . GLY A 1 346 ? -2.449 -17.677 -3.268 1.00 86.75 346 GLY A C 1
ATOM 2738 O O . GLY A 1 346 ? -3.346 -17.834 -4.093 1.00 86.75 346 GLY A O 1
ATOM 2739 N N . SER A 1 347 ? -2.694 -17.439 -1.984 1.00 83.12 347 SER A N 1
ATOM 2740 C CA . SER A 1 347 ? -4.047 -17.289 -1.452 1.00 83.12 347 SER A CA 1
ATOM 2741 C C . SER A 1 347 ? -4.089 -16.090 -0.519 1.00 83.12 347 SER A C 1
ATOM 2743 O O . SER A 1 347 ? -3.329 -16.012 0.447 1.00 83.12 347 SER A O 1
ATOM 2745 N N . LEU A 1 348 ? -4.965 -15.136 -0.837 1.00 84.25 348 LEU A N 1
ATOM 2746 C CA . LEU A 1 348 ? -5.163 -13.933 -0.027 1.00 84.25 348 LEU A CA 1
ATOM 2747 C C . LEU A 1 348 ? -6.149 -14.167 1.114 1.00 84.25 348 LEU A C 1
ATOM 2749 O O . LEU A 1 348 ? -6.205 -13.371 2.053 1.00 84.25 348 LEU A O 1
ATOM 2753 N N . THR A 1 349 ? -6.905 -15.264 1.071 1.00 68.56 349 THR A N 1
ATOM 2754 C CA . THR A 1 349 ? -7.689 -15.678 2.225 1.00 68.56 349 THR A CA 1
ATOM 2755 C C . THR A 1 349 ? -6.711 -16.034 3.329 1.00 68.56 349 THR A C 1
ATOM 2757 O O . THR A 1 349 ? -5.876 -16.929 3.165 1.00 68.56 349 THR A O 1
ATOM 2760 N N . ASP A 1 350 ? -6.813 -15.349 4.468 1.00 57.47 350 ASP A N 1
ATOM 2761 C CA . ASP A 1 350 ? -6.287 -15.958 5.676 1.00 57.47 350 ASP A CA 1
ATOM 2762 C C . ASP A 1 350 ? -6.971 -17.310 5.760 1.00 57.47 350 ASP A C 1
ATOM 2764 O O . ASP A 1 350 ? -8.200 -17.389 5.651 1.00 57.47 350 ASP A O 1
ATOM 2768 N N . ARG A 1 351 ? -6.184 -18.382 5.901 1.00 50.88 351 ARG A N 1
ATOM 2769 C CA . ARG A 1 351 ? -6.745 -19.586 6.492 1.00 50.88 351 ARG A CA 1
ATOM 2770 C C . ARG A 1 351 ? -7.396 -19.049 7.754 1.00 50.88 351 ARG A C 1
ATOM 2772 O O . ARG A 1 351 ? -6.673 -18.569 8.629 1.00 50.88 351 ARG A O 1
ATOM 2779 N N . LYS A 1 352 ? -8.741 -19.011 7.797 1.00 46.06 352 LYS A N 1
ATOM 2780 C CA . LYS A 1 352 ? -9.462 -18.845 9.059 1.00 46.06 352 LYS A CA 1
ATOM 2781 C C . LYS A 1 352 ? -8.676 -19.708 10.020 1.00 46.06 352 LYS A C 1
ATOM 2783 O O . LYS A 1 352 ? -8.317 -20.814 9.611 1.00 46.06 352 LYS A O 1
ATOM 2788 N N . LEU A 1 353 ? -8.328 -19.198 11.200 1.00 48.62 353 LEU A N 1
ATOM 2789 C CA . LEU A 1 353 ? -7.858 -20.084 12.248 1.00 48.62 353 LEU A CA 1
ATOM 2790 C C . LEU A 1 353 ? -8.888 -21.220 12.274 1.00 48.62 353 LEU A C 1
ATOM 2792 O O . LEU A 1 353 ? -9.973 -21.073 12.824 1.00 48.62 353 LEU A O 1
ATOM 2796 N N . GLU A 1 354 ? -8.562 -22.356 11.663 1.00 48.28 354 GLU A N 1
ATOM 2797 C CA . GLU A 1 354 ? -9.218 -23.625 11.899 1.00 48.28 354 GLU A CA 1
ATOM 2798 C C . GLU A 1 354 ? -8.719 -24.111 13.262 1.00 48.28 354 GLU A C 1
ATOM 2800 O O . GLU A 1 354 ? -8.557 -25.297 13.501 1.00 48.28 354 GLU A O 1
ATOM 2805 N N . ASN A 1 355 ? -8.541 -23.187 14.2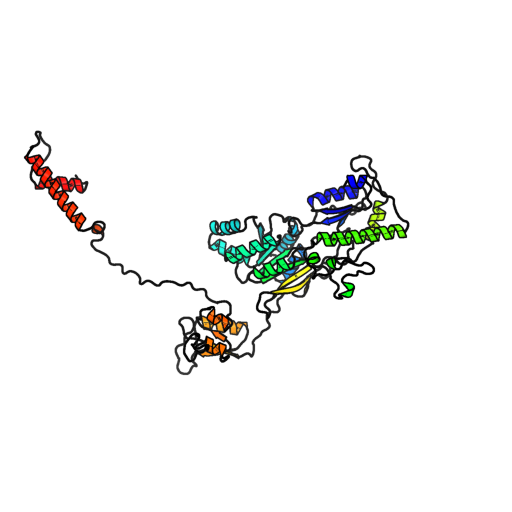12 1.00 51.91 355 ASN A N 1
ATOM 2806 C CA . ASN A 1 355 ? -8.589 -23.452 15.627 1.00 51.91 355 ASN A CA 1
ATOM 2807 C C . ASN A 1 355 ? -10.073 -23.618 15.955 1.00 51.91 355 ASN A C 1
ATOM 2809 O O . ASN A 1 355 ? -10.661 -22.864 16.725 1.00 51.91 355 ASN A O 1
ATOM 2813 N N . ASN A 1 356 ? -10.693 -24.611 15.311 1.00 61.44 356 ASN A N 1
ATOM 2814 C CA . ASN A 1 356 ? -11.876 -25.244 15.840 1.00 61.44 356 ASN A CA 1
ATOM 2815 C C . ASN A 1 356 ? -11.404 -25.819 17.171 1.00 61.44 356 ASN A C 1
ATOM 2817 O O . ASN A 1 356 ? -10.867 -26.924 17.218 1.00 61.44 356 ASN A O 1
ATOM 2821 N N . MET A 1 357 ? -11.630 -25.096 18.264 1.00 75.38 357 MET A N 1
ATOM 2822 C CA . MET A 1 357 ? -11.456 -25.616 19.619 1.00 75.38 357 MET A CA 1
ATOM 2823 C C . MET A 1 357 ? -12.549 -26.655 19.948 1.00 75.38 357 MET A C 1
ATOM 2825 O O . MET A 1 357 ? -12.884 -26.898 21.105 1.00 75.38 357 MET A O 1
ATOM 2829 N N . ARG A 1 358 ? -13.111 -27.300 18.914 1.00 78.94 358 ARG A N 1
ATOM 2830 C CA . ARG A 1 358 ? -14.095 -28.370 19.000 1.00 78.94 358 ARG A CA 1
ATOM 2831 C C . ARG A 1 358 ? -13.470 -29.543 19.732 1.00 78.94 358 ARG A C 1
ATOM 2833 O O . ARG A 1 358 ? -12.499 -30.128 19.270 1.00 78.94 358 ARG A O 1
ATOM 2840 N N . GLY A 1 359 ? -14.066 -29.889 20.866 1.00 81.81 359 GLY A N 1
ATOM 2841 C CA . GLY A 1 359 ? -13.576 -30.950 21.745 1.00 81.81 359 GLY A CA 1
ATOM 2842 C C . GLY A 1 359 ? -12.689 -30.460 22.891 1.00 81.81 359 GLY A C 1
ATOM 2843 O O . GLY A 1 359 ? -12.394 -31.256 23.775 1.00 81.81 359 GLY A O 1
ATOM 2844 N N . VAL A 1 360 ? -12.324 -29.173 22.933 1.00 89.69 360 VAL A N 1
ATOM 2845 C CA . VAL A 1 360 ? -11.659 -28.564 24.092 1.00 89.69 360 VAL A CA 1
ATOM 2846 C C . VAL A 1 360 ? -12.718 -28.126 25.104 1.00 89.69 360 VAL A C 1
ATOM 2848 O O . VAL A 1 360 ? -13.711 -27.492 24.735 1.00 89.69 360 VAL A O 1
ATOM 2851 N N . VAL A 1 361 ? -12.507 -28.474 26.374 1.00 94.00 361 VAL A N 1
ATOM 2852 C CA . VAL A 1 361 ? -13.312 -28.004 27.507 1.00 94.00 361 VAL A CA 1
ATOM 2853 C C . VAL A 1 361 ? -12.429 -27.107 28.368 1.00 94.00 361 VAL A C 1
ATOM 2855 O O . VAL A 1 361 ? -11.427 -27.578 28.896 1.00 94.00 361 VAL A O 1
ATOM 2858 N N . LEU A 1 362 ? -12.776 -25.826 28.482 1.00 95.56 362 LEU A N 1
ATOM 2859 C CA . LEU A 1 362 ? -12.012 -24.840 29.248 1.00 95.56 362 LEU A CA 1
ATOM 2860 C C . LEU A 1 362 ? -12.597 -24.647 30.647 1.00 95.56 362 LEU A C 1
ATOM 2862 O O . LEU A 1 362 ? -13.811 -24.510 30.804 1.00 95.56 362 LEU A O 1
ATOM 2866 N N . ARG A 1 363 ? -11.736 -24.568 31.659 1.00 96.81 363 ARG A N 1
ATOM 2867 C CA . ARG A 1 363 ? -12.115 -24.198 33.027 1.00 96.81 363 ARG A CA 1
ATOM 2868 C C . ARG A 1 363 ? -12.102 -22.682 33.146 1.00 96.81 363 ARG A C 1
ATOM 2870 O O . ARG A 1 363 ? -11.049 -22.054 33.030 1.00 96.81 363 ARG A O 1
ATOM 2877 N N . VAL A 1 364 ? -13.270 -22.098 33.366 1.00 97.19 364 VAL A N 1
ATOM 2878 C CA . VAL A 1 364 ? -13.462 -20.650 33.407 1.00 97.19 364 VAL A CA 1
ATOM 2879 C C . VAL A 1 364 ? -13.694 -20.205 34.844 1.00 97.19 364 VAL A C 1
ATOM 2881 O O . VAL A 1 364 ? -14.684 -20.588 35.465 1.00 97.19 364 VAL A O 1
ATOM 2884 N N . VAL A 1 365 ? -12.804 -19.368 35.371 1.00 97.44 365 VAL A N 1
ATOM 2885 C CA . VAL A 1 365 ? -12.984 -18.732 36.681 1.00 97.44 365 VAL A CA 1
ATOM 2886 C C . VAL A 1 365 ? -13.680 -17.380 36.525 1.00 97.44 365 VAL A C 1
ATOM 2888 O O . VAL A 1 365 ? -13.398 -16.613 35.602 1.00 97.44 365 VAL A O 1
ATOM 2891 N N . THR A 1 366 ? -14.591 -17.064 37.441 1.00 96.06 366 THR A N 1
ATOM 2892 C CA . THR A 1 366 ? -15.315 -15.791 37.456 1.00 96.06 366 THR A CA 1
ATOM 2893 C C . THR A 1 366 ? -15.466 -15.202 38.861 1.00 96.06 366 THR A C 1
ATOM 2895 O O . THR A 1 366 ? -15.234 -15.872 39.866 1.00 96.06 366 THR A O 1
ATOM 2898 N N . VAL A 1 367 ? -15.876 -13.937 38.933 1.00 96.31 367 VAL A N 1
ATOM 2899 C CA . VAL A 1 367 ? -16.293 -13.231 40.154 1.00 96.31 367 VAL A CA 1
ATOM 2900 C C . VAL A 1 367 ? -17.682 -12.654 39.887 1.00 96.31 367 VAL A C 1
ATOM 2902 O O . VAL A 1 367 ? -17.930 -12.161 38.786 1.00 96.31 367 VAL A O 1
ATOM 2905 N N . LEU A 1 368 ? -18.584 -12.769 40.865 1.00 94.12 368 LEU A N 1
ATOM 2906 C CA . LEU A 1 368 ? -19.959 -12.275 40.763 1.00 94.12 368 LEU A CA 1
ATOM 2907 C C . LEU A 1 368 ? -19.974 -10.748 40.891 1.00 94.12 368 LEU A C 1
ATOM 2909 O O . LEU A 1 368 ? -19.513 -10.223 41.899 1.00 94.12 368 LEU A O 1
ATOM 2913 N N . GLU A 1 369 ? -20.519 -10.066 39.889 1.00 92.62 369 GLU A N 1
ATOM 2914 C CA . GLU A 1 369 ? -20.620 -8.605 39.821 1.00 92.62 369 GLU A CA 1
ATOM 2915 C C . GLU A 1 369 ? -21.787 -8.245 38.898 1.00 92.62 369 GLU A C 1
ATOM 2917 O O . GLU A 1 369 ? -21.789 -8.621 37.724 1.00 92.62 369 GLU A O 1
ATOM 2922 N N . GLU A 1 370 ? -22.790 -7.520 39.387 1.00 92.31 370 GLU A N 1
ATOM 2923 C CA . GLU A 1 370 ? -23.912 -7.099 38.542 1.00 92.31 370 GLU A CA 1
ATOM 2924 C C . GLU A 1 370 ? -23.520 -5.886 37.680 1.00 92.31 370 GLU A C 1
ATOM 2926 O O . GLU A 1 370 ? -22.880 -4.966 38.188 1.00 92.31 370 GLU A O 1
ATOM 2931 N N . PRO A 1 371 ? -23.901 -5.818 36.387 1.00 92.50 371 PRO A N 1
ATOM 2932 C CA . PRO A 1 371 ? -24.684 -6.775 35.593 1.00 92.50 371 PRO A CA 1
ATOM 2933 C C . PRO A 1 371 ? -23.815 -7.739 34.750 1.00 92.50 371 PRO A C 1
ATOM 2935 O O . PRO A 1 371 ? -24.274 -8.303 33.752 1.00 92.50 371 PRO A O 1
ATOM 2938 N N . PHE A 1 372 ? -22.536 -7.900 35.092 1.00 93.44 372 PHE A N 1
ATOM 2939 C CA . PHE A 1 372 ? -21.559 -8.654 34.303 1.00 93.44 372 PHE A CA 1
ATOM 2940 C C . PHE A 1 372 ? -21.692 -10.165 34.483 1.00 93.44 372 PHE A C 1
ATOM 2942 O O . PHE A 1 372 ? -21.731 -10.901 33.496 1.00 93.44 372 PHE A O 1
ATOM 2949 N N . VAL A 1 373 ? -21.777 -10.618 35.732 1.00 94.44 373 VAL A N 1
ATOM 2950 C CA . VAL A 1 373 ? -21.905 -12.024 36.112 1.00 94.44 373 VAL A CA 1
ATOM 2951 C C . VAL A 1 373 ? -22.841 -12.133 37.307 1.00 94.44 373 VAL A C 1
ATOM 2953 O O . VAL A 1 373 ? -22.528 -11.719 38.420 1.00 94.44 373 VAL A O 1
ATOM 2956 N N . MET A 1 374 ? -23.991 -12.740 37.062 1.00 92.62 374 MET A N 1
ATOM 2957 C CA . MET A 1 374 ? -25.090 -12.941 37.994 1.00 92.62 374 MET A CA 1
ATOM 2958 C C . MET A 1 374 ? -25.465 -14.419 38.023 1.00 92.62 374 MET A C 1
ATOM 2960 O O . MET A 1 374 ? -25.254 -15.157 37.057 1.00 92.62 374 MET A O 1
ATOM 2964 N N . VAL A 1 375 ? -26.060 -14.860 39.125 1.00 88.19 375 VAL A N 1
ATOM 2965 C CA . VAL A 1 375 ? -26.633 -16.205 39.231 1.00 88.19 375 VAL A CA 1
ATOM 2966 C C . VAL A 1 375 ? -28.121 -16.108 38.911 1.00 88.19 375 VAL A C 1
ATOM 2968 O O . VAL A 1 375 ? -28.829 -15.323 39.535 1.00 88.19 375 VAL A O 1
ATOM 2971 N N . SER A 1 376 ? -28.606 -16.892 37.946 1.00 79.19 376 SER A N 1
ATOM 2972 C CA . SER A 1 376 ? -30.039 -16.974 37.647 1.00 79.19 376 SER A CA 1
ATOM 2973 C C . SER A 1 376 ? -30.805 -17.514 38.855 1.00 79.19 376 SER A C 1
ATOM 2975 O O . SER A 1 376 ? -30.340 -18.463 39.495 1.00 79.19 376 SER A O 1
ATOM 2977 N N . GLU A 1 377 ? -32.002 -16.994 39.124 1.00 70.69 377 GLU A N 1
ATOM 2978 C CA . GLU A 1 377 ? -32.856 -17.521 40.189 1.00 70.69 377 GLU A CA 1
ATOM 2979 C C . GLU A 1 377 ? -33.152 -19.017 39.979 1.00 70.69 377 GLU A C 1
ATOM 2981 O O . GLU A 1 377 ? -33.533 -19.469 38.895 1.00 70.69 377 GLU A O 1
ATOM 2986 N N . ASN A 1 378 ? -32.931 -19.809 41.031 1.00 58.88 378 ASN A N 1
ATOM 2987 C CA . ASN A 1 378 ? -33.105 -21.256 40.996 1.00 58.88 378 ASN A CA 1
ATOM 2988 C C . ASN A 1 378 ? -34.587 -21.616 40.832 1.00 58.88 378 ASN A C 1
ATOM 2990 O O . ASN A 1 378 ? -35.361 -21.549 41.785 1.00 58.88 378 ASN A O 1
ATOM 2994 N N . VAL A 1 379 ? -34.962 -22.120 39.656 1.00 59.50 379 VAL A N 1
ATOM 2995 C CA . VAL A 1 379 ? -36.174 -22.934 39.514 1.00 59.50 379 VAL A CA 1
ATOM 2996 C C . VAL A 1 379 ? -35.819 -24.351 39.975 1.00 59.50 379 VAL A C 1
ATOM 2998 O O . VAL A 1 379 ? -34.917 -24.976 39.414 1.00 59.50 379 VAL A O 1
ATOM 3001 N N . LEU A 1 380 ? -36.482 -24.816 41.039 1.00 52.66 380 LEU A N 1
ATOM 3002 C CA . LEU A 1 380 ? -36.235 -26.073 41.761 1.00 52.66 380 LEU A CA 1
ATOM 3003 C C . LEU A 1 380 ? -35.803 -27.229 40.824 1.00 52.66 380 LEU A C 1
ATOM 3005 O O . LEU A 1 380 ? -36.580 -27.675 39.982 1.00 52.66 380 LEU A O 1
ATOM 3009 N N . GLY A 1 381 ? -34.559 -27.708 40.970 1.00 58.88 381 GLY A N 1
ATOM 3010 C CA . GLY A 1 381 ? -34.024 -28.882 40.257 1.00 58.88 381 GLY A CA 1
ATOM 3011 C C . GLY A 1 381 ? -33.140 -28.613 39.029 1.00 58.88 381 GLY A C 1
ATOM 3012 O O . GLY A 1 381 ? -32.595 -29.568 38.477 1.00 58.88 381 GLY A O 1
ATOM 3013 N N . LYS A 1 382 ? -32.948 -27.356 38.600 1.00 59.22 382 LYS A N 1
ATOM 3014 C CA . LYS A 1 382 ? -31.993 -27.012 37.525 1.00 59.22 382 LYS A CA 1
ATOM 3015 C C . LYS A 1 382 ? -30.624 -26.592 38.087 1.00 59.22 382 LYS A C 1
ATOM 3017 O O . LYS A 1 382 ? -30.581 -25.963 39.145 1.00 59.22 382 LYS A O 1
ATOM 3022 N N . PRO A 1 383 ? -29.504 -26.918 37.409 1.00 64.94 383 PRO A N 1
ATOM 3023 C CA . PRO A 1 383 ? -28.187 -26.416 37.797 1.00 64.94 383 PRO A CA 1
ATOM 3024 C C . PRO A 1 383 ? -28.167 -24.882 37.744 1.00 64.94 383 PRO A C 1
ATOM 3026 O O . PRO A 1 383 ? -28.794 -24.288 36.864 1.00 64.94 383 PRO A O 1
ATOM 3029 N N . LYS A 1 384 ? -27.447 -24.250 38.684 1.00 66.56 384 LYS A N 1
ATOM 3030 C CA . LYS A 1 384 ? -27.262 -22.791 38.724 1.00 66.56 384 LYS A CA 1
ATOM 3031 C C . LYS A 1 384 ? -26.714 -22.325 37.375 1.00 66.56 384 LYS A C 1
ATOM 3033 O O . LYS A 1 384 ? -25.617 -22.729 36.995 1.00 66.56 384 LYS A O 1
ATOM 3038 N N . LYS A 1 385 ? -27.468 -21.492 36.657 1.00 80.44 385 LYS A N 1
ATOM 3039 C CA . LYS A 1 385 ? -27.012 -20.898 35.401 1.00 80.44 385 LYS A CA 1
ATOM 3040 C C . LYS A 1 385 ? -26.433 -19.517 35.701 1.00 80.44 385 LYS A C 1
ATOM 3042 O O . LYS A 1 385 ? -27.067 -18.710 36.376 1.00 80.44 385 LYS A O 1
ATOM 3047 N N . TYR A 1 386 ? -25.221 -19.255 35.229 1.00 90.06 386 TYR A N 1
ATOM 3048 C CA . TYR A 1 386 ? -24.667 -17.904 35.248 1.00 90.06 386 TYR A CA 1
ATOM 3049 C C . TYR A 1 386 ? -25.260 -17.107 34.082 1.00 90.06 386 TYR A C 1
ATOM 3051 O O . TYR A 1 386 ? -25.495 -17.665 33.009 1.00 90.06 386 TYR A O 1
ATOM 3059 N N . GLN A 1 387 ? -25.534 -15.826 34.300 1.00 91.69 387 GLN A N 1
ATOM 3060 C CA . GLN A 1 387 ? -26.070 -14.904 33.298 1.00 91.69 387 GLN A CA 1
ATOM 3061 C C . GLN A 1 387 ? -25.437 -13.520 33.461 1.00 91.69 387 GLN A C 1
ATOM 3063 O O . GLN A 1 387 ? -24.960 -13.192 34.542 1.00 91.69 387 GLN A O 1
ATOM 3068 N N . GLY A 1 388 ? -25.454 -12.697 32.418 1.00 92.88 388 GLY A N 1
ATOM 3069 C CA . GLY A 1 388 ? -24.913 -11.338 32.455 1.00 92.88 388 GLY A CA 1
ATOM 3070 C C . GLY A 1 388 ? -23.990 -11.057 31.280 1.00 92.88 388 GLY A C 1
ATOM 3071 O O . GLY A 1 388 ? -23.659 -11.954 30.506 1.00 92.88 388 GLY A O 1
ATOM 3072 N N . PHE A 1 389 ? -23.557 -9.805 31.164 1.00 93.00 389 PHE A N 1
ATOM 3073 C CA . PHE A 1 389 ? -22.833 -9.330 29.986 1.00 93.00 389 PHE A CA 1
ATOM 3074 C C . PHE A 1 389 ? -21.549 -10.123 29.695 1.00 93.00 389 PHE A C 1
ATOM 3076 O O . PHE A 1 389 ? -21.298 -10.504 28.554 1.00 93.00 389 PHE A O 1
ATOM 3083 N N . SER A 1 390 ? -20.750 -10.432 30.721 1.00 94.06 390 SER A N 1
ATOM 3084 C CA . SER A 1 390 ? -19.529 -11.228 30.551 1.00 94.06 390 SER A CA 1
ATOM 3085 C C . SER A 1 390 ? -19.844 -12.666 30.132 1.00 94.06 390 SER A C 1
ATOM 3087 O O . SER A 1 390 ? -19.109 -13.250 29.342 1.00 94.06 390 SER A O 1
ATOM 3089 N N . ILE A 1 391 ? -20.952 -13.235 30.613 1.00 94.69 391 ILE A N 1
ATOM 3090 C CA . ILE A 1 391 ? -21.377 -14.589 30.236 1.00 94.69 391 ILE A CA 1
ATOM 3091 C C . ILE A 1 391 ? -21.825 -14.638 28.774 1.00 94.69 391 ILE A C 1
ATOM 3093 O O . ILE A 1 391 ? -21.456 -15.569 28.063 1.00 94.69 391 ILE A O 1
ATOM 3097 N N . ASP A 1 392 ? -22.539 -13.619 28.299 1.00 94.06 392 ASP A N 1
ATOM 3098 C CA . ASP A 1 392 ? -22.959 -13.531 26.897 1.00 94.06 392 ASP A CA 1
ATOM 3099 C C . ASP A 1 392 ? -21.749 -13.426 25.954 1.00 94.06 392 ASP A C 1
ATOM 3101 O O . ASP A 1 392 ? -21.717 -14.060 24.896 1.00 94.06 392 ASP A O 1
ATOM 3105 N N . VAL A 1 393 ? -20.710 -12.685 26.361 1.00 93.12 393 VAL A N 1
ATOM 3106 C CA . VAL A 1 393 ? -19.429 -12.626 25.636 1.00 93.12 393 VAL A CA 1
ATOM 3107 C C . VAL A 1 393 ? -18.755 -14.002 25.598 1.00 93.12 393 VAL A C 1
ATOM 3109 O O . VAL A 1 393 ? -18.306 -14.428 24.532 1.00 93.12 393 VAL A O 1
ATOM 3112 N N . LEU A 1 394 ? -18.710 -14.725 26.724 1.00 94.50 394 LEU A N 1
ATOM 3113 C CA . LEU A 1 394 ? -18.145 -16.080 26.781 1.00 94.50 394 LEU A CA 1
ATOM 3114 C C . LEU A 1 394 ? -18.885 -17.050 25.854 1.00 94.50 394 LEU A C 1
ATOM 3116 O O . LEU A 1 394 ? -18.241 -17.802 25.124 1.00 94.50 394 LEU A O 1
ATOM 3120 N N . GLU A 1 395 ? -20.216 -17.019 25.856 1.00 94.00 395 GLU A N 1
ATOM 3121 C CA . GLU A 1 395 ? -21.058 -17.884 25.022 1.00 94.00 395 GLU A CA 1
ATOM 3122 C C . GLU A 1 395 ? -20.878 -17.576 23.525 1.00 94.00 395 GLU A C 1
ATOM 3124 O O . GLU A 1 395 ? -20.767 -18.490 22.699 1.00 94.00 395 GLU A O 1
ATOM 3129 N N . ALA A 1 396 ? -20.775 -16.293 23.158 1.00 91.94 396 ALA A N 1
ATOM 3130 C CA . ALA A 1 396 ? -20.489 -15.879 21.786 1.00 91.94 396 ALA A CA 1
ATOM 3131 C C . ALA A 1 396 ? -19.113 -16.383 21.316 1.00 91.94 396 ALA A C 1
ATOM 3133 O O . ALA A 1 396 ? -18.988 -16.899 20.200 1.00 91.94 396 ALA A O 1
ATOM 3134 N N . LEU A 1 397 ? -18.092 -16.298 22.178 1.00 90.69 397 LEU A N 1
ATOM 3135 C CA . LEU A 1 397 ? -16.757 -16.837 21.903 1.00 90.69 397 LEU A CA 1
ATOM 3136 C C . LEU A 1 397 ? -16.775 -18.366 21.780 1.00 90.69 397 LEU A C 1
ATOM 3138 O O . LEU A 1 397 ? -16.194 -18.905 20.834 1.00 90.69 397 LEU A O 1
ATOM 3142 N N . ALA A 1 398 ? -17.470 -19.056 22.688 1.00 91.88 398 ALA A N 1
ATOM 3143 C CA . ALA A 1 398 ? -17.635 -20.509 22.671 1.00 91.88 398 ALA A CA 1
ATOM 3144 C C . ALA A 1 398 ? -18.295 -20.983 21.373 1.00 91.88 398 ALA A C 1
ATOM 3146 O O . ALA A 1 398 ? -17.810 -21.916 20.732 1.00 91.88 398 ALA A O 1
ATOM 3147 N N . THR A 1 399 ? -19.335 -20.281 20.921 1.00 90.06 399 THR A N 1
ATOM 3148 C CA . THR A 1 399 ? -20.038 -20.576 19.665 1.00 90.06 399 THR A CA 1
ATOM 3149 C C . THR A 1 399 ? -19.159 -20.324 18.438 1.00 90.06 399 THR A C 1
ATOM 3151 O O . THR A 1 399 ? -19.142 -21.138 17.514 1.00 90.06 399 THR A O 1
ATOM 3154 N N . TYR A 1 400 ? -18.414 -19.215 18.416 1.00 84.44 400 TYR A N 1
ATOM 3155 C CA . TYR A 1 400 ? -17.576 -18.836 17.276 1.00 84.44 400 TYR A CA 1
ATOM 3156 C C . TYR A 1 400 ? -16.361 -19.759 17.098 1.00 84.44 400 TYR A C 1
ATOM 3158 O O . TYR A 1 400 ? -16.052 -20.164 15.977 1.00 84.44 400 TYR A O 1
ATOM 3166 N N . LEU A 1 401 ? -15.683 -20.111 18.196 1.00 86.56 401 LEU A N 1
ATOM 3167 C CA . LEU A 1 401 ? -14.465 -20.933 18.184 1.00 86.56 401 LEU A CA 1
ATOM 3168 C C . LEU A 1 401 ? -14.742 -22.436 18.371 1.00 86.56 401 LEU A C 1
ATOM 3170 O O . LEU A 1 401 ? -13.884 -23.271 18.082 1.00 86.56 401 LEU A O 1
ATOM 3174 N N . GLY A 1 402 ? -15.936 -22.797 18.844 1.00 87.56 402 GLY A N 1
ATOM 3175 C CA . GLY A 1 402 ? -16.394 -24.175 19.005 1.00 87.56 402 GLY A CA 1
ATOM 3176 C C . GLY A 1 402 ? -15.916 -24.894 20.272 1.00 87.56 402 GLY A C 1
ATOM 3177 O O . GLY A 1 402 ? -16.001 -26.121 20.302 1.00 87.56 402 GLY A O 1
ATOM 3178 N N . PHE A 1 403 ? -15.416 -24.189 21.296 1.00 92.31 403 PHE A N 1
ATOM 3179 C CA . PHE A 1 403 ? -15.051 -24.806 22.582 1.00 92.31 403 PHE A CA 1
ATOM 3180 C C . PHE A 1 403 ? -16.260 -24.992 23.502 1.00 92.31 403 PHE A C 1
ATOM 3182 O O . PHE A 1 403 ? -17.284 -24.326 23.366 1.00 92.31 403 PHE A O 1
ATOM 3189 N N . LYS A 1 404 ? -16.123 -25.895 24.472 1.00 94.62 404 LYS A N 1
ATOM 3190 C CA . LYS A 1 404 ? -17.025 -26.011 25.625 1.00 94.62 404 LYS A CA 1
ATOM 3191 C C . LYS A 1 404 ? -16.335 -25.443 26.860 1.00 94.62 404 LYS A C 1
ATOM 3193 O O . LYS A 1 404 ? -15.111 -25.346 26.887 1.00 94.62 404 LYS A O 1
ATOM 3198 N N . TYR A 1 405 ? -17.093 -25.094 27.891 1.00 95.00 405 TYR A N 1
ATOM 3199 C CA . TYR A 1 405 ? -16.507 -24.574 29.121 1.00 95.00 405 TYR A CA 1
ATOM 3200 C C . TYR A 1 405 ? -17.252 -25.031 30.375 1.00 95.00 405 TYR A C 1
ATOM 3202 O O . TYR A 1 405 ? -18.452 -25.302 30.342 1.00 95.00 405 TYR A O 1
ATOM 3210 N N . GLU A 1 406 ? -16.519 -25.078 31.482 1.00 94.31 406 GLU A N 1
ATOM 3211 C CA . GLU A 1 406 ? -17.029 -25.270 32.835 1.00 94.31 406 GLU A CA 1
ATOM 3212 C C . GLU A 1 406 ? -16.690 -24.028 33.649 1.00 94.31 406 GLU A C 1
ATOM 3214 O O . GLU A 1 406 ? -15.521 -23.702 33.844 1.00 94.31 406 GLU A O 1
ATOM 3219 N N . ILE A 1 407 ? -17.719 -23.308 34.090 1.00 94.12 407 ILE A N 1
ATOM 3220 C CA . ILE A 1 407 ? -17.558 -22.045 34.805 1.00 94.12 407 ILE A CA 1
ATOM 3221 C C . ILE A 1 407 ? -17.737 -22.237 36.311 1.00 94.12 407 ILE A C 1
ATOM 3223 O O . ILE A 1 407 ? -18.686 -22.886 36.758 1.00 94.12 407 ILE A O 1
ATOM 3227 N N . TYR A 1 408 ? -16.840 -21.642 37.094 1.00 94.62 408 TYR A N 1
ATOM 3228 C CA . TYR A 1 408 ? -16.902 -21.626 38.550 1.00 94.62 408 TYR A CA 1
ATOM 3229 C C . TYR A 1 408 ? -16.487 -20.265 39.112 1.00 94.62 408 TYR A C 1
ATOM 3231 O O . TYR A 1 408 ? -15.773 -19.488 38.480 1.00 94.62 408 TYR A O 1
ATOM 3239 N N . VAL A 1 409 ? -16.959 -19.957 40.318 1.00 94.94 409 VAL A N 1
ATOM 3240 C CA . VAL A 1 409 ? -16.639 -18.696 41.000 1.00 94.94 409 VAL A CA 1
ATOM 3241 C C . VAL A 1 409 ? -15.342 -18.862 41.788 1.00 94.94 409 VAL A C 1
ATOM 3243 O O . VAL A 1 409 ? -15.154 -19.894 42.433 1.00 94.94 409 VAL A O 1
ATOM 3246 N N . ALA A 1 410 ? -14.473 -17.849 41.758 1.00 96.06 410 ALA A N 1
ATOM 3247 C CA . ALA A 1 410 ? -13.249 -17.810 42.553 1.00 96.06 410 ALA A CA 1
ATOM 3248 C C . ALA A 1 410 ? -13.562 -18.119 44.037 1.00 96.06 410 ALA A C 1
ATOM 3250 O O . ALA A 1 410 ? -14.471 -17.491 44.591 1.00 96.06 410 ALA A O 1
ATOM 3251 N N . PRO A 1 411 ? -12.845 -19.056 44.692 1.00 94.56 411 PRO A N 1
ATOM 3252 C CA . PRO A 1 411 ? -13.198 -19.529 46.037 1.00 94.56 411 PRO A CA 1
ATOM 3253 C C . PRO A 1 411 ? -13.242 -18.442 47.118 1.00 94.56 411 PRO A C 1
ATOM 3255 O O . PRO A 1 411 ? -13.991 -18.557 48.084 1.00 94.56 411 PRO A O 1
ATOM 3258 N N . ASP A 1 412 ? -12.437 -17.394 46.967 1.00 94.25 412 ASP A N 1
ATOM 3259 C CA . ASP A 1 412 ? -12.346 -16.257 47.885 1.00 94.25 412 ASP A CA 1
ATOM 3260 C C . ASP A 1 412 ? -13.179 -15.042 47.433 1.00 94.25 412 ASP A C 1
ATOM 3262 O O . ASP A 1 412 ? -13.151 -14.003 48.094 1.00 94.25 412 ASP A O 1
ATOM 3266 N N . HIS A 1 413 ? -13.910 -15.164 46.318 1.00 94.88 413 HIS A N 1
ATOM 3267 C CA . HIS A 1 413 ? -14.730 -14.118 45.701 1.00 94.88 413 HIS A CA 1
ATOM 3268 C C . HIS A 1 413 ? -13.983 -12.812 45.376 1.00 94.88 413 HIS A C 1
ATOM 3270 O O . HIS A 1 413 ? -14.608 -11.759 45.243 1.00 94.88 413 HIS A O 1
ATOM 3276 N N . LYS A 1 414 ? -12.653 -12.851 45.230 1.00 96.00 414 LYS A N 1
ATOM 3277 C CA . LYS A 1 414 ? -11.834 -11.671 44.919 1.00 96.00 414 LYS A CA 1
ATOM 3278 C C . LYS A 1 414 ? -11.354 -11.689 43.473 1.00 96.00 414 LYS A C 1
ATOM 3280 O O . LYS A 1 414 ? -11.117 -12.739 42.886 1.00 96.00 414 LYS A O 1
ATOM 3285 N N . TYR A 1 415 ? -11.127 -10.505 42.905 1.00 95.50 415 TYR A N 1
ATOM 3286 C CA . TYR A 1 415 ? -10.504 -10.371 41.582 1.00 95.50 415 TYR A CA 1
ATOM 3287 C C . TYR A 1 415 ? -9.034 -10.799 41.584 1.00 95.50 415 TYR A C 1
ATOM 3289 O O . TYR A 1 415 ? -8.572 -11.426 40.641 1.00 95.50 415 TYR A O 1
ATOM 3297 N N . GLY A 1 416 ? -8.310 -10.482 42.656 1.00 94.69 416 GLY A N 1
ATOM 3298 C CA . GLY A 1 416 ? -6.906 -10.831 42.826 1.00 94.69 416 GLY A CA 1
ATOM 3299 C C . GLY A 1 416 ? -6.023 -9.618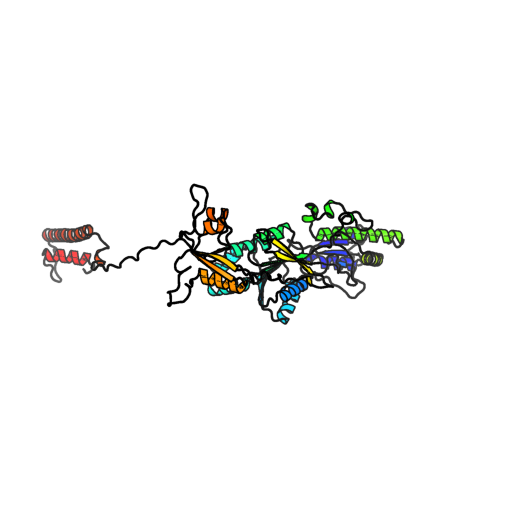 43.087 1.00 94.69 416 GLY A C 1
ATOM 3300 O O . GLY A 1 416 ? -6.143 -8.579 42.421 1.00 94.69 416 GLY A O 1
ATOM 3301 N N . SER A 1 417 ? -5.160 -9.773 44.084 1.00 93.94 417 SER A N 1
ATOM 3302 C CA . SER A 1 417 ? -4.175 -8.807 44.564 1.00 93.94 417 SER A CA 1
ATOM 3303 C C . SER A 1 417 ? -2.884 -9.531 44.964 1.00 93.94 417 SER A C 1
ATOM 3305 O O . SER A 1 417 ? -2.976 -10.651 45.491 1.00 93.94 417 SER A O 1
ATOM 3307 N N . PRO A 1 418 ? -1.709 -8.901 44.797 1.00 93.19 418 PRO A N 1
ATOM 3308 C CA . PRO A 1 418 ? -0.459 -9.465 45.288 1.00 93.19 418 PRO A CA 1
ATOM 3309 C C . PRO A 1 418 ? -0.510 -9.591 46.815 1.00 93.19 418 PRO A C 1
ATOM 3311 O O . PRO A 1 418 ? -1.094 -8.748 47.500 1.00 93.19 418 PRO A O 1
ATOM 3314 N N . GLN A 1 419 ? 0.037 -10.681 47.333 1.00 93.38 419 GLN A N 1
ATOM 3315 C CA . GLN A 1 419 ? 0.192 -10.946 48.760 1.00 93.38 419 GLN A CA 1
ATOM 3316 C C . GLN A 1 419 ? 1.629 -10.630 49.200 1.00 93.38 419 GLN A C 1
ATOM 3318 O O . GLN A 1 419 ? 2.535 -10.536 48.371 1.00 93.38 419 GLN A O 1
ATOM 3323 N N . ASP A 1 420 ? 1.847 -10.497 50.510 1.00 92.06 420 ASP A N 1
ATOM 3324 C CA . ASP A 1 420 ? 3.164 -10.171 51.083 1.00 92.06 420 ASP A CA 1
ATOM 3325 C C . ASP A 1 420 ? 4.236 -11.236 50.781 1.00 92.06 420 ASP A C 1
ATOM 3327 O O . ASP A 1 420 ? 5.428 -10.939 50.744 1.00 92.06 420 ASP A O 1
ATOM 3331 N N . ASP A 1 421 ? 3.817 -12.479 50.538 1.00 89.81 421 ASP A N 1
ATOM 3332 C CA . ASP A 1 421 ? 4.678 -13.601 50.152 1.00 89.81 421 ASP A CA 1
ATOM 3333 C C . ASP A 1 421 ? 4.977 -13.657 48.638 1.00 89.81 421 ASP A C 1
ATOM 3335 O O . ASP A 1 421 ? 5.645 -14.580 48.169 1.00 89.81 421 ASP A O 1
ATOM 3339 N N . GLY A 1 422 ? 4.488 -12.681 47.864 1.00 87.12 422 GLY A N 1
ATOM 3340 C CA . GLY A 1 422 ? 4.610 -12.621 46.406 1.00 87.12 422 GLY A CA 1
ATOM 3341 C C . GLY A 1 422 ? 3.594 -13.482 45.647 1.00 87.12 422 GLY A C 1
ATOM 3342 O O . GLY A 1 422 ? 3.602 -13.483 44.414 1.00 87.12 422 GLY A O 1
ATOM 3343 N N . SER A 1 423 ? 2.713 -14.206 46.342 1.00 92.12 423 SER A N 1
ATOM 3344 C CA . SER A 1 423 ? 1.638 -14.980 45.719 1.00 92.12 423 SER A CA 1
ATOM 3345 C C . SER A 1 423 ? 0.457 -14.094 45.306 1.00 92.12 423 SER A C 1
ATOM 3347 O O . SER A 1 423 ? 0.342 -12.933 45.699 1.00 92.12 423 SER A O 1
ATOM 3349 N N . TRP A 1 424 ? -0.443 -14.644 44.490 1.00 95.06 424 TRP A N 1
ATOM 3350 C CA . TRP A 1 424 ? -1.670 -13.972 44.065 1.00 95.06 424 TRP A CA 1
ATOM 3351 C C . TRP A 1 424 ? -2.896 -14.738 44.550 1.00 95.06 424 TRP A C 1
ATOM 3353 O O . TRP A 1 424 ? -2.969 -15.960 44.421 1.00 95.06 424 TRP A O 1
ATOM 3363 N N . ASN A 1 425 ? -3.878 -14.011 45.079 1.00 95.44 425 ASN A N 1
ATOM 3364 C CA . ASN A 1 425 ? -5.190 -14.555 45.432 1.00 95.44 425 ASN A CA 1
ATOM 3365 C C . ASN A 1 425 ? -6.228 -14.264 44.331 1.00 95.44 425 ASN A C 1
ATOM 3367 O O . ASN A 1 425 ? -5.895 -13.726 43.269 1.00 95.44 425 ASN A O 1
ATOM 3371 N N . GLY A 1 426 ? -7.495 -14.590 44.581 1.00 96.06 426 GLY A N 1
ATOM 3372 C CA . GLY A 1 426 ? -8.586 -14.256 43.680 1.00 96.06 426 GLY A CA 1
ATOM 3373 C C . GLY A 1 426 ? -8.575 -15.006 42.357 1.00 96.06 426 GLY A C 1
ATOM 3374 O O . GLY A 1 426 ? -7.861 -15.989 42.154 1.00 96.06 426 GLY A O 1
ATOM 3375 N N . LEU A 1 427 ? -9.353 -14.468 41.423 1.00 97.25 427 LEU A N 1
ATOM 3376 C CA . LEU A 1 427 ? -9.397 -14.885 40.026 1.00 97.25 427 LEU A CA 1
ATOM 3377 C C . LEU A 1 427 ? -7.997 -14.895 39.386 1.00 97.25 427 LEU A C 1
ATOM 3379 O O . LEU A 1 427 ? -7.649 -15.870 38.723 1.00 97.25 427 LEU A O 1
ATOM 3383 N N . ILE A 1 428 ? -7.168 -13.869 39.626 1.00 97.31 428 ILE A N 1
ATOM 3384 C CA . ILE A 1 428 ? -5.774 -13.848 39.143 1.00 97.31 428 ILE A CA 1
ATOM 3385 C C . ILE A 1 428 ? -4.973 -15.021 39.721 1.00 97.31 428 ILE A C 1
ATOM 3387 O O . ILE A 1 428 ? -4.271 -15.702 38.981 1.00 97.31 428 ILE A O 1
ATOM 3391 N N . GLY A 1 429 ? -5.109 -15.310 41.015 1.00 96.25 429 GLY A N 1
ATOM 3392 C CA . GLY A 1 429 ? -4.461 -16.458 41.646 1.00 96.25 429 GLY A CA 1
ATOM 3393 C C . GLY A 1 429 ? -4.863 -17.789 41.008 1.00 96.25 429 GLY A C 1
ATOM 3394 O O . GLY A 1 429 ? -4.008 -18.630 40.739 1.00 96.25 429 GLY A O 1
ATOM 3395 N N . GLU A 1 430 ? -6.149 -17.995 40.714 1.00 97.50 430 GLU A N 1
ATOM 3396 C CA . GLU A 1 430 ? -6.626 -19.205 40.021 1.00 97.50 430 GLU A CA 1
ATOM 3397 C C . GLU A 1 430 ? -5.952 -19.398 38.648 1.00 97.50 430 GLU A C 1
ATOM 3399 O O . GLU A 1 430 ? -5.613 -20.531 38.293 1.00 97.50 430 GLU A O 1
ATOM 3404 N N . LEU A 1 431 ? -5.694 -18.308 37.916 1.00 96.56 431 LEU A N 1
ATOM 3405 C CA . LEU A 1 431 ? -4.973 -18.323 36.638 1.00 96.56 431 LEU A CA 1
ATOM 3406 C C . LEU A 1 431 ? -3.468 -18.575 36.811 1.00 96.56 431 LEU A C 1
ATOM 3408 O O . LEU A 1 431 ? -2.915 -19.463 36.164 1.00 96.56 431 LEU A O 1
ATOM 3412 N N . VAL A 1 432 ? -2.808 -17.851 37.721 1.00 94.44 432 VAL A N 1
ATOM 3413 C CA . VAL A 1 432 ? -1.361 -17.981 37.990 1.00 94.44 432 VAL A CA 1
ATOM 3414 C C . VAL A 1 432 ? -1.009 -19.404 38.434 1.00 94.44 432 VAL A C 1
ATOM 3416 O O . VAL A 1 432 ? -0.028 -19.988 37.973 1.00 94.44 432 VAL A O 1
ATOM 3419 N N . PHE A 1 433 ? -1.852 -20.010 39.273 1.00 94.44 433 PHE A N 1
ATOM 3420 C CA . PHE A 1 433 ? -1.694 -21.397 39.718 1.00 94.44 433 PHE A CA 1
ATOM 3421 C C . PHE A 1 433 ? -2.218 -22.438 38.709 1.00 94.44 433 PHE A C 1
ATOM 3423 O O . PHE A 1 433 ? -2.241 -23.627 39.030 1.00 94.44 433 PHE A O 1
ATOM 3430 N N . LYS A 1 434 ? -2.635 -22.024 37.502 1.00 94.38 434 LYS A N 1
ATOM 3431 C CA . LYS A 1 434 ? -3.143 -22.887 36.412 1.00 94.38 434 LYS A CA 1
ATOM 3432 C C . LYS A 1 434 ? -4.333 -23.773 36.812 1.00 94.38 434 LYS A C 1
ATOM 3434 O O . LYS A 1 434 ? -4.543 -24.865 36.267 1.00 94.38 434 LYS A O 1
ATOM 3439 N N . ARG A 1 435 ? -5.119 -23.312 37.788 1.00 95.31 435 ARG A N 1
ATOM 3440 C CA . ARG A 1 435 ? -6.351 -23.972 38.249 1.00 95.31 435 ARG A CA 1
ATOM 3441 C C . ARG A 1 435 ? -7.528 -23.666 37.324 1.00 95.31 435 ARG A C 1
ATOM 3443 O O . ARG A 1 435 ? -8.355 -24.549 37.107 1.00 95.31 435 ARG A O 1
ATOM 3450 N N . ALA A 1 436 ? -7.520 -22.487 36.710 1.00 96.81 436 ALA A N 1
ATOM 3451 C CA . ALA A 1 436 ? -8.372 -22.127 35.585 1.00 96.81 436 ALA A CA 1
ATOM 3452 C C . ALA A 1 436 ? -7.550 -21.891 34.314 1.00 96.81 436 ALA A C 1
ATOM 3454 O O . ALA A 1 436 ? -6.363 -21.573 34.385 1.00 96.81 436 ALA A O 1
ATOM 3455 N N . ASP A 1 437 ? -8.209 -22.025 33.165 1.00 95.12 437 ASP A N 1
ATOM 3456 C CA . ASP A 1 437 ? -7.620 -21.794 31.844 1.00 95.12 437 ASP A CA 1
ATOM 3457 C C . ASP A 1 437 ? -7.929 -20.374 31.339 1.00 95.12 437 ASP A C 1
ATOM 3459 O O . ASP A 1 437 ? -7.109 -19.765 30.660 1.00 95.12 437 ASP A O 1
ATOM 3463 N N . ILE A 1 438 ? -9.104 -19.831 31.688 1.00 95.25 438 ILE A N 1
ATOM 3464 C CA . ILE A 1 438 ? -9.526 -18.461 31.355 1.00 95.25 438 ILE A CA 1
ATOM 3465 C C . ILE A 1 438 ? -10.220 -17.825 32.562 1.00 95.25 438 ILE A C 1
ATOM 3467 O O . ILE A 1 438 ? -10.981 -18.481 33.273 1.00 95.25 438 ILE A O 1
ATOM 3471 N N . GLY A 1 439 ? -9.990 -16.529 32.773 1.00 95.69 439 GLY A N 1
ATOM 3472 C CA . GLY A 1 439 ? -10.747 -15.715 33.715 1.00 95.69 439 GLY A CA 1
ATOM 3473 C C . GLY A 1 439 ? -11.678 -14.759 32.983 1.00 95.69 439 GLY A C 1
ATOM 3474 O O . GLY A 1 439 ? -11.243 -14.057 32.072 1.00 95.69 439 GLY A O 1
ATOM 3475 N N . ILE A 1 440 ? -12.949 -14.710 33.381 1.00 94.94 440 ILE A N 1
ATOM 3476 C CA . ILE A 1 440 ? -13.910 -13.753 32.823 1.00 94.94 440 ILE A CA 1
ATOM 3477 C C . ILE A 1 440 ? -14.763 -13.128 33.924 1.00 94.94 440 ILE A C 1
ATOM 3479 O O . ILE A 1 440 ? -15.412 -13.823 34.700 1.00 94.94 440 ILE A O 1
ATOM 3483 N N . SER A 1 441 ? -14.737 -11.804 34.029 1.00 94.06 441 SER A N 1
ATOM 3484 C CA . SER A 1 441 ? -15.543 -11.002 34.960 1.00 94.06 441 SER A CA 1
ATOM 3485 C C . SER A 1 441 ? -15.331 -9.515 34.626 1.00 94.06 441 SER A C 1
ATOM 3487 O O . SER A 1 441 ? -14.638 -9.199 33.657 1.00 94.06 441 SER A O 1
ATOM 3489 N N . ALA A 1 442 ? -15.855 -8.599 35.439 1.00 92.19 442 ALA A N 1
ATOM 3490 C CA . ALA A 1 442 ? -15.596 -7.158 35.371 1.00 92.19 442 ALA A CA 1
ATOM 3491 C C . ALA A 1 442 ? -14.178 -6.792 35.869 1.00 92.19 442 ALA A C 1
ATOM 3493 O O . ALA A 1 442 ? -13.991 -5.963 36.758 1.00 92.19 442 ALA A O 1
ATOM 3494 N N . LEU A 1 443 ? -13.154 -7.457 35.330 1.00 91.81 443 LEU A N 1
ATOM 3495 C CA . LEU A 1 443 ? -11.772 -7.337 35.782 1.00 91.81 443 LEU A CA 1
ATOM 3496 C C . LEU A 1 443 ? -11.058 -6.168 35.090 1.00 91.81 443 LEU A C 1
ATOM 3498 O O . LEU A 1 443 ? -10.862 -6.168 33.877 1.00 91.81 443 LEU A O 1
ATOM 3502 N N . THR A 1 444 ? -10.596 -5.197 35.877 1.00 90.50 444 THR A N 1
ATOM 3503 C CA . THR A 1 444 ? -9.744 -4.105 35.384 1.00 90.50 444 THR A CA 1
ATOM 3504 C C . THR A 1 444 ? -8.324 -4.593 35.084 1.00 90.50 444 THR A C 1
ATOM 3506 O O . THR A 1 444 ? -7.684 -5.212 35.943 1.00 90.50 444 THR A O 1
ATOM 3509 N N . ILE A 1 445 ? -7.817 -4.249 33.897 1.00 90.06 445 ILE A N 1
ATOM 3510 C CA . ILE A 1 445 ? -6.421 -4.458 33.490 1.00 90.06 445 ILE A CA 1
ATOM 3511 C C . ILE A 1 445 ? -5.538 -3.443 34.229 1.00 90.06 445 ILE A C 1
ATOM 3513 O O . ILE A 1 445 ? -5.751 -2.236 34.111 1.00 90.06 445 ILE A O 1
ATOM 3517 N N . THR A 1 446 ? -4.562 -3.924 35.000 1.00 87.50 446 THR A N 1
ATOM 3518 C CA . THR A 1 446 ? -3.575 -3.095 35.712 1.00 87.50 446 THR A CA 1
ATOM 3519 C C . THR A 1 446 ? -2.162 -3.621 35.444 1.00 87.50 446 THR A C 1
ATOM 3521 O O . THR A 1 446 ? -2.025 -4.827 35.228 1.00 87.50 446 THR A O 1
ATOM 3524 N N . PRO A 1 447 ? -1.112 -2.776 35.514 1.00 84.38 447 PRO A N 1
ATOM 3525 C CA . PRO A 1 447 ? 0.264 -3.212 35.257 1.00 84.38 447 PRO A CA 1
ATOM 3526 C C . PRO A 1 447 ? 0.698 -4.405 36.120 1.00 84.38 447 PRO A C 1
ATOM 3528 O O . PRO A 1 447 ? 1.289 -5.354 35.618 1.00 84.38 447 PRO A O 1
ATOM 3531 N N . ASP A 1 448 ? 0.338 -4.410 37.407 1.00 90.38 448 ASP A N 1
ATOM 3532 C CA . ASP A 1 448 ? 0.690 -5.511 38.314 1.00 90.38 448 ASP A CA 1
ATOM 3533 C C . ASP A 1 448 ? 0.064 -6.847 37.893 1.00 90.38 448 ASP A C 1
ATOM 3535 O O . ASP A 1 448 ? 0.693 -7.892 38.036 1.00 90.38 448 ASP A O 1
ATOM 3539 N N . ARG A 1 449 ? -1.168 -6.822 37.365 1.00 92.00 449 ARG A N 1
ATOM 3540 C CA . ARG A 1 449 ? -1.862 -8.025 36.884 1.00 92.00 449 ARG A CA 1
ATOM 3541 C C . ARG A 1 449 ? -1.311 -8.484 35.538 1.00 92.00 449 ARG A C 1
ATOM 3543 O O . ARG A 1 449 ? -1.120 -9.677 35.346 1.00 92.00 449 ARG A O 1
ATOM 3550 N N . GLU A 1 450 ? -1.041 -7.549 34.631 1.00 88.81 450 GLU A N 1
ATOM 3551 C CA . GLU A 1 450 ? -0.482 -7.824 33.299 1.00 88.81 450 GLU A CA 1
ATOM 3552 C C . GLU A 1 450 ? 0.925 -8.443 33.377 1.00 88.81 450 GLU A C 1
ATOM 3554 O O . GLU A 1 450 ? 1.306 -9.239 32.529 1.00 88.81 450 GLU A O 1
ATOM 3559 N N . ASN A 1 451 ? 1.673 -8.162 34.449 1.00 89.19 451 ASN A N 1
ATOM 3560 C CA . ASN A 1 451 ? 2.971 -8.792 34.697 1.00 89.19 451 ASN A CA 1
ATOM 3561 C C . ASN A 1 451 ? 2.893 -10.291 35.053 1.00 89.19 451 ASN A C 1
ATOM 3563 O O . ASN A 1 451 ? 3.923 -10.965 35.021 1.00 89.19 451 ASN A O 1
ATOM 3567 N N . VAL A 1 452 ? 1.723 -10.814 35.447 1.00 91.88 452 VAL A N 1
ATOM 3568 C CA . VAL A 1 452 ? 1.572 -12.210 35.912 1.00 91.88 452 VAL A CA 1
ATOM 3569 C C . VAL A 1 452 ? 0.579 -13.041 35.104 1.00 91.88 452 VAL A C 1
ATOM 3571 O O . VAL A 1 452 ? 0.636 -14.270 35.167 1.00 91.88 452 VAL A O 1
ATOM 3574 N N . VAL A 1 453 ? -0.319 -12.401 34.354 1.00 92.19 453 VAL A N 1
ATOM 3575 C CA . VAL A 1 453 ? -1.254 -13.052 33.430 1.00 92.19 453 VAL A CA 1
ATOM 3576 C C . VAL A 1 453 ? -1.393 -12.239 32.146 1.00 92.19 453 VAL A C 1
ATOM 3578 O O . VAL A 1 453 ? -1.346 -11.011 32.170 1.00 92.19 453 VAL A O 1
ATOM 3581 N N . ASP A 1 454 ? -1.653 -12.931 31.040 1.00 89.12 454 ASP A N 1
ATOM 3582 C CA . ASP A 1 454 ? -1.932 -12.287 29.760 1.00 89.12 454 ASP A CA 1
ATOM 3583 C C . ASP A 1 454 ? -3.397 -11.839 29.675 1.00 89.12 454 ASP A C 1
ATOM 3585 O O . ASP A 1 454 ? -4.323 -12.579 30.027 1.00 89.12 454 ASP A O 1
ATOM 3589 N N . PHE A 1 455 ? -3.617 -10.630 29.158 1.00 88.00 455 PHE A N 1
ATOM 3590 C CA . PHE A 1 455 ? -4.949 -10.091 28.897 1.00 88.00 455 PHE A CA 1
ATOM 3591 C C . PHE A 1 455 ? -5.266 -10.071 27.402 1.00 88.00 455 PHE A C 1
ATOM 3593 O O . PHE A 1 455 ? -4.415 -9.828 26.550 1.00 88.00 455 PHE A O 1
ATOM 3600 N N . THR A 1 456 ? -6.545 -10.269 27.085 1.00 85.44 456 THR A N 1
ATOM 3601 C CA . THR A 1 456 ? -7.077 -9.937 25.760 1.00 85.44 456 THR A CA 1
ATOM 3602 C C . THR A 1 456 ? -7.272 -8.425 25.629 1.00 85.44 456 THR A C 1
ATOM 3604 O O . THR A 1 456 ? -7.147 -7.666 26.594 1.00 85.44 456 THR A O 1
ATOM 3607 N N . THR A 1 457 ? -7.638 -7.958 24.434 1.00 76.50 457 THR A N 1
ATOM 3608 C CA . THR A 1 457 ? -8.156 -6.596 24.287 1.00 76.50 457 THR A CA 1
ATOM 3609 C C . THR A 1 457 ? -9.416 -6.427 25.133 1.00 76.50 457 THR A C 1
ATOM 3611 O O . THR A 1 457 ? -10.336 -7.241 25.040 1.00 76.50 457 THR A O 1
ATOM 3614 N N . ARG A 1 458 ? -9.480 -5.347 25.920 1.00 80.56 458 ARG A N 1
ATOM 3615 C CA . ARG A 1 458 ? -10.668 -4.986 26.707 1.00 80.56 458 ARG A CA 1
ATOM 3616 C C . ARG A 1 458 ? -11.931 -5.009 25.832 1.00 80.56 458 ARG A C 1
ATOM 3618 O O . ARG A 1 458 ? -11.916 -4.520 24.704 1.00 80.56 458 ARG A O 1
ATOM 3625 N N . TYR A 1 459 ? -13.026 -5.544 26.361 1.00 79.56 459 TYR A N 1
ATOM 3626 C CA . TYR A 1 459 ? -14.313 -5.581 25.657 1.00 79.56 459 TYR A CA 1
ATOM 3627 C C . TYR A 1 459 ? -15.252 -4.421 26.047 1.00 79.56 459 TYR A C 1
ATOM 3629 O O . TYR A 1 459 ? -16.327 -4.281 25.471 1.00 79.56 459 TYR A O 1
ATOM 3637 N N . MET A 1 460 ? -14.877 -3.604 27.039 1.00 78.88 460 MET A N 1
ATOM 3638 C CA . MET A 1 460 ? -15.632 -2.434 27.497 1.00 78.88 460 MET A CA 1
ATOM 3639 C C . MET A 1 460 ? -14.663 -1.335 27.948 1.00 78.88 460 MET A C 1
ATOM 3641 O O . MET A 1 460 ? -13.758 -1.594 28.742 1.00 78.88 460 MET A O 1
ATOM 3645 N N . ASP A 1 461 ? -14.873 -0.113 27.460 1.00 74.62 461 ASP A N 1
ATOM 3646 C CA . ASP A 1 461 ? -14.213 1.094 27.959 1.00 74.62 461 ASP A CA 1
ATOM 3647 C C . ASP A 1 461 ? -15.092 1.761 29.020 1.00 74.62 461 ASP A C 1
ATOM 3649 O O . ASP A 1 461 ? -16.283 1.983 28.795 1.00 74.62 461 ASP A O 1
ATOM 3653 N N . TYR A 1 462 ? -14.509 2.113 30.166 1.00 69.31 462 TYR A N 1
ATOM 3654 C CA . TYR A 1 462 ? -15.172 2.944 31.168 1.00 69.31 462 TYR A CA 1
ATOM 3655 C C . TYR A 1 462 ? -14.258 4.089 31.602 1.00 69.31 462 TYR A C 1
ATOM 3657 O O . TYR A 1 462 ? -13.035 3.952 31.655 1.00 69.31 462 TYR A O 1
ATOM 3665 N N . SER A 1 463 ? -14.861 5.233 31.910 1.00 61.34 463 SER A N 1
ATOM 3666 C CA . SER A 1 463 ? -14.190 6.377 32.519 1.00 61.34 463 SER A CA 1
ATOM 3667 C C . SER A 1 463 ? -14.560 6.471 33.998 1.00 61.34 463 SER A C 1
ATOM 3669 O O . SER A 1 463 ? -15.647 6.068 34.417 1.00 61.34 463 SER A O 1
ATOM 3671 N N . VAL A 1 464 ? -13.643 6.994 34.814 1.00 73.31 464 VAL A N 1
ATOM 3672 C CA . VAL A 1 464 ? -13.921 7.262 36.229 1.00 73.31 464 VAL A CA 1
ATOM 3673 C C . VAL A 1 464 ? -14.900 8.433 36.310 1.00 73.31 464 VAL A C 1
ATOM 3675 O O . VAL A 1 464 ? -14.569 9.554 35.927 1.00 73.31 464 VAL A O 1
ATOM 3678 N N . GLY A 1 465 ? -16.112 8.169 36.795 1.00 75.81 465 GLY A N 1
ATOM 3679 C CA . GLY A 1 465 ? -17.138 9.178 37.046 1.00 75.81 465 GLY A CA 1
ATOM 3680 C C . GLY A 1 465 ? -17.318 9.433 38.540 1.00 75.81 465 GLY A C 1
ATOM 3681 O O . GLY A 1 465 ? -17.212 8.516 39.351 1.00 75.81 465 GLY A O 1
ATOM 3682 N N . VAL A 1 466 ? -17.625 10.676 38.913 1.00 83.56 466 VAL A N 1
ATOM 3683 C CA . VAL A 1 466 ? -18.032 11.018 40.283 1.00 83.56 466 VAL A CA 1
ATOM 3684 C C . VAL A 1 466 ? -19.554 11.045 40.337 1.00 83.56 466 VAL A C 1
ATOM 3686 O O . VAL A 1 466 ? -20.190 11.878 39.689 1.00 83.56 466 VAL A O 1
ATOM 3689 N N . LEU A 1 467 ? -20.147 10.138 41.113 1.00 86.19 467 LEU A N 1
ATOM 3690 C CA . LEU A 1 467 ? -21.585 10.132 41.350 1.00 86.19 467 LEU A CA 1
ATOM 3691 C C . LEU A 1 467 ? -21.919 11.106 42.486 1.00 86.19 467 LEU A C 1
ATOM 3693 O O . LEU A 1 467 ? -21.518 10.904 43.630 1.00 86.19 467 LEU A O 1
ATOM 3697 N N . LEU A 1 468 ? -22.673 12.157 42.171 1.00 87.25 468 LEU A N 1
ATOM 3698 C CA . LEU A 1 468 ? -23.179 13.110 43.155 1.00 87.25 468 LEU A CA 1
ATOM 3699 C C . LEU A 1 468 ? -24.656 12.836 43.425 1.00 87.25 468 LEU A C 1
ATOM 3701 O O . LEU A 1 468 ? -25.438 12.587 42.503 1.00 87.25 468 LEU A O 1
ATOM 3705 N N . ARG A 1 469 ? -25.062 12.930 44.696 1.00 86.62 469 ARG A N 1
ATOM 3706 C CA . ARG A 1 469 ? -26.485 12.938 45.043 1.00 86.62 469 ARG A CA 1
ATOM 3707 C C . ARG A 1 469 ? -27.136 14.134 44.351 1.00 86.62 469 ARG A C 1
ATOM 3709 O O . ARG A 1 469 ? -26.654 15.259 44.458 1.00 86.62 469 ARG A O 1
ATOM 3716 N N . LYS A 1 470 ? -28.249 13.888 43.659 1.00 84.31 470 LYS A N 1
ATOM 3717 C CA . LYS A 1 470 ? -29.067 14.947 43.063 1.00 84.31 470 LYS A CA 1
ATOM 3718 C C . LYS A 1 470 ? -29.446 15.961 44.146 1.00 84.31 470 LYS A C 1
ATOM 3720 O O . LYS A 1 470 ? -30.002 15.567 45.169 1.00 84.31 470 LYS A O 1
ATOM 3725 N N . ALA A 1 471 ? -29.159 17.241 43.911 1.00 80.69 471 ALA A N 1
ATOM 3726 C CA . ALA A 1 471 ? -29.554 18.306 44.825 1.00 80.69 471 ALA A CA 1
ATOM 3727 C C . ALA A 1 471 ? -31.083 18.310 44.991 1.00 80.69 471 ALA A C 1
ATOM 3729 O O . ALA A 1 471 ? -31.828 18.291 44.003 1.00 80.69 471 ALA A O 1
ATOM 3730 N N . GLU A 1 472 ? -31.546 18.303 46.239 1.00 81.81 472 GLU A N 1
ATOM 3731 C CA . GLU A 1 472 ? -32.964 18.453 46.549 1.00 81.81 472 GLU A CA 1
ATOM 3732 C C . GLU A 1 472 ? -33.404 19.865 46.160 1.00 81.81 472 GLU A C 1
ATOM 3734 O O . GLU A 1 472 ? -32.784 20.854 46.547 1.00 81.81 472 GLU A O 1
ATOM 3739 N N . LYS A 1 473 ? -34.461 19.970 45.349 1.00 72.31 473 LYS A N 1
ATOM 3740 C CA . LYS A 1 473 ? -35.049 21.264 45.002 1.00 72.31 473 LYS A CA 1
ATOM 3741 C C . LYS A 1 473 ? -35.898 21.733 46.179 1.00 72.31 473 LYS A C 1
ATOM 3743 O O . LYS A 1 473 ? -37.057 21.341 46.284 1.00 72.31 473 LYS A O 1
ATOM 3748 N N . THR A 1 474 ? -35.339 22.561 47.050 1.00 76.88 474 THR A N 1
ATOM 3749 C CA . THR A 1 474 ? -36.137 23.327 48.007 1.00 76.88 474 THR A CA 1
ATOM 3750 C C . THR A 1 474 ? -36.719 24.540 47.280 1.00 76.88 474 THR A C 1
ATOM 3752 O O . THR A 1 474 ? -36.003 25.299 46.630 1.00 76.88 474 THR A O 1
ATOM 3755 N N . VAL A 1 475 ? -38.045 24.692 47.309 1.00 73.62 475 VAL A N 1
ATOM 3756 C CA . VAL A 1 475 ? -38.701 25.911 46.820 1.00 73.62 475 VAL A CA 1
ATOM 3757 C C . VAL A 1 475 ? -38.701 26.891 47.983 1.00 73.62 475 VAL A C 1
ATOM 3759 O O . VAL A 1 475 ? -39.462 26.713 48.931 1.00 73.62 475 VAL A O 1
ATOM 3762 N N . ASP A 1 476 ? -37.816 27.883 47.945 1.00 76.94 476 ASP A N 1
ATOM 3763 C CA . ASP A 1 476 ? -37.832 28.958 48.934 1.00 76.94 476 ASP A CA 1
ATOM 3764 C C . ASP A 1 476 ? -38.930 29.970 48.573 1.00 76.94 476 ASP A C 1
ATOM 3766 O O . ASP A 1 476 ? -38.910 30.582 47.502 1.00 76.94 476 ASP A O 1
ATOM 3770 N N . MET A 1 477 ? -39.908 30.131 49.466 1.00 77.50 477 MET A N 1
ATOM 3771 C CA . MET A 1 477 ? -41.051 31.031 49.285 1.00 77.50 477 MET A CA 1
ATOM 3772 C C . MET A 1 477 ? -40.623 32.510 49.232 1.00 77.50 477 MET A C 1
ATOM 3774 O O . MET A 1 477 ? -41.350 33.331 48.674 1.00 77.50 477 MET A O 1
ATOM 3778 N N . PHE A 1 478 ? -39.432 32.847 49.748 1.00 81.12 478 PHE A N 1
ATOM 3779 C CA . PHE A 1 478 ? -38.868 34.202 49.750 1.00 81.12 478 PHE A CA 1
ATOM 3780 C C . PHE A 1 478 ? -37.681 34.378 48.795 1.00 81.12 478 PHE A C 1
ATOM 3782 O O . PHE A 1 478 ? -36.936 35.350 48.918 1.00 81.12 478 PHE A O 1
ATOM 3789 N N . ALA A 1 479 ? -37.530 33.506 47.791 1.00 79.81 479 ALA A N 1
ATOM 3790 C CA . ALA A 1 479 ? -36.449 33.597 46.803 1.00 79.81 479 ALA A CA 1
ATOM 3791 C C . ALA A 1 479 ? -36.345 34.980 46.119 1.00 79.81 479 ALA A C 1
ATOM 3793 O O . ALA A 1 479 ? -35.261 35.388 45.712 1.00 79.81 479 ALA A O 1
ATOM 3794 N N . CYS A 1 480 ? -37.444 35.740 46.032 1.00 80.25 480 CYS A N 1
ATOM 3795 C CA . CYS A 1 480 ? -37.443 37.108 45.502 1.00 80.25 480 CYS A CA 1
ATOM 3796 C C . CYS A 1 480 ? -36.690 38.126 46.382 1.00 80.25 480 CYS A C 1
ATOM 3798 O O . CYS A 1 480 ? -36.239 39.143 45.862 1.00 80.25 480 CYS A O 1
ATOM 3800 N N . LEU A 1 481 ? -36.554 37.878 47.690 1.00 83.31 481 LEU A N 1
ATOM 3801 C CA . LEU A 1 481 ? -35.824 38.737 48.636 1.00 83.31 481 LEU A CA 1
ATOM 3802 C C . LEU A 1 481 ? -34.356 38.317 48.811 1.00 83.31 481 LEU A C 1
ATOM 3804 O O . LEU A 1 481 ? -33.559 39.113 49.305 1.00 83.31 481 LEU A O 1
ATOM 3808 N N . ALA A 1 482 ? -33.998 37.108 48.363 1.00 81.81 482 ALA A N 1
ATOM 3809 C CA . ALA A 1 482 ? -32.650 36.542 48.429 1.00 81.81 482 ALA A CA 1
ATOM 3810 C C . ALA A 1 482 ? -31.529 37.339 47.723 1.00 81.81 482 ALA A C 1
ATOM 3812 O O . ALA A 1 482 ? -30.381 37.181 48.136 1.00 81.81 482 ALA A O 1
ATOM 3813 N N . PRO A 1 483 ? -31.776 38.186 46.696 1.00 86.44 483 PRO A N 1
ATOM 3814 C CA . PRO A 1 483 ? -30.699 38.950 46.061 1.00 86.44 483 PRO A CA 1
ATOM 3815 C C . PRO A 1 483 ? -29.957 39.919 46.993 1.00 86.44 483 PRO A C 1
ATOM 3817 O O . PRO A 1 483 ? -28.853 40.342 46.657 1.00 86.44 483 PRO A O 1
ATOM 3820 N N . PHE A 1 484 ? -30.545 40.280 48.140 1.00 86.44 484 PHE A N 1
ATOM 3821 C CA . PHE A 1 484 ? -29.937 41.182 49.114 1.00 86.44 484 PHE A CA 1
ATOM 3822 C C . PHE A 1 484 ? -29.956 40.582 50.521 1.00 86.44 484 PHE A C 1
ATOM 3824 O O . PHE A 1 484 ? -30.962 40.024 50.959 1.00 86.44 484 PHE A O 1
ATOM 3831 N N . ASP A 1 485 ? -28.859 40.765 51.259 1.00 86.88 485 ASP A N 1
ATOM 3832 C CA . ASP A 1 485 ? -28.781 40.372 52.665 1.00 86.88 485 ASP A CA 1
ATOM 3833 C C . ASP A 1 485 ? -29.800 41.136 53.522 1.00 86.88 485 ASP A C 1
ATOM 3835 O O . ASP A 1 485 ? -30.102 42.309 53.281 1.00 86.88 485 ASP A O 1
ATOM 3839 N N . LEU A 1 486 ? -30.269 40.503 54.602 1.00 87.00 486 LEU A N 1
ATOM 3840 C CA . LEU A 1 486 ? -31.165 41.118 55.594 1.00 87.00 486 LEU A CA 1
ATOM 3841 C C . LEU A 1 486 ? -30.619 42.449 56.137 1.00 87.00 486 LEU A C 1
ATOM 3843 O O . LEU A 1 486 ? -31.382 43.389 56.354 1.00 87.00 486 LEU A O 1
ATOM 3847 N N . SER A 1 487 ? -29.298 42.553 56.304 1.00 90.25 487 SER A N 1
ATOM 3848 C CA . SER A 1 487 ? -28.628 43.791 56.716 1.00 90.25 487 SER A CA 1
ATOM 3849 C C . SER A 1 487 ? -28.829 44.917 55.700 1.00 90.25 487 SER A C 1
ATOM 3851 O O . SER A 1 487 ? -29.096 46.051 56.091 1.00 90.25 487 SER A O 1
ATOM 3853 N N . LEU A 1 488 ? -28.759 44.614 54.398 1.00 90.31 488 LEU A N 1
ATOM 3854 C CA . LEU A 1 488 ? -28.976 45.602 53.343 1.00 90.31 488 LEU A CA 1
ATOM 3855 C C . LEU A 1 488 ? -30.448 46.022 53.286 1.00 90.31 488 LEU A C 1
ATOM 3857 O O . LEU A 1 488 ? -30.732 47.212 53.183 1.00 90.31 488 LEU A O 1
ATOM 3861 N N . TRP A 1 489 ? -31.382 45.078 53.427 1.00 91.44 489 TRP A N 1
ATOM 3862 C CA . TRP A 1 489 ? -32.811 45.389 53.535 1.00 91.44 489 TRP A CA 1
ATOM 3863 C C . TRP A 1 489 ? -33.112 46.312 54.721 1.00 91.44 489 TRP A C 1
ATOM 3865 O O . TRP A 1 489 ? -33.851 47.288 54.572 1.00 91.44 489 TRP A O 1
ATOM 3875 N N . ALA A 1 490 ? -32.492 46.061 55.877 1.00 91.25 490 ALA A N 1
ATOM 3876 C CA . ALA A 1 490 ? -32.596 46.936 57.042 1.00 91.25 490 ALA A CA 1
ATOM 3877 C C . ALA A 1 490 ? -31.997 48.328 56.772 1.00 91.25 490 ALA A C 1
ATOM 3879 O O . ALA A 1 490 ? -32.593 49.334 57.159 1.00 91.25 490 ALA A O 1
ATOM 3880 N N . CYS A 1 491 ? -30.869 48.413 56.058 1.00 91.50 491 CYS A N 1
ATOM 3881 C CA . CYS A 1 491 ? -30.295 49.688 55.623 1.00 91.50 491 CYS A CA 1
ATOM 3882 C C . CYS A 1 491 ? -31.214 50.437 54.649 1.00 91.50 491 CYS A C 1
ATOM 3884 O O . CYS A 1 491 ? -31.403 51.640 54.807 1.00 91.50 491 CYS A O 1
ATOM 3886 N N . ILE A 1 492 ? -31.829 49.759 53.677 1.00 89.88 492 ILE A N 1
ATOM 3887 C CA . ILE A 1 492 ? -32.793 50.368 52.749 1.00 89.88 492 ILE A CA 1
ATOM 3888 C C . ILE A 1 492 ? -33.986 50.929 53.534 1.00 89.88 492 ILE A C 1
ATOM 3890 O O . ILE A 1 492 ? -34.300 52.110 53.407 1.00 89.88 492 ILE A O 1
ATOM 3894 N N . ALA A 1 493 ? -34.594 50.136 54.420 1.00 89.00 493 ALA A N 1
ATOM 3895 C CA . ALA A 1 493 ? -35.692 50.606 55.265 1.00 89.00 493 ALA A CA 1
ATOM 3896 C C . ALA A 1 493 ? -35.273 51.801 56.146 1.00 89.00 493 ALA A C 1
ATOM 3898 O O . ALA A 1 493 ? -35.986 52.803 56.224 1.00 89.00 493 ALA A O 1
ATOM 3899 N N . GLY A 1 494 ? -34.085 51.736 56.756 1.00 91.25 494 GLY A N 1
ATOM 3900 C CA . GLY A 1 494 ? -33.529 52.815 57.572 1.00 91.25 494 GLY A CA 1
ATOM 3901 C C . GLY A 1 494 ? -33.250 54.097 56.781 1.00 91.25 494 GLY A C 1
ATOM 3902 O O . GLY A 1 494 ? -33.579 55.186 57.247 1.00 91.25 494 GLY A O 1
ATOM 3903 N N . THR A 1 495 ? -32.692 53.989 55.573 1.00 89.44 495 THR A N 1
ATOM 3904 C CA . THR A 1 495 ? -32.415 55.144 54.701 1.00 89.44 495 THR A CA 1
ATOM 3905 C C . THR A 1 495 ? -33.696 55.809 54.211 1.00 89.44 495 THR A C 1
ATOM 3907 O O . THR A 1 495 ? -33.779 57.033 54.262 1.00 89.44 495 THR A O 1
ATOM 3910 N N . VAL A 1 496 ? -34.725 55.042 53.832 1.00 89.19 496 VAL A N 1
ATOM 3911 C CA . VAL A 1 496 ? -36.043 55.591 53.461 1.00 89.19 496 VAL A CA 1
ATOM 3912 C C . VAL A 1 496 ? -36.655 56.376 54.627 1.00 89.19 496 VAL A C 1
ATOM 3914 O O . VAL A 1 496 ? -37.132 57.494 54.428 1.00 89.19 496 VAL A O 1
ATOM 3917 N N . LEU A 1 497 ? -36.580 55.851 55.857 1.00 88.69 497 LEU A N 1
ATOM 3918 C CA . LEU A 1 497 ? -37.060 56.554 57.054 1.00 88.69 497 LEU A CA 1
ATOM 3919 C C . LEU A 1 497 ? -36.246 57.821 57.358 1.00 88.69 497 LEU A C 1
ATOM 3921 O O . LEU A 1 497 ? -36.827 58.869 57.647 1.00 88.69 497 LEU A O 1
ATOM 3925 N N . LEU A 1 498 ? -34.916 57.746 57.271 1.00 90.88 498 LEU A N 1
ATOM 3926 C CA . LEU A 1 498 ? -34.016 58.868 57.548 1.00 90.88 498 LEU A CA 1
ATOM 3927 C C . LEU A 1 498 ? -34.180 59.999 56.526 1.00 90.88 498 LEU A C 1
ATOM 3929 O O . LEU A 1 498 ? -34.304 61.161 56.911 1.00 90.88 498 LEU A O 1
ATOM 3933 N N . VAL A 1 499 ? -34.240 59.673 55.233 1.00 88.75 499 VAL A N 1
ATOM 3934 C CA . VAL A 1 499 ? -34.481 60.657 54.168 1.00 88.75 499 VAL A CA 1
ATOM 3935 C C . VAL A 1 499 ? -35.893 61.231 54.283 1.00 88.75 499 VAL A C 1
ATOM 3937 O O . VAL A 1 499 ? -36.055 62.443 54.178 1.00 88.75 499 VAL A O 1
ATOM 3940 N N . GLY A 1 500 ? -36.906 60.412 54.588 1.00 86.62 500 GLY A N 1
ATOM 3941 C CA . GLY A 1 500 ? -38.268 60.889 54.851 1.00 86.62 500 GLY A CA 1
ATOM 3942 C C . GLY A 1 500 ? -38.338 61.901 56.002 1.00 86.62 500 GLY A C 1
ATOM 3943 O O . GLY A 1 500 ? -38.994 62.938 55.877 1.00 86.62 500 GLY A O 1
ATOM 3944 N N . LEU A 1 501 ? -37.608 61.647 57.094 1.00 86.56 501 LEU A N 1
ATOM 3945 C CA . LEU A 1 501 ? -37.466 62.580 58.217 1.00 86.56 501 LEU A CA 1
ATOM 3946 C C . LEU A 1 501 ? -36.734 63.867 57.820 1.00 86.56 501 LEU A C 1
ATOM 3948 O O . LEU A 1 501 ? -37.184 64.952 58.187 1.00 86.56 501 LEU A O 1
ATOM 3952 N N . LEU A 1 502 ? -35.643 63.773 57.054 1.00 86.25 502 LEU A N 1
ATOM 3953 C CA . LEU A 1 502 ? -34.904 64.940 56.561 1.00 86.25 502 LEU A CA 1
ATOM 3954 C C . LEU A 1 502 ? -35.762 65.813 55.640 1.00 86.25 502 LEU A C 1
ATOM 3956 O O . LEU A 1 502 ? -35.772 67.031 55.801 1.00 86.25 502 LEU A O 1
ATOM 3960 N N . VAL A 1 503 ? -36.516 65.210 54.718 1.00 84.00 503 VAL A N 1
ATOM 3961 C CA . VAL A 1 503 ? -37.452 65.922 53.831 1.00 84.00 503 VAL A CA 1
ATOM 3962 C C . VAL A 1 503 ? -38.558 66.598 54.643 1.00 84.00 503 VAL A C 1
ATOM 3964 O O . VAL A 1 503 ? -38.900 67.748 54.378 1.00 84.00 503 VAL A O 1
ATOM 3967 N N . TYR A 1 504 ? -39.089 65.930 55.671 1.00 82.94 504 TYR A N 1
ATOM 3968 C CA . TYR A 1 504 ? -40.045 66.541 56.595 1.00 82.94 504 TYR A CA 1
ATOM 3969 C C . TYR A 1 504 ? -39.449 67.747 57.341 1.00 82.94 504 TYR A C 1
ATOM 3971 O O . TYR A 1 504 ? -40.061 68.814 57.351 1.00 82.94 504 TYR A O 1
ATOM 3979 N N . LEU A 1 505 ? -38.246 67.612 57.907 1.00 81.69 505 LEU A N 1
ATOM 3980 C CA . LEU A 1 505 ? -37.531 68.699 58.586 1.00 81.69 505 LEU A CA 1
ATOM 3981 C C . LEU A 1 505 ? -37.239 69.875 57.646 1.00 81.69 505 LEU A C 1
ATOM 3983 O O . LEU A 1 505 ? -37.445 71.022 58.032 1.00 81.69 505 LEU A O 1
ATOM 3987 N N . LEU A 1 506 ? -36.808 69.604 56.412 1.00 80.38 506 LEU A N 1
ATOM 3988 C CA . LEU A 1 506 ? -36.573 70.621 55.382 1.00 80.38 506 LEU A CA 1
ATOM 3989 C C . LEU A 1 506 ? -37.857 71.375 55.027 1.00 80.38 506 LEU A C 1
ATOM 3991 O O . LEU A 1 506 ? -37.849 72.605 55.012 1.00 80.38 506 LEU A O 1
ATOM 3995 N N . ASN A 1 507 ? -38.961 70.657 54.810 1.00 74.44 507 ASN A N 1
ATOM 3996 C CA . ASN A 1 507 ? -40.267 71.259 54.529 1.00 74.44 507 ASN A CA 1
ATOM 3997 C C . ASN A 1 507 ? -40.827 72.040 55.729 1.00 74.44 507 ASN A C 1
ATOM 3999 O O . ASN A 1 507 ? -41.573 72.998 55.537 1.00 74.44 507 ASN A O 1
ATOM 4003 N N . TRP A 1 508 ? -40.474 71.654 56.959 1.00 72.38 508 TRP A N 1
ATOM 4004 C CA . TRP A 1 508 ? -40.861 72.372 58.175 1.00 72.38 508 TRP A CA 1
ATOM 4005 C C . TRP A 1 508 ? -40.041 73.652 58.393 1.00 72.38 508 TRP A C 1
ATOM 4007 O O . TRP A 1 508 ? -40.604 74.689 58.736 1.00 72.38 508 TRP A O 1
ATOM 4017 N N . LEU A 1 509 ? -38.724 73.599 58.166 1.00 73.69 509 LEU A N 1
ATOM 4018 C CA . LEU A 1 509 ? -37.815 74.740 58.333 1.00 73.69 509 LEU A CA 1
ATOM 4019 C C . LEU A 1 509 ? -37.953 75.773 57.207 1.00 73.69 509 LEU A C 1
ATOM 4021 O O . LEU A 1 509 ? -37.821 76.969 57.455 1.00 73.69 509 LEU A O 1
ATOM 4025 N N . ASN A 1 510 ? -38.234 75.321 55.984 1.00 66.94 510 ASN A N 1
ATOM 4026 C CA . ASN A 1 510 ? -38.469 76.165 54.815 1.00 66.94 510 ASN A CA 1
ATOM 4027 C C . ASN A 1 510 ? -39.815 75.797 54.170 1.00 66.94 510 ASN A C 1
ATOM 4029 O O . ASN A 1 510 ? -39.832 75.079 53.167 1.00 66.94 510 ASN A O 1
ATOM 4033 N N . PRO A 1 511 ? -40.952 76.277 54.711 1.00 63.41 511 PRO A N 1
ATOM 4034 C CA . PRO A 1 511 ? -42.249 76.026 54.098 1.00 63.41 511 PRO A CA 1
ATOM 4035 C C . PRO A 1 511 ? -42.270 76.624 52.680 1.00 63.41 511 PRO A C 1
ATOM 4037 O O . PRO A 1 511 ? -42.008 77.825 52.523 1.00 63.41 511 PRO A O 1
ATOM 4040 N N . PRO A 1 512 ? -42.549 75.820 51.635 1.00 59.88 512 PRO A N 1
ATOM 4041 C CA . PRO A 1 512 ? -42.491 76.290 50.259 1.00 59.88 512 PRO A CA 1
ATOM 4042 C C . PRO A 1 512 ? -43.482 77.438 50.040 1.00 59.88 512 PRO A C 1
ATOM 4044 O O . PRO A 1 512 ? -44.687 77.312 50.256 1.00 59.88 512 PRO A O 1
ATOM 4047 N N . ARG A 1 513 ? -42.963 78.588 49.599 1.00 53.00 513 ARG A N 1
ATOM 4048 C CA . ARG A 1 513 ? -43.765 79.739 49.175 1.00 53.00 513 ARG A CA 1
ATOM 4049 C C . ARG A 1 513 ? -44.153 79.552 47.706 1.00 53.00 513 ARG A C 1
ATOM 4051 O O . ARG A 1 513 ? -43.416 80.038 46.859 1.00 53.00 513 ARG A O 1
ATOM 4058 N N . LEU A 1 514 ? -45.253 78.841 47.417 1.00 49.28 514 LEU A N 1
ATOM 4059 C CA . LEU A 1 514 ? -46.240 79.115 46.340 1.00 49.28 514 LEU A CA 1
ATOM 4060 C C . LEU A 1 514 ? -47.202 77.933 46.069 1.00 49.28 514 LEU A C 1
ATOM 4062 O O . LEU A 1 514 ? -46.953 76.795 46.448 1.00 49.28 514 LEU A O 1
ATOM 4066 N N . GLN A 1 515 ? -48.345 78.285 45.470 1.00 43.09 515 GLN A N 1
ATOM 4067 C CA . GLN A 1 515 ? -49.645 77.600 45.427 1.00 43.09 515 GLN A CA 1
ATOM 4068 C C . GLN A 1 515 ? -49.767 76.414 44.439 1.00 43.09 515 GLN A C 1
ATOM 4070 O O . GLN A 1 515 ? -49.313 76.515 43.310 1.00 43.09 515 GLN A O 1
ATOM 4075 N N . MET A 1 516 ? -50.503 75.377 44.887 1.00 39.62 516 MET A N 1
ATOM 4076 C CA . MET A 1 516 ? -51.429 74.450 44.182 1.00 39.62 516 MET A CA 1
ATOM 4077 C C . MET A 1 516 ? -51.035 73.901 42.790 1.00 39.62 516 MET A C 1
ATOM 4079 O O . MET A 1 516 ? -50.877 74.636 41.829 1.00 39.62 516 MET A O 1
ATOM 4083 N N 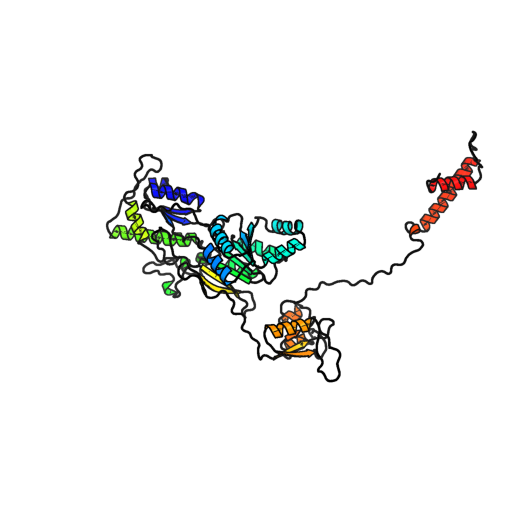. GLY A 1 517 ? -51.035 72.579 42.591 1.00 40.34 517 GLY A N 1
ATOM 4084 C CA . GLY A 1 517 ? -52.266 71.787 42.679 1.00 40.34 517 GLY A CA 1
ATOM 4085 C C . GLY A 1 517 ? -52.152 70.434 43.388 1.00 40.34 517 GLY A C 1
ATOM 4086 O O . GLY A 1 517 ? -51.278 69.631 43.097 1.00 40.34 517 GLY A O 1
ATOM 4087 N N . SER A 1 518 ? -53.142 70.195 44.255 1.00 45.00 518 SER A N 1
ATOM 4088 C CA . SER A 1 518 ? -53.494 68.945 44.945 1.00 45.00 518 SER A CA 1
ATOM 4089 C C . SER A 1 518 ? -52.584 68.472 46.097 1.00 45.00 518 SER A C 1
ATOM 4091 O O . SER A 1 518 ? -51.598 67.774 45.912 1.00 45.00 518 SER A O 1
ATOM 4093 N N . MET A 1 519 ? -53.023 68.787 47.326 1.00 46.91 519 MET A N 1
ATOM 4094 C CA . MET A 1 519 ? -52.760 68.045 48.576 1.00 46.91 519 MET A CA 1
ATOM 4095 C C . MET A 1 519 ? -51.296 67.911 49.054 1.00 46.91 519 MET A C 1
ATOM 4097 O O . MET A 1 519 ? -50.857 66.837 49.455 1.00 46.91 519 MET A O 1
ATOM 4101 N N . THR A 1 520 ? -50.557 69.014 49.184 1.00 55.00 520 THR A N 1
ATOM 4102 C CA . THR A 1 520 ? -49.355 69.043 50.040 1.00 55.00 520 THR A CA 1
ATOM 4103 C C . THR A 1 520 ? -49.750 69.235 51.507 1.00 55.00 520 THR A C 1
ATOM 4105 O O . THR A 1 520 ? -49.588 70.318 52.070 1.00 55.00 520 THR A O 1
ATOM 4108 N N . SER A 1 521 ? -50.289 68.194 52.154 1.00 55.78 521 SER A N 1
ATOM 4109 C CA . SER A 1 521 ? -50.220 68.145 53.621 1.00 55.78 521 SER A CA 1
ATOM 4110 C C . SER A 1 521 ? -48.753 67.880 53.971 1.00 55.78 521 SER A C 1
ATOM 4112 O O . SER A 1 521 ? -48.207 66.848 53.582 1.00 55.78 521 SER A O 1
ATOM 4114 N N . THR A 1 522 ? -48.077 68.818 54.634 1.00 63.84 522 THR A N 1
ATOM 4115 C CA . THR A 1 522 ? -46.690 68.658 55.107 1.00 63.84 522 THR A CA 1
ATOM 4116 C C . THR A 1 522 ? -46.664 67.791 56.366 1.00 63.84 522 THR A C 1
ATOM 4118 O O . THR A 1 522 ? -46.173 68.194 57.418 1.00 63.84 522 THR A O 1
ATOM 4121 N N . THR A 1 523 ? -47.282 66.616 56.295 1.00 72.31 523 THR A N 1
ATOM 4122 C CA . THR A 1 523 ? -47.258 65.620 57.363 1.00 72.31 523 THR A CA 1
ATOM 4123 C C . THR A 1 523 ? -46.103 64.659 57.122 1.00 72.31 523 THR A C 1
ATOM 4125 O O . THR A 1 523 ? -45.726 64.394 55.979 1.00 72.31 523 THR A O 1
ATOM 4128 N N . LEU A 1 524 ? -45.544 64.113 58.204 1.00 76.75 524 LEU A N 1
ATOM 4129 C CA . LEU A 1 524 ? -44.472 63.116 58.135 1.00 76.75 524 LEU A CA 1
ATOM 4130 C C . LEU A 1 524 ? -44.838 61.946 57.205 1.00 76.75 524 LEU A C 1
ATOM 4132 O O . LEU A 1 524 ? -43.999 61.475 56.444 1.00 76.75 524 LEU A O 1
ATOM 4136 N N . TYR A 1 525 ? -46.111 61.540 57.227 1.00 81.19 525 TYR A N 1
ATOM 4137 C CA . TYR A 1 525 ? -46.657 60.487 56.376 1.00 81.19 525 TYR A CA 1
ATOM 4138 C C . TYR A 1 525 ? -46.488 60.792 54.882 1.00 81.19 525 TYR A C 1
ATOM 4140 O O . TYR A 1 525 ? -45.974 59.959 54.143 1.00 81.19 525 TYR A O 1
ATOM 4148 N N . ASN A 1 526 ? -46.837 62.003 54.443 1.00 79.19 526 ASN A N 1
ATOM 4149 C CA . ASN A 1 526 ? -46.717 62.393 53.038 1.00 79.19 526 ASN A CA 1
ATOM 4150 C C . ASN A 1 526 ? -45.254 62.506 52.584 1.00 79.19 526 ASN A C 1
ATOM 4152 O O . ASN A 1 526 ? -44.932 62.091 51.473 1.00 79.19 526 ASN A O 1
ATOM 4156 N N . SER A 1 527 ? -44.359 63.010 53.442 1.00 80.44 527 SER A N 1
ATOM 4157 C CA . SER A 1 527 ? -42.918 63.049 53.146 1.00 80.44 527 SER A CA 1
ATOM 4158 C C . SER A 1 527 ? -42.321 61.643 53.022 1.00 80.44 527 SER A C 1
ATOM 4160 O O . SER A 1 527 ? -41.546 61.385 52.104 1.00 80.44 527 SER A O 1
ATOM 4162 N N . MET A 1 528 ? -42.701 60.715 53.908 1.00 81.94 528 MET A N 1
ATOM 4163 C CA . MET A 1 528 ? -42.270 59.314 53.827 1.00 81.94 528 MET A CA 1
ATOM 4164 C C . MET A 1 528 ? -42.844 58.611 52.591 1.00 81.94 528 MET A C 1
ATOM 4166 O O . MET A 1 528 ? -42.117 57.886 51.914 1.00 81.94 528 MET A O 1
ATOM 4170 N N . TRP A 1 529 ? -44.114 58.860 52.259 1.00 83.56 529 TRP A N 1
ATOM 4171 C CA . TRP A 1 529 ? -44.763 58.300 51.073 1.00 83.56 529 TRP A CA 1
ATOM 4172 C C . TRP A 1 529 ? -44.116 58.787 49.772 1.00 83.56 529 TRP A C 1
ATOM 4174 O O . TRP A 1 529 ? -43.895 57.991 48.865 1.00 83.56 529 TRP A O 1
ATOM 4184 N N . PHE A 1 530 ? -43.735 60.066 49.700 1.00 82.69 530 PHE A N 1
ATOM 4185 C CA . PHE A 1 530 ? -43.012 60.628 48.557 1.00 82.69 530 PHE A CA 1
ATOM 4186 C C . PHE A 1 530 ? -41.639 59.970 48.347 1.00 82.69 530 PHE A C 1
ATOM 4188 O O . PHE A 1 530 ? -41.298 59.579 47.229 1.00 82.69 530 PHE A O 1
ATOM 4195 N N . VAL A 1 531 ? -40.855 59.802 49.419 1.00 85.38 531 VAL A N 1
ATOM 4196 C CA . VAL A 1 531 ? -39.543 59.132 49.352 1.00 85.38 531 VAL A CA 1
ATOM 4197 C C . VAL A 1 531 ? -39.695 57.661 48.962 1.00 85.38 531 VAL A C 1
ATOM 4199 O O . VAL A 1 531 ? -38.942 57.176 48.119 1.00 85.38 531 VAL A O 1
ATOM 4202 N N . TYR A 1 532 ? -40.692 56.961 49.510 1.00 85.88 532 TYR A N 1
ATOM 4203 C CA . TYR A 1 532 ? -40.993 55.580 49.131 1.00 85.88 532 TYR A CA 1
ATOM 4204 C C . TYR A 1 532 ? -41.426 55.460 47.659 1.00 85.88 532 TYR A C 1
ATOM 4206 O O . TYR A 1 532 ? -40.883 54.629 46.935 1.00 85.88 532 TYR A O 1
ATOM 4214 N N . GLY A 1 533 ? -42.331 56.322 47.183 1.00 84.31 533 GLY A N 1
ATOM 4215 C CA . GLY A 1 533 ? -42.765 56.350 45.780 1.00 84.31 533 GLY A CA 1
ATOM 4216 C C . GLY A 1 533 ? -41.611 56.628 44.814 1.00 84.31 533 GLY A C 1
ATOM 4217 O O . GLY A 1 533 ? -41.482 55.954 43.793 1.00 84.31 533 GLY A O 1
ATOM 4218 N N . SER A 1 534 ? -40.707 57.536 45.192 1.00 84.44 534 SER A N 1
ATOM 4219 C CA . SER A 1 534 ? -39.489 57.834 44.428 1.00 84.44 534 SER A CA 1
ATOM 4220 C C . SER A 1 534 ? -38.530 56.636 44.390 1.00 84.44 534 SER A C 1
ATOM 4222 O O . SER A 1 534 ? -37.952 56.335 43.348 1.00 84.44 534 SER A O 1
ATOM 4224 N N . PHE A 1 535 ? -38.384 55.916 45.509 1.00 86.00 535 PHE A N 1
ATOM 4225 C CA . PHE A 1 535 ? -37.544 54.717 45.613 1.00 86.00 535 PHE A CA 1
ATOM 4226 C C . PHE A 1 535 ? -38.063 53.555 44.754 1.00 86.00 535 PHE A C 1
ATOM 4228 O O . PHE A 1 535 ? -37.280 52.882 44.088 1.00 86.00 535 PHE A O 1
ATOM 4235 N N . VAL A 1 536 ? -39.382 53.346 44.724 1.00 87.25 536 VAL A N 1
ATOM 4236 C CA . VAL A 1 536 ? -40.031 52.303 43.907 1.00 87.25 536 VAL A CA 1
ATOM 4237 C C . VAL A 1 536 ? -40.213 52.751 42.443 1.00 87.25 536 VAL A C 1
ATOM 4239 O O . VAL A 1 536 ? -40.743 52.000 41.631 1.00 87.25 536 VAL A O 1
ATOM 4242 N N . GLN A 1 537 ? -39.733 53.948 42.076 1.00 79.56 537 GLN A N 1
ATOM 4243 C CA . GLN A 1 537 ? -39.872 54.545 40.737 1.00 79.56 537 GLN A CA 1
ATOM 4244 C C . GLN A 1 537 ? -41.336 54.683 40.278 1.00 79.56 537 GLN A C 1
ATOM 4246 O O . GLN A 1 537 ? -41.641 54.607 39.090 1.00 79.56 537 GLN A O 1
ATOM 4251 N N . GLN A 1 538 ? -42.249 54.878 41.229 1.00 69.12 538 GLN A N 1
ATOM 4252 C CA . GLN A 1 538 ? -43.688 55.051 40.999 1.00 69.12 538 GLN A CA 1
ATOM 4253 C C . GLN A 1 538 ? -44.181 56.442 41.440 1.00 69.12 538 GLN A C 1
ATOM 4255 O O . GLN A 1 538 ? -45.358 56.607 41.758 1.00 69.12 538 GLN A O 1
ATOM 4260 N N . GLY A 1 539 ? -43.279 57.428 41.492 1.00 60.88 539 GLY A N 1
ATOM 4261 C CA . GLY A 1 539 ? -43.514 58.777 42.021 1.00 60.88 539 GLY A CA 1
ATOM 4262 C C . GLY A 1 539 ? -43.327 59.886 41.003 1.00 60.88 539 GLY A C 1
ATOM 4263 O O . GLY A 1 539 ? -42.474 59.718 40.102 1.00 60.88 539 GLY A O 1
#

Organism: NCBI:txid54359

Solvent-accessible surface area (backbone atoms only — not comparable to full-atom values): 30996 Å² total; per-residue (Å²): 107,55,70,52,31,49,73,35,50,79,59,46,79,46,79,43,46,59,89,60,44,51,63,52,42,55,52,24,30,67,37,30,33,24,25,43,39,32,71,41,61,55,89,65,16,42,72,52,70,63,86,64,87,82,61,101,54,97,60,71,31,58,31,32,64,50,45,76,70,56,65,43,62,53,49,50,53,52,42,57,74,68,64,63,52,62,35,30,36,37,30,39,84,75,41,59,70,75,51,45,47,70,38,52,54,54,40,50,76,71,71,39,48,75,48,80,44,78,50,59,96,53,50,67,60,53,54,52,47,47,68,75,72,47,54,73,71,56,46,52,53,48,32,59,46,51,32,28,32,36,40,44,30,21,68,68,60,51,47,53,49,41,38,51,38,51,78,69,62,51,51,56,66,84,14,36,42,36,39,43,28,56,79,68,44,72,68,59,52,54,52,42,52,70,51,48,68,53,42,44,34,41,37,27,54,50,55,74,72,63,86,52,72,86,47,40,36,40,44,89,93,45,78,50,57,65,59,68,44,35,82,84,31,70,66,36,62,69,55,54,69,59,55,40,53,49,52,38,49,53,54,28,51,53,50,26,52,51,49,31,60,73,70,68,68,67,61,81,66,45,64,35,61,79,86,51,95,81,56,72,50,40,83,46,20,63,65,48,38,55,42,49,49,72,37,55,37,64,54,73,64,26,67,50,47,44,47,95,88,26,36,14,81,71,57,39,33,37,34,33,29,58,33,90,54,94,72,93,48,76,41,76,40,80,37,32,36,34,32,92,86,79,39,75,51,66,52,86,64,70,76,66,79,81,60,58,36,61,87,43,74,42,39,31,29,25,40,82,40,88,70,30,29,39,76,50,83,78,60,91,92,56,79,86,46,76,39,36,58,50,44,53,52,50,51,53,50,27,65,75,35,39,35,48,74,50,79,45,67,28,93,77,66,32,72,51,53,81,42,98,88,74,47,53,41,29,35,48,18,36,45,67,71,62,74,25,78,45,75,56,51,92,71,82,89,43,72,80,54,55,76,68,44,92,77,76,82,80,91,73,90,83,77,96,75,86,88,71,81,78,80,78,84,78,82,62,93,58,59,88,58,64,90,50,56,71,70,55,53,50,47,51,56,49,48,48,52,51,52,11,50,48,50,34,50,50,47,66,77,53,64,79,90,76,82,84,87,82,84,84,62,93,42,62,68,51,32,34,49,51,46,50,27,50,73,73,71,73,101